Protein AF-A0A497K2R1-F1 (afdb_monomer_lite)

pLDDT: mean 85.42, std 16.09, range [27.64, 98.81]

Structure (mmCIF, N/CA/C/O backbone):
data_AF-A0A497K2R1-F1
#
_entry.id   AF-A0A497K2R1-F1
#
loop_
_atom_site.group_PDB
_atom_site.id
_atom_site.type_symbol
_atom_site.label_atom_id
_atom_site.label_alt_id
_atom_site.label_comp_id
_atom_site.label_asym_id
_atom_site.label_entity_id
_atom_site.label_seq_id
_atom_site.pdbx_PDB_ins_code
_atom_site.Cartn_x
_atom_site.Cartn_y
_atom_site.Cartn_z
_atom_site.occupancy
_atom_site.B_iso_or_equiv
_atom_site.auth_seq_id
_atom_site.auth_comp_id
_atom_site.auth_asym_id
_atom_site.auth_atom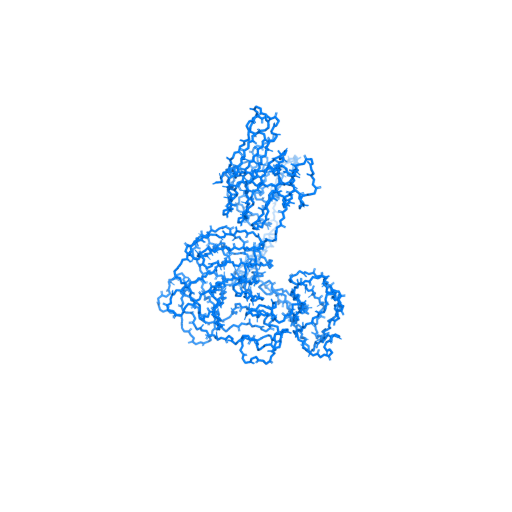_id
_atom_site.pdbx_PDB_model_num
ATOM 1 N N . MET A 1 1 ? -5.896 49.718 6.961 1.00 41.72 1 MET A N 1
ATOM 2 C CA . MET A 1 1 ? -5.343 48.789 5.955 1.00 41.72 1 MET A CA 1
ATOM 3 C C . MET A 1 1 ? -6.218 48.915 4.730 1.00 41.72 1 MET A C 1
ATOM 5 O O . MET A 1 1 ? -7.378 48.516 4.794 1.00 41.72 1 MET A O 1
ATOM 9 N N . ASP A 1 2 ? -5.712 49.559 3.685 1.00 45.91 2 ASP A N 1
ATOM 10 C CA . ASP A 1 2 ? -6.499 49.864 2.490 1.00 45.91 2 ASP A CA 1
ATOM 11 C C . ASP A 1 2 ? -6.909 48.574 1.772 1.00 45.91 2 ASP A C 1
ATOM 13 O O . ASP A 1 2 ? -6.107 47.656 1.581 1.00 45.91 2 ASP A O 1
ATOM 17 N N . LYS A 1 3 ? -8.198 48.461 1.436 1.00 55.41 3 LYS A N 1
ATOM 18 C CA . LYS A 1 3 ? -8.776 47.264 0.816 1.00 55.41 3 LYS A CA 1
ATOM 19 C C . LYS A 1 3 ? -8.419 47.244 -0.672 1.00 55.41 3 LYS A C 1
ATOM 21 O O . LYS A 1 3 ? -9.080 47.897 -1.472 1.00 55.41 3 LYS A O 1
ATOM 26 N N . GLY A 1 4 ? -7.401 46.475 -1.053 1.00 68.19 4 GLY A N 1
ATOM 27 C CA . GLY A 1 4 ? -7.082 46.237 -2.464 1.00 68.19 4 GLY A CA 1
ATOM 28 C C . GLY A 1 4 ? -8.241 45.552 -3.200 1.00 68.19 4 GLY A C 1
ATOM 29 O O . GLY A 1 4 ? -8.819 44.582 -2.701 1.00 68.19 4 GLY A O 1
ATOM 30 N N . LYS A 1 5 ? -8.583 46.029 -4.401 1.00 78.50 5 LYS A N 1
ATOM 31 C CA . LYS A 1 5 ? -9.636 45.443 -5.245 1.00 78.50 5 LYS A CA 1
ATOM 32 C C . LYS A 1 5 ? -9.047 44.321 -6.099 1.00 78.50 5 LYS A C 1
ATOM 34 O O . LYS A 1 5 ? -8.023 44.513 -6.753 1.00 78.50 5 LYS A O 1
ATOM 39 N N . ARG A 1 6 ? -9.682 43.143 -6.105 1.00 80.50 6 ARG A N 1
ATOM 40 C CA . ARG A 1 6 ? -9.265 42.022 -6.965 1.00 80.50 6 ARG A CA 1
ATOM 41 C C . ARG A 1 6 ? -9.674 42.298 -8.413 1.00 80.50 6 ARG A C 1
ATOM 43 O O . ARG A 1 6 ? -10.838 42.590 -8.674 1.00 80.50 6 ARG A O 1
ATOM 50 N N . VAL A 1 7 ? -8.728 42.177 -9.335 1.00 72.25 7 VAL A N 1
ATOM 51 C CA . VAL A 1 7 ? -8.915 42.389 -10.779 1.00 72.25 7 VAL A CA 1
ATOM 52 C C . VAL A 1 7 ? -8.252 41.258 -11.576 1.00 72.25 7 VAL A C 1
ATOM 54 O O . VAL A 1 7 ? -7.272 40.668 -11.116 1.00 72.25 7 VAL A O 1
ATOM 57 N N . GLY A 1 8 ? -8.819 40.923 -12.739 1.00 59.06 8 GLY A N 1
ATOM 58 C CA . GLY A 1 8 ? -8.247 39.973 -13.704 1.00 59.06 8 GLY A CA 1
ATOM 59 C C . GLY A 1 8 ? -7.405 40.672 -14.780 1.00 59.06 8 GLY A C 1
ATOM 60 O O . GLY A 1 8 ? -7.429 41.898 -14.877 1.00 59.06 8 GLY A O 1
ATOM 61 N N . GLY A 1 9 ? -6.671 39.897 -15.584 1.00 64.62 9 GLY A N 1
ATOM 62 C CA . GLY A 1 9 ? -5.859 40.399 -16.705 1.00 64.62 9 GLY A CA 1
ATOM 63 C C . GLY A 1 9 ? -4.403 40.736 -16.360 1.00 64.62 9 GLY A C 1
ATOM 64 O O . GLY A 1 9 ? -3.704 41.325 -17.180 1.00 64.62 9 GLY A O 1
ATOM 65 N N . TYR A 1 10 ? -3.926 40.359 -15.169 1.00 64.38 10 TYR A N 1
ATOM 66 C CA . TYR A 1 10 ? -2.536 40.555 -14.745 1.00 64.38 10 TYR A CA 1
ATOM 67 C C . TYR A 1 10 ? -1.845 39.206 -14.576 1.00 64.38 10 TYR A C 1
ATOM 69 O O . TYR A 1 10 ? -2.073 38.534 -13.576 1.00 64.38 10 TYR A O 1
ATOM 77 N N . ILE A 1 11 ? -0.978 38.823 -15.517 1.00 64.31 11 ILE A N 1
ATOM 78 C CA . ILE A 1 11 ? -0.202 37.579 -15.418 1.00 64.31 11 ILE A CA 1
ATOM 79 C C . ILE A 1 11 ? 0.963 37.784 -14.446 1.00 64.31 11 ILE A C 1
ATOM 81 O O . ILE A 1 11 ? 1.884 38.563 -14.696 1.00 64.31 11 ILE A O 1
ATOM 85 N N . CYS A 1 12 ? 0.927 37.073 -13.321 1.00 59.25 12 CYS A N 1
ATOM 86 C CA . CYS A 1 12 ? 2.010 37.061 -12.349 1.00 59.25 12 CYS A CA 1
ATOM 87 C C . CYS A 1 12 ? 3.229 36.310 -12.918 1.00 59.25 12 CYS A C 1
ATOM 89 O O . CYS A 1 12 ? 3.132 35.101 -13.142 1.00 59.25 12 CYS A O 1
ATOM 91 N N . PRO A 1 13 ? 4.401 36.956 -13.061 1.00 56.81 13 PRO A N 1
ATOM 92 C CA . PRO A 1 13 ? 5.572 36.338 -13.690 1.00 56.81 13 PRO A CA 1
ATOM 93 C C . PRO A 1 13 ? 6.187 35.206 -12.855 1.00 56.81 13 PRO A C 1
ATOM 95 O O . PRO A 1 13 ? 6.990 34.437 -13.364 1.00 56.81 13 PRO A O 1
ATOM 98 N N . TRP A 1 14 ? 5.812 35.085 -11.576 1.00 58.53 14 TRP A N 1
ATOM 99 C CA . TRP A 1 14 ? 6.336 34.046 -10.684 1.00 58.53 14 TRP A CA 1
ATOM 100 C C . TRP A 1 14 ? 5.437 32.820 -10.536 1.00 58.53 14 TRP A C 1
ATOM 102 O O . TRP A 1 14 ? 5.927 31.777 -10.125 1.00 58.53 14 TRP A O 1
ATOM 112 N N . CYS A 1 15 ? 4.126 32.935 -10.765 1.00 68.19 15 CYS A N 1
ATOM 113 C CA . CYS A 1 15 ? 3.201 31.815 -10.518 1.00 68.19 15 CYS A CA 1
ATOM 114 C C . CYS A 1 15 ? 2.078 31.674 -11.552 1.00 68.19 15 CYS A C 1
ATOM 116 O O . CYS A 1 15 ? 1.154 30.890 -11.336 1.00 68.19 15 CYS A O 1
ATOM 118 N N . GLY A 1 16 ? 2.106 32.473 -12.623 1.00 60.38 16 GLY A N 1
ATOM 119 C CA . GLY A 1 16 ? 1.150 32.412 -13.730 1.00 60.38 16 GLY A CA 1
ATOM 120 C C . GLY A 1 16 ? -0.279 32.853 -13.400 1.00 60.38 16 GLY A C 1
ATOM 121 O O . GLY A 1 16 ? -1.128 32.844 -14.278 1.00 60.38 16 GLY A O 1
ATOM 122 N N . SER A 1 17 ? -0.576 33.247 -12.155 1.00 67.62 17 SER A N 1
ATOM 123 C CA . SER A 1 17 ? -1.910 33.726 -11.762 1.00 67.62 17 SER A CA 1
ATOM 124 C C . SER A 1 17 ? -2.309 34.957 -12.571 1.00 67.62 17 SER A C 1
ATOM 126 O O . SER A 1 17 ? -1.563 35.930 -12.558 1.00 67.62 17 SER A O 1
ATOM 128 N N . GLU A 1 18 ? -3.501 34.946 -13.173 1.00 80.31 18 GLU A N 1
ATOM 129 C CA . GLU A 1 18 ? -4.073 36.079 -13.929 1.00 80.31 18 GLU A CA 1
ATOM 130 C C . GLU A 1 18 ? -4.772 37.130 -13.047 1.00 80.31 18 GLU A C 1
ATOM 132 O O . GLU A 1 18 ? -5.278 38.145 -13.536 1.00 80.31 18 GLU A O 1
ATOM 137 N N . TYR A 1 19 ? -4.825 36.879 -11.736 1.00 68.06 19 TYR A N 1
ATOM 138 C CA . TYR A 1 19 ? -5.510 37.725 -10.763 1.00 68.06 19 TYR A CA 1
ATOM 139 C C . TYR A 1 19 ? -4.533 38.451 -9.836 1.00 68.06 19 TYR A C 1
ATOM 141 O O . TYR A 1 19 ? -3.623 37.841 -9.257 1.00 68.06 19 TYR A O 1
ATOM 149 N N . ALA A 1 20 ? -4.794 39.739 -9.612 1.00 80.38 20 ALA A N 1
ATOM 150 C CA . ALA A 1 20 ? -4.043 40.595 -8.699 1.00 80.38 20 ALA A CA 1
ATOM 151 C C . ALA A 1 20 ? -4.970 41.457 -7.824 1.00 80.38 20 ALA A C 1
ATOM 153 O O . ALA A 1 20 ? -6.122 41.710 -8.177 1.00 80.38 20 ALA A O 1
ATOM 154 N N . TYR A 1 21 ? -4.461 41.906 -6.679 1.00 80.50 21 TYR A N 1
ATOM 155 C CA . TYR A 1 21 ? -5.040 42.977 -5.874 1.00 80.50 21 TYR A CA 1
ATOM 156 C C . TYR A 1 21 ? -4.373 44.293 -6.258 1.00 80.50 21 TYR A C 1
ATOM 158 O O . TYR A 1 21 ? -3.148 44.405 -6.172 1.00 80.50 21 TYR A O 1
ATOM 166 N N . VAL A 1 22 ? -5.179 45.268 -6.671 1.00 79.75 22 VAL A N 1
ATOM 167 C CA . VAL A 1 22 ? -4.729 46.630 -6.968 1.00 79.75 22 VAL A CA 1
ATOM 168 C C . VAL A 1 22 ? -5.179 47.546 -5.837 1.00 79.75 22 VAL A C 1
ATOM 170 O O . VAL A 1 22 ? -6.357 47.548 -5.468 1.00 79.75 22 VAL A O 1
ATOM 173 N N . PHE A 1 23 ? -4.234 48.292 -5.277 1.00 78.50 23 PHE A N 1
ATOM 174 C CA . PHE A 1 23 ? -4.453 49.247 -4.192 1.00 78.50 23 PHE A CA 1
ATOM 175 C C . PHE A 1 23 ? -4.508 50.676 -4.750 1.00 78.50 23 PHE A C 1
ATOM 177 O O . PHE A 1 23 ? -4.011 50.939 -5.846 1.00 78.50 23 PHE A O 1
ATOM 184 N N . GLU A 1 24 ? -5.147 51.598 -4.025 1.00 73.31 24 GLU A N 1
ATOM 185 C CA . GLU A 1 24 ? -5.395 52.973 -4.503 1.00 73.31 24 GLU A CA 1
ATOM 186 C C . GLU A 1 24 ? -4.110 53.765 -4.792 1.00 73.31 24 GLU A C 1
ATOM 188 O O . GLU A 1 24 ? -4.089 54.634 -5.660 1.00 73.31 24 GLU A O 1
ATOM 193 N N . ASP A 1 25 ? -3.015 53.418 -4.125 1.00 69.69 25 ASP A N 1
ATOM 194 C CA . ASP A 1 25 ? -1.680 53.988 -4.315 1.00 69.69 25 ASP A CA 1
ATOM 195 C C . ASP A 1 25 ? -0.891 53.349 -5.483 1.00 69.69 25 ASP A C 1
ATOM 197 O O . ASP A 1 25 ? 0.287 53.651 -5.701 1.00 69.69 25 ASP A O 1
ATOM 201 N N . GLY A 1 26 ? -1.546 52.491 -6.271 1.00 66.00 26 GLY A N 1
ATOM 202 C CA . GLY A 1 26 ? -1.002 51.885 -7.484 1.00 66.00 26 GLY A CA 1
ATOM 203 C C . GLY A 1 26 ? -0.177 50.620 -7.251 1.00 66.00 26 GLY A C 1
ATOM 204 O O . GLY A 1 26 ? 0.378 50.086 -8.217 1.00 66.00 26 GLY A O 1
ATOM 205 N N . HIS A 1 27 ? -0.104 50.111 -6.015 1.00 77.81 27 HIS A N 1
ATOM 206 C CA . HIS A 1 27 ? 0.508 48.809 -5.760 1.00 77.81 27 HIS A CA 1
ATOM 207 C C . HIS A 1 27 ? -0.312 47.691 -6.392 1.00 77.81 27 HIS A C 1
ATOM 209 O O . HIS A 1 27 ? -1.540 47.654 -6.290 1.00 77.81 27 HIS A O 1
ATOM 215 N N . ILE A 1 28 ? 0.389 46.739 -7.002 1.00 78.88 28 ILE A N 1
ATOM 216 C CA . ILE A 1 28 ? -0.216 45.540 -7.576 1.00 78.88 28 ILE A CA 1
ATOM 217 C C . ILE A 1 28 ? 0.430 44.328 -6.924 1.00 78.88 28 ILE A C 1
ATOM 219 O O . ILE A 1 28 ? 1.642 44.135 -7.025 1.00 78.88 28 ILE A O 1
ATOM 223 N N . ILE A 1 29 ? -0.377 43.499 -6.270 1.00 79.88 29 ILE A N 1
ATOM 224 C CA . ILE A 1 29 ? 0.075 42.293 -5.571 1.00 79.88 29 ILE A CA 1
ATOM 225 C C . ILE A 1 29 ? -0.626 41.078 -6.164 1.00 79.88 29 ILE A C 1
ATOM 227 O O . ILE A 1 29 ? -1.841 41.072 -6.334 1.00 79.88 29 ILE A O 1
ATOM 231 N N . CYS A 1 30 ? 0.124 40.018 -6.450 1.00 75.12 30 CYS A N 1
ATOM 232 C CA . CYS A 1 30 ? -0.448 38.770 -6.940 1.00 75.12 30 CYS A CA 1
ATOM 233 C C . CYS A 1 30 ? -1.462 38.195 -5.939 1.00 75.12 30 CYS A C 1
ATOM 235 O O . CYS A 1 30 ? -1.140 38.002 -4.764 1.00 75.12 30 CYS A O 1
ATOM 237 N N . ALA A 1 31 ? -2.660 37.832 -6.411 1.00 76.00 31 ALA A N 1
ATOM 238 C CA . ALA A 1 31 ? -3.701 37.289 -5.539 1.00 76.00 31 ALA A CA 1
ATOM 239 C C . ALA A 1 31 ? -3.349 35.900 -4.975 1.00 76.00 31 ALA A C 1
ATOM 241 O O . ALA A 1 31 ? -3.774 35.570 -3.871 1.00 76.00 31 ALA A O 1
ATOM 242 N N . ARG A 1 32 ? -2.536 35.123 -5.709 1.00 70.56 32 ARG A N 1
ATOM 243 C CA . ARG A 1 32 ? -2.072 33.782 -5.320 1.00 70.56 32 ARG A CA 1
ATOM 244 C C . ARG A 1 32 ? -0.840 33.805 -4.409 1.00 70.56 32 ARG A C 1
ATOM 246 O O . ARG A 1 32 ? -0.935 33.459 -3.242 1.00 70.56 32 ARG A O 1
ATOM 253 N N . CYS A 1 33 ? 0.317 34.234 -4.917 1.00 73.56 33 CYS A N 1
ATOM 254 C CA . CYS A 1 33 ? 1.585 34.136 -4.179 1.00 73.56 33 CYS A CA 1
ATOM 255 C C . CYS A 1 33 ? 1.934 35.359 -3.315 1.00 73.56 33 CYS A C 1
ATOM 257 O O . CYS A 1 33 ? 3.016 35.394 -2.738 1.00 73.56 33 CYS A O 1
ATOM 259 N N . ARG A 1 34 ? 1.066 36.382 -3.259 1.00 79.12 34 ARG A N 1
ATOM 260 C CA . ARG A 1 34 ? 1.239 37.621 -2.469 1.00 79.12 34 ARG A CA 1
ATOM 261 C C . ARG A 1 34 ? 2.510 38.434 -2.766 1.00 79.12 34 ARG A C 1
ATOM 263 O O . ARG A 1 34 ? 2.784 39.409 -2.073 1.00 79.12 34 ARG A O 1
ATOM 270 N N . LYS A 1 35 ? 3.254 38.097 -3.825 1.00 71.50 35 LYS A N 1
ATOM 271 C CA . LYS A 1 35 ? 4.401 38.882 -4.299 1.00 71.50 35 LYS A CA 1
ATOM 272 C C . LYS A 1 35 ? 3.938 40.164 -4.990 1.00 71.50 35 LYS A C 1
ATOM 274 O O . LYS A 1 35 ? 2.928 40.171 -5.700 1.00 71.50 35 LYS A O 1
ATOM 279 N N . VAL A 1 36 ? 4.697 41.239 -4.790 1.00 76.56 36 VAL A N 1
ATOM 280 C CA . VAL A 1 36 ? 4.472 42.534 -5.440 1.00 76.56 36 VAL A CA 1
ATOM 281 C C . VAL A 1 36 ? 4.807 42.404 -6.924 1.00 76.56 36 VAL A C 1
ATOM 283 O O . VAL A 1 36 ? 5.948 42.146 -7.288 1.00 76.56 36 VAL A O 1
ATOM 286 N N . ILE A 1 37 ? 3.802 42.584 -7.776 1.00 70.44 37 ILE A N 1
ATOM 287 C CA . ILE A 1 37 ? 3.951 42.653 -9.234 1.00 70.44 37 ILE A CA 1
ATOM 288 C C . ILE A 1 37 ? 4.474 44.040 -9.629 1.00 70.44 37 ILE A C 1
ATOM 290 O O . ILE A 1 37 ? 5.303 44.154 -10.528 1.00 70.44 37 ILE A O 1
ATOM 294 N N . ARG A 1 38 ? 4.026 45.099 -8.935 1.00 72.00 38 ARG A N 1
ATOM 295 C CA . ARG A 1 38 ? 4.485 46.480 -9.146 1.00 72.00 38 ARG A CA 1
ATOM 296 C C . ARG A 1 38 ? 4.392 47.303 -7.854 1.00 72.00 38 ARG A C 1
ATOM 298 O O . ARG A 1 38 ? 3.350 47.285 -7.203 1.00 72.00 38 ARG A O 1
ATOM 305 N N . GLY A 1 39 ? 5.482 47.989 -7.490 1.00 55.66 39 GLY A N 1
ATOM 306 C CA . GLY A 1 39 ? 5.571 48.892 -6.326 1.00 55.66 39 GLY A CA 1
ATOM 307 C C . GLY A 1 39 ? 5.118 50.335 -6.619 1.00 55.66 39 GLY A C 1
ATOM 308 O O . GLY A 1 39 ? 4.784 50.637 -7.770 1.00 55.66 39 GLY A O 1
ATOM 309 N N . PRO A 1 40 ? 5.125 51.237 -5.617 1.00 39.66 40 PRO A N 1
ATOM 310 C CA . PRO A 1 40 ? 4.554 52.573 -5.740 1.00 39.66 40 PRO A CA 1
ATOM 311 C C . PRO A 1 40 ? 5.426 53.467 -6.636 1.00 39.66 40 PRO A C 1
ATOM 313 O O . PRO A 1 40 ? 6.655 53.321 -6.648 1.00 39.66 40 PRO A O 1
ATOM 316 N N . PRO A 1 41 ? 4.844 54.436 -7.367 1.00 44.00 41 PRO A N 1
ATOM 317 C CA . PRO A 1 41 ? 5.627 55.418 -8.103 1.00 44.00 41 PRO A CA 1
ATOM 318 C C . PRO A 1 41 ? 6.404 56.304 -7.117 1.00 44.00 41 PRO A C 1
ATOM 320 O O . PRO A 1 41 ? 5.829 57.124 -6.402 1.00 44.00 41 PRO A O 1
ATOM 323 N N . GLY A 1 42 ? 7.728 56.155 -7.080 1.00 39.56 42 GLY A N 1
ATOM 324 C CA . GLY A 1 42 ? 8.609 57.025 -6.307 1.00 39.56 42 GLY A CA 1
ATOM 325 C C . GLY A 1 42 ? 8.504 58.484 -6.763 1.00 39.56 42 GLY A C 1
ATOM 326 O O . GLY A 1 42 ? 8.721 58.818 -7.929 1.00 39.56 42 GLY A O 1
ATOM 327 N N . VAL A 1 43 ? 8.187 59.364 -5.817 1.00 34.94 43 VAL A N 1
ATOM 328 C CA . VAL A 1 43 ? 8.123 60.817 -5.978 1.00 34.94 43 VAL A CA 1
ATOM 329 C C . VAL A 1 43 ? 9.509 61.380 -6.325 1.00 34.94 43 VAL A C 1
ATOM 331 O O . VAL A 1 43 ? 10.409 61.410 -5.492 1.00 34.94 43 VAL A O 1
ATOM 334 N N . ARG A 1 44 ? 9.658 61.950 -7.525 1.00 29.14 44 ARG A N 1
ATOM 335 C CA . ARG A 1 44 ? 10.568 63.082 -7.770 1.00 29.14 44 ARG A CA 1
ATOM 336 C C . ARG A 1 44 ? 9.756 64.243 -8.340 1.00 29.14 44 ARG A C 1
ATOM 338 O O . ARG A 1 44 ? 9.563 64.353 -9.547 1.00 29.14 44 ARG A O 1
ATOM 345 N N . LYS A 1 45 ? 9.298 65.144 -7.464 1.00 31.14 45 LYS A N 1
ATOM 346 C CA . LYS A 1 45 ? 8.927 66.509 -7.864 1.00 31.14 45 LYS A CA 1
ATOM 347 C C . LYS A 1 45 ? 10.212 67.247 -8.241 1.00 31.14 45 LYS A C 1
ATOM 349 O O . LYS A 1 45 ? 10.856 67.847 -7.389 1.00 31.14 45 LYS A O 1
ATOM 354 N N . VAL A 1 46 ? 10.586 67.210 -9.516 1.00 30.73 46 VAL A N 1
ATOM 355 C CA . VAL A 1 46 ? 11.495 68.213 -10.082 1.00 30.73 46 VAL A CA 1
ATOM 356 C C . VAL A 1 46 ? 10.618 69.362 -10.572 1.00 30.73 46 VAL A C 1
ATOM 358 O O . VAL A 1 46 ? 9.732 69.159 -11.404 1.00 30.73 46 VAL A O 1
ATOM 361 N N . LYS A 1 47 ? 10.816 70.563 -10.014 1.00 30.86 47 LYS A N 1
ATOM 362 C CA . LYS A 1 47 ? 10.211 71.804 -10.522 1.00 30.86 47 LYS A CA 1
ATOM 363 C C . LYS A 1 47 ? 10.521 71.913 -12.019 1.00 30.86 47 LYS A C 1
ATOM 365 O O . LYS A 1 47 ? 11.691 71.909 -12.387 1.00 30.86 47 LYS A O 1
ATOM 370 N N . ARG A 1 48 ? 9.494 72.014 -12.869 1.00 27.64 48 ARG A N 1
ATOM 371 C CA . ARG A 1 48 ? 9.664 72.338 -14.293 1.00 27.64 48 ARG A CA 1
ATOM 372 C C . ARG A 1 48 ? 10.173 73.782 -14.419 1.00 27.64 48 ARG A C 1
ATOM 374 O O . ARG A 1 48 ? 9.468 74.678 -13.956 1.00 27.64 48 ARG A O 1
ATOM 381 N N . PRO A 1 49 ? 11.319 74.045 -15.066 1.00 32.34 49 PRO A N 1
ATOM 382 C CA . PRO A 1 49 ? 11.512 75.291 -15.792 1.00 32.34 49 PRO A CA 1
ATOM 383 C C . PRO A 1 49 ? 10.712 75.221 -17.111 1.00 32.34 49 PRO A C 1
ATOM 385 O O . PRO A 1 49 ? 10.338 74.125 -17.547 1.00 32.34 49 PRO A O 1
ATOM 388 N N . PRO A 1 50 ? 10.410 76.357 -17.756 1.00 31.48 50 PRO A N 1
ATOM 389 C CA . PRO A 1 50 ? 9.652 76.369 -19.003 1.00 31.48 50 PRO A CA 1
ATOM 390 C C . PRO A 1 50 ? 10.397 75.601 -20.107 1.00 31.48 50 PRO A C 1
ATOM 392 O O . PRO A 1 50 ? 11.597 75.780 -20.306 1.00 31.48 50 PRO A O 1
ATOM 395 N N . ILE A 1 51 ? 9.681 74.732 -20.828 1.00 34.00 51 ILE A N 1
ATOM 396 C CA . ILE A 1 51 ? 10.220 73.991 -21.974 1.00 34.00 51 ILE A CA 1
ATOM 397 C C . ILE A 1 51 ? 10.267 74.940 -23.175 1.00 34.00 51 ILE A C 1
ATOM 399 O O . ILE A 1 51 ? 9.234 75.326 -23.718 1.00 34.00 51 ILE A O 1
ATOM 403 N N . HIS A 1 52 ? 11.474 75.275 -23.621 1.00 40.69 52 HIS A N 1
ATOM 404 C CA . HIS A 1 52 ? 11.735 75.537 -25.033 1.00 40.69 52 HIS A CA 1
ATOM 405 C C . HIS A 1 52 ? 12.089 74.206 -25.697 1.00 40.69 52 HIS A C 1
ATOM 407 O O . HIS A 1 52 ? 12.939 73.468 -25.202 1.00 40.69 52 HIS A O 1
ATOM 413 N N . ALA A 1 53 ? 11.403 73.877 -26.791 1.00 36.34 53 ALA A N 1
ATOM 414 C CA . ALA A 1 53 ? 11.653 72.661 -27.553 1.00 36.34 53 ALA A CA 1
ATOM 415 C C . ALA A 1 53 ? 13.072 72.701 -28.155 1.00 36.34 53 ALA A C 1
ATOM 417 O O . ALA A 1 53 ? 13.352 73.594 -28.962 1.00 36.34 53 ALA A O 1
ATOM 418 N N . PRO A 1 54 ? 13.976 71.760 -27.824 1.00 43.00 54 PRO A N 1
ATOM 419 C CA . PRO A 1 54 ? 15.228 71.644 -28.544 1.00 43.00 54 PRO A CA 1
ATOM 420 C C . PRO A 1 54 ? 14.970 70.947 -29.881 1.00 43.00 54 PRO A C 1
ATOM 422 O O . PRO A 1 54 ? 14.279 69.929 -29.958 1.00 43.00 54 PRO A O 1
ATOM 425 N N . LYS A 1 55 ? 15.562 71.483 -30.949 1.00 52.28 55 LYS A N 1
ATOM 426 C CA . LYS A 1 55 ? 15.649 70.805 -32.244 1.00 52.28 55 LYS A CA 1
ATOM 427 C C . LYS A 1 55 ? 16.488 69.536 -32.068 1.00 52.28 55 LYS A C 1
ATOM 429 O O . LYS A 1 55 ? 17.706 69.615 -31.939 1.00 52.28 55 LYS A O 1
ATOM 434 N N . VAL A 1 56 ? 15.840 68.373 -32.055 1.00 53.69 56 VAL A N 1
ATOM 435 C CA . VAL A 1 56 ? 16.523 67.074 -32.074 1.00 53.69 56 VAL A CA 1
ATOM 436 C C . VAL A 1 56 ? 17.230 66.927 -33.433 1.00 53.69 56 VAL A C 1
ATOM 438 O O . VAL A 1 56 ? 16.570 67.058 -34.468 1.00 53.69 56 VAL A O 1
ATOM 441 N N . PRO A 1 57 ? 18.555 66.693 -33.483 1.00 60.72 57 PRO A N 1
ATOM 442 C CA . PRO A 1 57 ? 19.273 66.540 -34.744 1.00 60.72 57 PRO A CA 1
ATOM 443 C C . PRO A 1 57 ? 18.765 65.307 -35.504 1.00 60.72 57 PRO A C 1
ATOM 445 O O . PRO A 1 57 ? 18.547 64.251 -34.912 1.00 60.72 57 PRO A O 1
ATOM 448 N N . LYS A 1 58 ? 18.606 65.422 -36.831 1.00 57.19 58 LYS A N 1
ATOM 449 C CA . LYS A 1 58 ? 18.094 64.351 -37.716 1.00 57.19 58 LYS A CA 1
ATOM 450 C C . LYS A 1 58 ? 18.806 62.997 -37.529 1.00 57.19 58 LYS A C 1
ATOM 452 O O . LYS A 1 58 ? 18.185 61.958 -37.721 1.00 57.19 58 LYS A O 1
ATOM 457 N N . ALA A 1 59 ? 20.068 63.001 -37.095 1.00 60.28 59 ALA A N 1
ATOM 458 C CA . ALA A 1 59 ? 20.834 61.793 -36.781 1.00 60.28 59 ALA A CA 1
ATOM 459 C C . ALA A 1 59 ? 20.239 60.966 -35.621 1.00 60.28 59 ALA A C 1
ATOM 461 O O . ALA A 1 59 ? 20.260 59.740 -35.674 1.00 60.28 59 ALA A O 1
ATOM 462 N N . ALA A 1 60 ? 19.648 61.609 -34.608 1.00 57.03 60 ALA A N 1
ATOM 463 C CA . ALA A 1 60 ? 19.002 60.912 -33.493 1.00 57.03 60 ALA A CA 1
ATOM 464 C C . ALA A 1 60 ? 17.666 60.269 -33.908 1.00 57.03 60 ALA A C 1
ATOM 466 O O . ALA A 1 60 ? 17.322 59.197 -33.416 1.00 57.03 60 ALA A O 1
ATOM 467 N N . TYR A 1 61 ? 16.952 60.875 -34.865 1.00 59.75 61 TYR A N 1
ATOM 468 C CA . TYR A 1 61 ? 15.767 60.269 -35.481 1.00 59.75 61 TYR A CA 1
ATOM 469 C C . TYR A 1 61 ? 16.126 59.034 -36.307 1.00 59.75 61 TYR A C 1
ATOM 471 O O . TYR A 1 61 ? 15.444 58.019 -36.203 1.00 59.75 61 TYR A O 1
ATOM 479 N N . LEU A 1 62 ? 17.216 59.092 -37.080 1.00 65.50 62 LEU A N 1
ATOM 480 C CA . LEU A 1 62 ? 17.690 57.937 -37.844 1.00 65.50 62 LEU A CA 1
ATOM 481 C C . LEU A 1 62 ? 18.127 56.789 -36.923 1.00 65.50 62 LEU A C 1
ATOM 483 O O . LEU A 1 62 ? 17.757 55.646 -37.163 1.00 65.50 62 LEU A O 1
ATOM 487 N N . ALA A 1 63 ? 18.856 57.088 -35.845 1.00 67.56 63 ALA A N 1
ATOM 488 C CA . ALA A 1 63 ? 19.287 56.080 -34.877 1.00 67.56 63 ALA A CA 1
ATOM 489 C C . ALA A 1 63 ? 18.098 55.412 -34.164 1.00 67.56 63 ALA A C 1
ATOM 491 O O . ALA A 1 63 ? 18.068 54.190 -34.032 1.00 67.56 63 ALA A O 1
ATOM 492 N N . ALA A 1 64 ? 17.090 56.193 -33.762 1.00 67.88 64 ALA A N 1
ATOM 493 C CA . ALA A 1 64 ? 15.870 55.661 -33.160 1.00 67.88 64 ALA A CA 1
ATOM 494 C C . ALA A 1 64 ? 15.056 54.814 -34.153 1.00 67.88 64 ALA A C 1
ATOM 496 O O . ALA A 1 64 ? 14.565 53.749 -33.785 1.00 67.88 64 ALA A O 1
ATOM 497 N N . LEU A 1 65 ? 14.957 55.240 -35.417 1.00 72.81 65 LEU A N 1
ATOM 498 C CA . LEU A 1 65 ? 14.260 54.488 -36.462 1.00 72.81 65 LEU A CA 1
ATOM 499 C C . LEU A 1 65 ? 14.971 53.161 -36.769 1.00 72.81 65 LEU A C 1
ATOM 501 O O . LEU A 1 65 ? 14.314 52.128 -36.848 1.00 72.81 65 LEU A O 1
ATOM 505 N N . CYS A 1 66 ? 16.304 53.159 -36.862 1.00 75.06 66 CYS A N 1
ATOM 506 C CA . CYS A 1 66 ? 17.091 51.936 -37.033 1.00 75.06 66 CYS A CA 1
ATOM 507 C C . CYS A 1 66 ? 16.934 50.978 -35.844 1.00 75.06 66 CYS A C 1
ATOM 509 O O . CYS A 1 66 ? 16.831 49.772 -36.051 1.00 75.06 66 CYS A O 1
ATOM 511 N N . LEU A 1 67 ? 16.871 51.498 -34.613 1.00 75.88 67 LEU A N 1
ATOM 512 C CA . LEU A 1 67 ? 16.655 50.682 -33.417 1.00 75.88 67 LEU A CA 1
ATOM 513 C C . LEU A 1 67 ? 15.256 50.052 -33.411 1.00 75.88 67 LEU A C 1
ATOM 515 O O . LEU A 1 67 ? 15.122 48.871 -33.108 1.00 75.88 67 LEU A O 1
ATOM 519 N N . ILE A 1 68 ? 14.227 50.822 -33.781 1.00 78.25 68 ILE A N 1
ATOM 520 C CA . ILE A 1 68 ? 12.849 50.330 -33.896 1.00 78.25 68 ILE A CA 1
ATOM 521 C C . ILE A 1 68 ? 12.768 49.250 -34.971 1.00 78.25 68 ILE A C 1
ATOM 523 O O . ILE A 1 68 ? 12.232 48.185 -34.687 1.00 78.25 68 ILE A O 1
ATOM 527 N N . ILE A 1 69 ? 13.353 49.484 -36.152 1.00 77.56 69 ILE A N 1
ATOM 528 C CA . ILE A 1 69 ? 13.386 48.501 -37.242 1.00 77.56 69 ILE A CA 1
ATOM 529 C C . ILE A 1 69 ? 14.103 47.227 -36.781 1.00 77.56 69 ILE A C 1
ATOM 531 O O . ILE A 1 69 ? 13.554 46.140 -36.940 1.00 77.56 69 ILE A O 1
ATOM 535 N N . ALA A 1 70 ? 15.270 47.340 -36.140 1.00 74.50 70 ALA A N 1
ATOM 536 C CA . ALA A 1 70 ? 16.014 46.193 -35.622 1.00 74.50 70 ALA A CA 1
ATOM 537 C C . ALA A 1 70 ? 15.224 45.402 -34.564 1.00 74.50 70 ALA A C 1
ATOM 539 O O . ALA A 1 70 ? 15.180 44.175 -34.625 1.00 74.50 70 ALA A O 1
ATOM 540 N N . LEU A 1 71 ? 14.547 46.088 -33.637 1.00 74.38 71 LEU A N 1
ATOM 541 C CA . LEU A 1 71 ? 13.681 45.466 -32.632 1.00 74.38 71 LEU A CA 1
ATOM 542 C C . LEU A 1 71 ? 12.466 44.784 -33.262 1.00 74.38 71 LEU A C 1
ATOM 544 O O . LEU A 1 71 ? 12.147 43.660 -32.886 1.00 74.38 71 LEU A O 1
ATOM 548 N N . SER A 1 72 ? 11.812 45.415 -34.240 1.00 71.81 72 SER A N 1
ATOM 549 C CA . SER A 1 72 ? 10.684 44.808 -34.952 1.00 71.81 72 SER A CA 1
ATOM 550 C C . SER A 1 72 ? 11.107 43.610 -35.801 1.00 71.81 72 SER A C 1
ATOM 552 O O . SER A 1 72 ? 10.390 42.616 -35.826 1.00 71.81 72 SER A O 1
ATOM 554 N N . SER A 1 73 ? 12.290 43.647 -36.419 1.00 74.56 73 SER A N 1
ATOM 555 C CA . SER A 1 73 ? 12.851 42.517 -37.167 1.00 74.56 73 SER A CA 1
ATOM 556 C C . SER A 1 73 ? 13.253 41.367 -36.244 1.00 74.56 73 SER A C 1
ATOM 558 O O . SER A 1 73 ? 13.024 40.210 -36.578 1.00 74.56 73 SER A O 1
ATOM 560 N N . PHE A 1 74 ? 13.800 41.664 -35.062 1.00 70.94 74 PHE A N 1
ATOM 561 C CA . PHE A 1 74 ? 14.134 40.656 -34.054 1.00 70.94 74 PHE A CA 1
ATOM 562 C C . PHE A 1 74 ? 12.879 40.027 -33.433 1.00 70.94 74 PHE A C 1
ATOM 564 O O . PHE A 1 74 ? 12.814 38.814 -33.258 1.00 70.94 74 PHE A O 1
ATOM 571 N N . LEU A 1 75 ? 11.846 40.830 -33.166 1.00 71.81 75 LEU A N 1
ATOM 572 C CA . LEU A 1 75 ? 10.544 40.338 -32.716 1.00 71.81 75 LEU A CA 1
ATOM 573 C C . LEU A 1 75 ? 9.852 39.504 -33.796 1.00 71.81 75 LEU A C 1
ATOM 575 O O . LEU A 1 75 ? 9.318 38.451 -33.470 1.00 71.81 75 LEU A O 1
ATOM 579 N N . ALA A 1 76 ? 9.905 39.917 -35.067 1.00 70.12 76 ALA A N 1
ATOM 580 C CA . ALA A 1 76 ? 9.397 39.131 -36.191 1.00 70.12 76 ALA A CA 1
ATOM 581 C C . ALA A 1 76 ? 10.174 37.816 -36.361 1.00 70.12 76 ALA A C 1
ATOM 583 O O . ALA A 1 76 ? 9.564 36.776 -36.580 1.00 70.12 76 ALA A O 1
ATOM 584 N N . TYR A 1 77 ? 11.498 37.832 -36.182 1.00 67.94 77 TYR A N 1
ATOM 585 C CA . TYR A 1 77 ? 12.329 36.628 -36.177 1.00 67.94 77 TYR A CA 1
ATOM 586 C C . TYR A 1 77 ? 11.934 35.672 -35.043 1.00 67.94 77 TYR A C 1
ATOM 588 O O . TYR A 1 77 ? 11.721 34.493 -35.297 1.00 67.94 77 TYR A O 1
ATOM 596 N N . LEU A 1 78 ? 11.738 36.173 -33.818 1.00 61.59 78 LEU A N 1
ATOM 597 C CA . LEU A 1 78 ? 11.227 35.378 -32.693 1.00 61.59 78 LEU A CA 1
ATOM 598 C C . LEU A 1 78 ? 9.792 34.873 -32.926 1.00 61.59 78 LEU A C 1
ATOM 600 O O . LEU A 1 78 ? 9.440 33.803 -32.438 1.00 61.59 78 LEU A O 1
ATOM 604 N N . PHE A 1 79 ? 8.971 35.611 -33.678 1.00 63.19 79 PHE A N 1
ATOM 605 C CA . PHE A 1 79 ? 7.609 35.205 -34.038 1.00 63.19 79 PHE A CA 1
ATOM 606 C C . PHE A 1 79 ? 7.588 34.095 -35.098 1.00 63.19 79 PHE A C 1
ATOM 608 O O . PHE A 1 79 ? 6.743 33.208 -35.037 1.00 63.19 79 PHE A O 1
ATOM 615 N N . ILE A 1 80 ? 8.511 34.144 -36.065 1.00 62.41 80 ILE A N 1
ATOM 616 C CA . ILE A 1 80 ? 8.615 33.174 -37.166 1.00 62.41 80 ILE A CA 1
ATOM 617 C C . ILE A 1 80 ? 9.382 31.917 -36.730 1.00 62.41 80 ILE A C 1
ATOM 619 O O . ILE A 1 80 ? 9.027 30.812 -37.133 1.00 62.41 80 ILE A O 1
ATOM 623 N N . HIS A 1 81 ? 10.426 32.069 -35.912 1.00 55.75 81 HIS A N 1
ATOM 624 C CA . HIS A 1 81 ? 11.367 30.995 -35.576 1.00 55.75 81 HIS A CA 1
ATOM 625 C C . HIS A 1 81 ? 11.311 30.536 -34.111 1.00 55.75 81 HIS A C 1
ATOM 627 O O . HIS A 1 81 ? 11.976 29.563 -33.759 1.00 55.75 81 HIS A O 1
ATOM 633 N N . GLY A 1 82 ? 10.515 31.191 -33.261 1.00 53.00 82 GLY A N 1
ATOM 634 C CA . GLY A 1 82 ? 10.513 30.950 -31.818 1.00 53.00 82 GLY A CA 1
ATOM 635 C C . GLY A 1 82 ? 11.782 31.476 -31.125 1.00 53.00 82 GLY A C 1
ATOM 636 O O . GLY A 1 82 ? 12.729 31.916 -31.783 1.00 53.00 82 GLY A O 1
ATOM 637 N N . PRO A 1 83 ? 11.833 31.472 -29.779 1.00 59.81 83 PRO A N 1
ATOM 638 C CA . PRO A 1 83 ? 13.071 31.742 -29.056 1.00 59.81 83 PRO A CA 1
ATOM 639 C C . PRO A 1 83 ? 14.135 30.710 -29.441 1.00 59.81 83 PRO A C 1
ATOM 641 O O . PRO A 1 83 ? 13.856 29.513 -29.471 1.00 59.81 83 PRO A O 1
ATOM 644 N N . PHE A 1 84 ? 15.359 31.177 -29.706 1.00 47.59 84 PHE A N 1
ATOM 645 C CA . PHE A 1 84 ? 16.525 30.318 -29.904 1.00 47.59 84 PHE A CA 1
ATOM 646 C C . PHE A 1 84 ? 16.693 29.446 -28.653 1.00 47.59 84 PHE A C 1
ATOM 648 O O . PHE A 1 84 ? 17.156 29.925 -27.618 1.00 47.59 84 PHE A O 1
ATOM 655 N N . LYS A 1 85 ? 16.259 28.183 -28.717 1.00 50.81 85 LYS A N 1
ATOM 656 C CA . LYS A 1 85 ? 16.583 27.200 -27.686 1.00 50.81 85 LYS A CA 1
ATOM 657 C C . LYS A 1 85 ? 18.057 26.844 -27.894 1.00 50.81 85 LYS A C 1
ATOM 659 O O . LYS A 1 85 ? 18.368 26.275 -28.943 1.00 50.81 85 LYS A O 1
ATOM 664 N N . PRO A 1 86 ? 18.973 27.177 -26.963 1.00 53.78 86 PRO A N 1
ATOM 665 C CA . PRO A 1 86 ? 20.288 26.552 -26.994 1.00 53.78 86 PRO A CA 1
ATOM 666 C C . PRO A 1 86 ? 20.096 25.026 -27.015 1.00 53.78 86 PRO A C 1
ATOM 668 O O . PRO A 1 86 ? 19.084 24.549 -26.485 1.00 53.78 86 PRO A O 1
ATOM 671 N N . PRO A 1 87 ? 21.003 24.263 -27.649 1.00 59.31 87 PRO A N 1
ATOM 672 C CA . PRO A 1 87 ? 20.921 22.809 -27.618 1.00 59.31 87 PRO A CA 1
ATOM 673 C C . PRO A 1 87 ? 20.790 22.369 -26.159 1.00 59.31 87 PRO A C 1
ATOM 675 O O . PRO A 1 87 ? 21.576 22.796 -25.310 1.00 59.31 87 PRO A O 1
ATOM 678 N N . GLU A 1 88 ? 19.738 21.602 -25.862 1.00 60.16 88 GLU A N 1
ATOM 679 C CA . GLU A 1 88 ? 19.543 21.053 -24.523 1.00 60.16 88 GLU A CA 1
ATOM 680 C C . GLU A 1 88 ? 20.810 20.260 -24.162 1.00 60.16 88 GLU A C 1
ATOM 682 O O . GLU A 1 88 ? 21.302 19.511 -25.015 1.00 60.16 88 GLU A O 1
ATOM 687 N N . PRO A 1 89 ? 21.390 20.464 -22.963 1.00 65.50 89 PRO A N 1
ATOM 688 C CA . PRO A 1 89 ? 22.595 19.751 -22.565 1.00 65.50 89 PRO A CA 1
ATOM 689 C C . PRO A 1 89 ? 22.369 18.246 -22.719 1.00 65.50 89 PRO A C 1
ATOM 691 O O . PRO A 1 89 ? 21.307 17.724 -22.369 1.00 65.50 89 PRO A O 1
ATOM 694 N N . GLU A 1 90 ? 23.353 17.567 -23.305 1.00 80.00 90 GLU A N 1
ATOM 695 C CA . GLU A 1 90 ? 23.254 16.147 -23.623 1.00 80.00 90 GLU A CA 1
ATOM 696 C C . GLU A 1 90 ? 22.995 15.340 -22.344 1.00 80.00 90 GLU A C 1
ATOM 698 O O . GLU A 1 90 ? 23.717 15.465 -21.356 1.00 80.00 90 GLU A O 1
ATOM 703 N N . ARG A 1 91 ? 21.936 14.521 -22.350 1.00 87.44 91 ARG A N 1
ATOM 704 C CA . ARG A 1 91 ? 21.632 13.624 -21.230 1.00 87.44 91 ARG A CA 1
ATOM 705 C C . ARG A 1 91 ? 22.624 12.469 -21.246 1.00 87.44 91 ARG A C 1
ATOM 707 O O . ARG A 1 91 ? 22.608 11.652 -22.167 1.00 87.44 91 ARG A O 1
ATOM 714 N N . VAL A 1 92 ? 23.430 12.366 -20.199 1.00 92.44 92 VAL A N 1
ATOM 715 C CA . VAL A 1 92 ? 24.369 11.265 -20.006 1.00 92.44 92 VAL A CA 1
ATOM 716 C C . VAL A 1 92 ? 23.632 10.141 -19.292 1.00 92.44 92 VAL A C 1
ATOM 718 O O . VAL A 1 92 ? 23.417 10.210 -18.088 1.00 92.44 92 VAL A O 1
ATOM 721 N N . ILE A 1 93 ? 23.210 9.117 -20.035 1.00 91.56 93 ILE A N 1
ATOM 722 C CA . ILE A 1 93 ? 22.526 7.946 -19.468 1.00 91.56 93 ILE A CA 1
ATOM 723 C C . ILE A 1 93 ? 23.586 6.984 -18.900 1.00 91.56 93 ILE A C 1
ATOM 725 O O . ILE A 1 93 ? 24.416 6.496 -19.678 1.00 91.56 93 ILE A O 1
ATOM 729 N N . PRO A 1 94 ? 23.591 6.714 -17.579 1.00 95.56 94 PRO A N 1
ATOM 730 C CA . PRO A 1 94 ? 24.486 5.732 -16.972 1.00 95.56 94 PRO A CA 1
ATOM 731 C C . PRO A 1 94 ? 24.173 4.310 -17.421 1.00 95.56 94 PRO A C 1
ATOM 733 O O . PRO A 1 94 ? 23.090 4.025 -17.930 1.00 95.56 94 PRO A O 1
ATOM 736 N N . ASN A 1 95 ? 25.114 3.401 -17.184 1.00 95.94 95 ASN A N 1
ATOM 737 C CA . ASN A 1 95 ? 24.931 1.981 -17.460 1.00 95.94 95 ASN 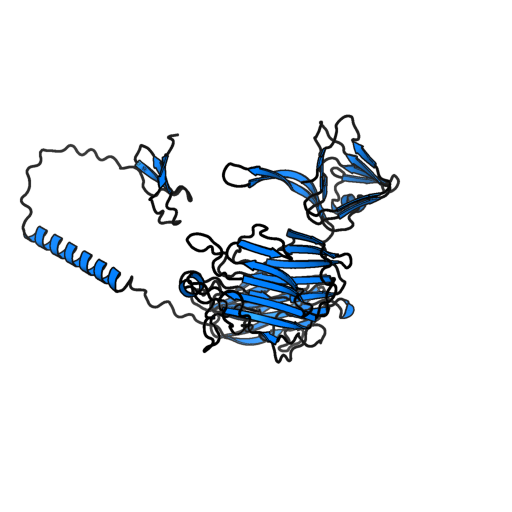A CA 1
ATOM 738 C C . ASN A 1 95 ? 25.447 1.141 -16.290 1.00 95.94 95 ASN A C 1
ATOM 740 O O . ASN A 1 95 ? 26.643 1.177 -16.008 1.00 95.94 95 ASN A O 1
ATOM 744 N N . ILE A 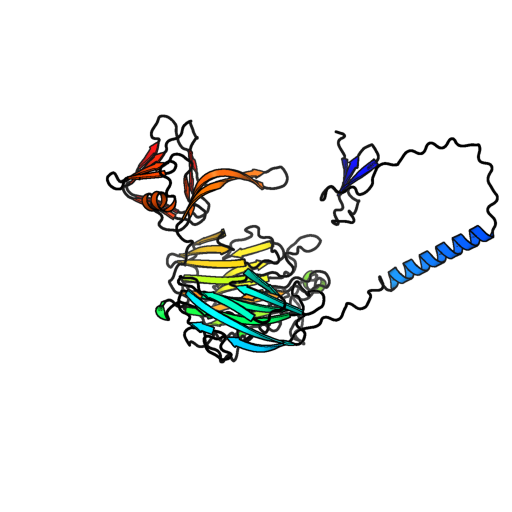1 96 ? 24.570 0.388 -15.621 1.00 96.31 96 ILE A N 1
ATOM 745 C CA . ILE A 1 96 ? 24.975 -0.591 -14.603 1.00 96.31 96 ILE A CA 1
ATOM 746 C C . ILE A 1 96 ? 25.405 -1.870 -15.327 1.00 96.31 96 ILE A C 1
ATOM 748 O O . ILE A 1 96 ? 24.596 -2.542 -15.959 1.00 96.31 96 ILE A O 1
ATOM 752 N N . ILE A 1 97 ? 26.694 -2.191 -15.240 1.00 96.31 97 ILE A N 1
ATOM 753 C CA . ILE A 1 97 ? 27.328 -3.314 -15.948 1.00 96.31 97 ILE A CA 1
ATOM 754 C C . ILE A 1 97 ? 27.364 -4.599 -15.121 1.00 96.31 97 ILE A C 1
ATOM 756 O O . ILE A 1 97 ? 27.390 -5.691 -15.683 1.00 96.31 97 ILE A O 1
ATOM 760 N N . SER A 1 98 ? 27.359 -4.486 -13.795 1.00 96.19 98 SER A N 1
ATOM 761 C CA . SER A 1 98 ? 27.257 -5.631 -12.893 1.00 96.19 98 SER A CA 1
ATOM 762 C C . SER A 1 98 ? 26.734 -5.201 -11.529 1.00 96.19 98 SER A C 1
ATOM 764 O O . SER A 1 98 ? 26.842 -4.036 -11.145 1.00 96.19 98 SER A O 1
ATOM 766 N N . TRP A 1 99 ? 26.213 -6.156 -10.773 1.00 96.75 99 TRP A N 1
ATOM 767 C CA . TRP A 1 99 ? 25.727 -5.966 -9.414 1.00 96.75 99 TRP A CA 1
ATOM 768 C C . TRP A 1 99 ? 26.011 -7.225 -8.596 1.00 96.75 99 TRP A C 1
ATOM 770 O O . TRP A 1 99 ? 26.154 -8.313 -9.154 1.00 96.75 99 TRP A O 1
ATOM 780 N N . SER A 1 100 ? 26.134 -7.070 -7.284 1.00 96.94 100 SER A N 1
ATOM 781 C CA . SER A 1 100 ? 26.399 -8.179 -6.371 1.00 96.94 100 SER A CA 1
ATOM 782 C C . SER A 1 100 ? 25.955 -7.852 -4.953 1.00 96.94 100 SER A C 1
ATOM 784 O O . SER A 1 100 ? 25.806 -6.683 -4.584 1.00 96.94 100 SER A O 1
ATOM 786 N N . ASN A 1 101 ? 25.839 -8.887 -4.128 1.00 97.06 101 ASN A N 1
ATOM 787 C CA . ASN A 1 101 ? 25.676 -8.758 -2.686 1.00 97.06 101 ASN A CA 1
ATOM 788 C C . ASN A 1 101 ? 26.589 -9.758 -1.948 1.00 97.06 101 ASN A C 1
ATOM 790 O O . ASN A 1 101 ? 26.995 -10.771 -2.515 1.00 97.06 101 ASN A O 1
ATOM 794 N N . ASN A 1 102 ? 26.920 -9.490 -0.685 1.00 96.12 102 ASN A N 1
ATOM 795 C CA . ASN A 1 102 ? 27.791 -10.372 0.111 1.00 96.12 102 ASN A CA 1
ATOM 796 C C . ASN A 1 102 ? 27.078 -11.602 0.720 1.00 96.12 102 ASN A C 1
ATOM 798 O O . ASN A 1 102 ? 27.742 -12.452 1.316 1.00 96.12 102 ASN A O 1
ATOM 802 N N . LYS A 1 103 ? 25.745 -11.689 0.616 1.00 95.56 103 LYS A N 1
ATOM 803 C CA . LYS A 1 103 ? 24.939 -12.790 1.160 1.00 95.56 103 LYS A CA 1
ATOM 804 C C . LYS A 1 103 ? 24.983 -14.011 0.246 1.00 95.56 103 LYS A C 1
ATOM 806 O O . LYS A 1 103 ? 25.338 -15.094 0.703 1.00 95.56 103 LYS A O 1
ATOM 811 N N . THR A 1 104 ? 24.642 -13.835 -1.025 1.00 91.88 104 THR A N 1
ATOM 812 C CA . THR A 1 104 ? 24.679 -14.897 -2.041 1.00 91.88 104 THR A CA 1
ATOM 813 C C . THR A 1 104 ? 26.046 -14.976 -2.722 1.00 91.88 104 THR A C 1
ATOM 815 O O . THR A 1 104 ? 26.465 -16.050 -3.138 1.00 91.88 104 THR A O 1
ATOM 818 N N . ASN A 1 105 ? 26.809 -13.872 -2.722 1.00 89.94 105 ASN A N 1
ATOM 819 C CA . ASN A 1 105 ? 28.097 -13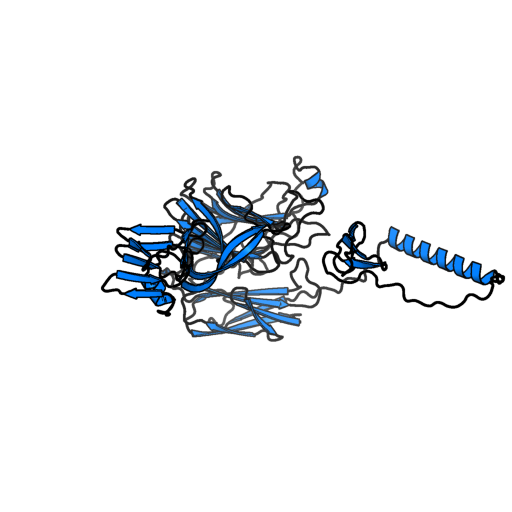.737 -3.417 1.00 89.94 105 ASN A CA 1
ATOM 820 C C . ASN A 1 105 ? 27.997 -13.960 -4.937 1.00 89.94 105 ASN A C 1
ATOM 822 O O . ASN A 1 105 ? 28.961 -14.379 -5.579 1.00 89.94 105 ASN A O 1
ATOM 826 N N . ASP A 1 106 ? 26.842 -13.635 -5.511 1.00 87.25 106 ASP A N 1
ATOM 827 C CA . ASP A 1 106 ? 26.546 -13.701 -6.940 1.00 87.25 106 ASP A CA 1
ATOM 828 C C . ASP A 1 106 ? 25.663 -12.507 -7.372 1.00 87.25 106 ASP A C 1
ATOM 830 O O . ASP A 1 106 ? 25.596 -11.479 -6.687 1.00 87.25 106 ASP A O 1
ATOM 834 N N . ALA A 1 107 ? 25.040 -12.623 -8.549 1.00 90.94 107 ALA A N 1
ATOM 835 C CA . ALA A 1 107 ? 24.160 -11.615 -9.134 1.00 90.94 107 ALA A CA 1
ATOM 836 C C . ALA A 1 107 ? 22.679 -11.799 -8.745 1.00 90.94 107 ALA A C 1
ATOM 838 O O . ALA A 1 107 ? 21.822 -11.139 -9.341 1.00 90.94 107 ALA A O 1
ATOM 839 N N . ASP A 1 108 ? 22.366 -12.660 -7.772 1.00 91.56 108 ASP A N 1
ATOM 840 C CA . ASP A 1 108 ? 20.994 -12.883 -7.328 1.00 91.56 108 ASP A CA 1
ATOM 841 C C . ASP A 1 108 ? 20.398 -11.595 -6.760 1.00 91.56 108 ASP A C 1
ATOM 843 O O . ASP A 1 108 ? 21.003 -10.856 -5.968 1.00 91.56 108 ASP A O 1
ATOM 847 N N . ARG A 1 109 ? 19.171 -11.325 -7.199 1.00 95.25 109 ARG A N 1
ATOM 848 C CA . ARG A 1 109 ? 18.405 -10.135 -6.827 1.00 95.25 109 ARG A CA 1
ATOM 849 C C . ARG A 1 109 ? 17.421 -10.412 -5.705 1.00 95.25 109 ARG A C 1
ATOM 851 O O . ARG A 1 109 ? 17.062 -9.500 -4.971 1.00 95.25 109 ARG A O 1
ATOM 858 N N . MET A 1 110 ? 17.003 -11.663 -5.552 1.00 97.69 110 MET A N 1
ATOM 859 C CA . MET A 1 110 ? 15.951 -12.049 -4.624 1.00 97.69 110 MET A CA 1
ATOM 860 C C . MET A 1 110 ? 16.383 -13.225 -3.764 1.00 97.69 110 MET A C 1
ATOM 862 O O . MET A 1 110 ? 16.722 -14.279 -4.290 1.00 97.69 110 MET A O 1
ATOM 866 N N . PHE A 1 111 ? 16.386 -13.049 -2.443 1.00 97.75 111 PHE A N 1
ATOM 867 C CA . PHE A 1 111 ? 16.864 -14.083 -1.523 1.00 97.75 111 PHE A CA 1
ATOM 868 C C . PHE A 1 111 ? 16.364 -13.891 -0.086 1.00 97.75 111 PHE A C 1
ATOM 870 O O . PHE A 1 111 ? 15.907 -12.817 0.316 1.00 97.75 111 PHE A O 1
ATOM 877 N N . LEU A 1 112 ? 16.462 -14.960 0.706 1.00 97.94 112 LEU A N 1
ATOM 878 C CA . LEU A 1 112 ? 16.138 -14.941 2.130 1.00 97.94 112 LEU A CA 1
ATOM 879 C C . LEU A 1 112 ? 17.295 -14.403 2.978 1.00 97.94 112 LEU A C 1
ATOM 881 O O . LEU A 1 112 ? 18.473 -14.650 2.708 1.00 97.94 112 LEU A O 1
ATOM 885 N N . VAL A 1 113 ? 16.932 -13.707 4.048 1.00 98.06 113 VAL A N 1
ATOM 886 C CA . VAL A 1 113 ? 17.838 -13.152 5.060 1.00 98.06 113 VAL A CA 1
ATOM 887 C C . VAL A 1 113 ? 17.296 -13.424 6.459 1.00 98.06 113 VAL A C 1
ATOM 889 O O . VAL A 1 113 ? 16.097 -13.644 6.641 1.00 98.06 113 VAL A O 1
ATOM 892 N N . GLU A 1 114 ? 18.168 -13.358 7.460 1.00 97.31 114 GLU A N 1
ATOM 893 C CA . GLU A 1 114 ? 17.773 -13.474 8.863 1.00 97.31 114 GLU A CA 1
ATOM 894 C C . GLU A 1 114 ? 17.509 -12.100 9.507 1.00 97.31 114 GLU A C 1
ATOM 896 O O . GLU A 1 114 ? 18.162 -11.104 9.169 1.00 97.31 114 GLU A O 1
ATOM 901 N N . PRO A 1 115 ? 16.580 -12.001 10.477 1.00 97.56 115 PRO A N 1
ATOM 902 C CA . PRO A 1 115 ? 16.393 -10.775 11.245 1.00 97.56 115 PRO A CA 1
ATOM 903 C C . PRO A 1 115 ? 17.699 -10.327 11.925 1.00 97.56 115 PRO A C 1
ATOM 905 O O . PRO A 1 115 ? 18.353 -11.103 12.621 1.00 97.56 115 PRO A O 1
ATOM 908 N N . GLY A 1 116 ? 18.073 -9.058 11.744 1.00 97.50 116 GLY A N 1
ATOM 909 C CA . GLY A 1 116 ? 19.299 -8.486 12.308 1.00 97.50 116 GLY A CA 1
ATOM 910 C C . GLY A 1 116 ? 20.570 -8.722 11.487 1.00 97.50 116 GLY A C 1
ATOM 911 O O . GLY A 1 116 ? 21.611 -8.170 11.858 1.00 97.50 116 GLY A O 1
ATOM 912 N N . GLU A 1 117 ? 20.493 -9.492 10.396 1.00 97.75 117 GLU A N 1
ATOM 913 C CA . GLU A 1 117 ? 21.587 -9.709 9.446 1.00 97.75 117 GLU A CA 1
ATOM 914 C C . GLU A 1 117 ? 22.006 -8.401 8.754 1.00 97.75 117 GLU A C 1
ATOM 916 O O . GLU A 1 117 ? 21.208 -7.474 8.595 1.00 97.75 117 GLU A O 1
ATOM 921 N N . THR A 1 118 ? 23.270 -8.317 8.338 1.00 98.12 118 THR A N 1
ATOM 922 C CA . THR A 1 118 ? 23.806 -7.178 7.586 1.00 98.12 118 THR A CA 1
ATOM 923 C C . THR A 1 118 ? 24.201 -7.631 6.189 1.00 98.12 118 THR A C 1
ATOM 925 O O . THR A 1 118 ? 25.041 -8.519 6.049 1.00 98.12 118 THR A O 1
ATOM 928 N N . VAL A 1 119 ? 23.645 -6.981 5.169 1.00 98.38 119 VAL A N 1
ATOM 929 C CA . VAL A 1 119 ? 23.930 -7.264 3.758 1.00 98.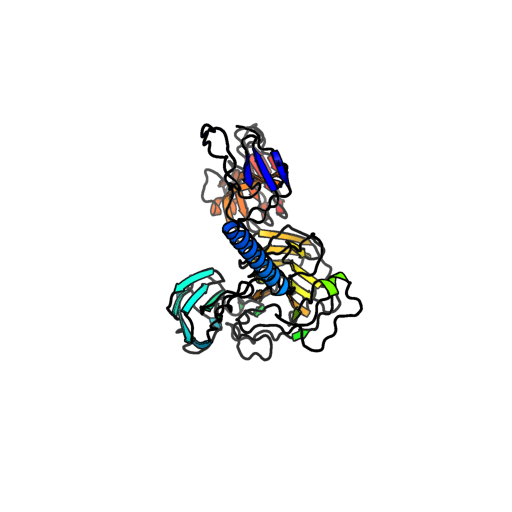38 119 VAL A CA 1
ATOM 930 C C . VAL A 1 119 ? 24.540 -6.024 3.105 1.00 98.38 119 VAL A C 1
ATOM 932 O O . VAL A 1 119 ? 24.016 -4.920 3.249 1.00 98.38 119 VAL A O 1
ATOM 935 N N . GLU A 1 120 ? 25.661 -6.195 2.405 1.00 98.19 120 GLU A N 1
ATOM 936 C CA . GLU A 1 120 ? 26.267 -5.169 1.548 1.00 98.19 120 GLU A CA 1
ATOM 937 C C . GLU A 1 120 ? 25.829 -5.405 0.102 1.00 98.19 120 GLU A C 1
ATOM 939 O O . GLU A 1 120 ? 26.067 -6.477 -0.455 1.00 98.19 120 GLU A O 1
ATOM 944 N N . PHE A 1 121 ? 25.240 -4.380 -0.506 1.00 98.38 121 PHE A N 1
ATOM 945 C CA . PHE A 1 121 ? 24.866 -4.321 -1.914 1.00 98.38 121 PHE A CA 1
ATOM 946 C C . PHE A 1 121 ? 25.867 -3.452 -2.663 1.00 98.38 121 PHE A C 1
ATOM 948 O O . PHE A 1 121 ? 26.257 -2.384 -2.184 1.00 98.38 121 PHE A O 1
ATOM 955 N N . THR A 1 122 ? 26.295 -3.904 -3.838 1.00 97.75 122 THR A N 1
ATOM 956 C CA . THR A 1 122 ? 27.263 -3.194 -4.678 1.00 97.75 122 THR A CA 1
ATOM 957 C C . THR A 1 122 ? 26.811 -3.215 -6.131 1.00 97.75 122 THR A C 1
ATOM 959 O O . THR A 1 122 ? 26.391 -4.252 -6.641 1.00 97.75 122 THR A O 1
ATOM 962 N N . VAL A 1 123 ? 26.952 -2.083 -6.818 1.00 97.81 123 VAL A N 1
ATOM 963 C CA . VAL A 1 123 ? 26.843 -1.995 -8.280 1.00 97.81 123 VAL A CA 1
ATOM 964 C C . VAL A 1 123 ? 28.170 -1.575 -8.898 1.00 97.81 123 VAL A C 1
ATOM 966 O O . VAL A 1 123 ? 29.013 -0.959 -8.256 1.00 97.81 123 VAL A O 1
ATOM 969 N N . ASN A 1 124 ? 28.360 -1.888 -10.170 1.00 97.19 124 ASN A N 1
ATOM 970 C CA . ASN A 1 124 ? 29.385 -1.285 -11.005 1.00 97.19 124 ASN A CA 1
ATOM 971 C C . ASN A 1 124 ? 28.672 -0.551 -12.137 1.00 97.19 124 ASN A C 1
ATOM 973 O O . ASN A 1 124 ? 27.890 -1.164 -12.865 1.00 97.19 124 ASN A O 1
ATOM 977 N N . ALA A 1 125 ? 28.903 0.754 -12.254 1.00 97.31 125 ALA A N 1
ATOM 978 C CA . ALA A 1 125 ? 28.196 1.596 -13.205 1.00 97.31 125 ALA A CA 1
ATOM 979 C C . ALA A 1 125 ? 29.146 2.542 -13.933 1.00 97.31 125 ALA A C 1
ATOM 981 O O . ALA A 1 125 ? 30.001 3.186 -13.326 1.00 97.31 125 ALA A O 1
ATOM 982 N N . GLU A 1 126 ? 28.943 2.671 -15.237 1.00 96.94 126 GLU A N 1
ATOM 983 C CA . GLU A 1 126 ? 29.621 3.655 -16.066 1.00 96.94 126 GLU A CA 1
ATOM 984 C C . GLU A 1 126 ? 28.806 4.945 -16.138 1.00 96.94 126 GLU A C 1
ATOM 986 O O . GLU A 1 126 ? 27.574 4.915 -16.180 1.00 96.94 126 GLU A O 1
ATOM 991 N N . LYS A 1 127 ? 29.505 6.085 -16.215 1.00 95.31 127 LYS A N 1
ATOM 992 C CA . LYS A 1 127 ? 28.915 7.422 -16.425 1.00 95.31 127 LYS A CA 1
ATOM 993 C C . LYS A 1 127 ? 27.908 7.859 -15.346 1.00 95.31 127 LYS A C 1
ATOM 995 O O . LYS A 1 127 ? 27.140 8.793 -15.566 1.00 95.31 127 LYS A O 1
ATOM 1000 N N . ALA A 1 128 ? 27.922 7.210 -14.184 1.00 96.62 128 ALA A N 1
ATOM 1001 C CA . ALA A 1 128 ? 27.162 7.635 -13.018 1.00 96.62 128 ALA A CA 1
ATOM 1002 C C . ALA A 1 128 ? 27.889 8.791 -12.316 1.00 96.62 128 ALA A C 1
ATOM 1004 O O . ALA A 1 128 ? 29.064 8.676 -11.970 1.00 96.62 128 ALA A O 1
ATOM 1005 N N . ALA A 1 129 ? 27.185 9.896 -12.090 1.00 95.31 129 ALA A N 1
ATOM 1006 C CA . ALA A 1 129 ? 27.668 11.013 -11.284 1.00 95.31 129 ALA A CA 1
ATOM 1007 C C . ALA A 1 129 ? 27.421 10.776 -9.783 1.00 95.31 129 ALA A C 1
ATOM 1009 O O . ALA A 1 129 ? 28.187 11.241 -8.940 1.00 95.31 129 ALA A O 1
ATOM 1010 N N . ARG A 1 130 ? 26.346 10.054 -9.442 1.00 97.06 130 ARG A N 1
ATOM 1011 C CA . ARG A 1 130 ? 25.987 9.669 -8.070 1.00 97.06 130 ARG A CA 1
ATOM 1012 C C . ARG A 1 130 ? 25.107 8.419 -8.049 1.00 97.06 130 ARG A C 1
ATOM 1014 O O . ARG A 1 130 ? 24.586 8.006 -9.083 1.00 97.06 130 ARG A O 1
ATOM 1021 N N . PHE A 1 131 ? 24.901 7.880 -6.854 1.00 98.38 131 PHE A N 1
ATOM 1022 C CA . PHE A 1 131 ? 24.024 6.754 -6.562 1.00 98.38 131 PHE A CA 1
ATOM 1023 C C . PHE A 1 131 ? 22.995 7.162 -5.511 1.00 98.38 131 PHE A C 1
ATOM 1025 O O . PHE A 1 131 ? 23.349 7.678 -4.446 1.00 98.38 131 PHE A O 1
ATOM 1032 N N . GLU A 1 132 ? 21.725 6.923 -5.815 1.00 97.75 132 GLU A N 1
ATOM 1033 C CA . GLU A 1 132 ? 20.601 7.138 -4.907 1.00 97.75 132 GLU A CA 1
ATOM 1034 C C . GLU A 1 132 ? 20.039 5.780 -4.497 1.00 97.75 132 GLU A C 1
ATOM 1036 O O . GLU A 1 132 ? 19.476 5.057 -5.316 1.00 97.75 132 GLU A O 1
ATOM 1041 N N . TRP A 1 133 ? 20.235 5.429 -3.229 1.00 98.50 133 TRP A N 1
ATOM 1042 C CA . TRP A 1 133 ? 19.789 4.178 -2.634 1.00 98.50 133 TRP A CA 1
ATOM 1043 C C . TRP A 1 133 ? 18.501 4.393 -1.862 1.00 98.50 133 TRP A C 1
ATOM 1045 O O . TRP A 1 133 ? 18.415 5.274 -0.995 1.00 98.50 133 TRP A O 1
ATOM 1055 N N . THR A 1 134 ? 17.525 3.541 -2.135 1.00 97.88 134 THR A N 1
ATOM 1056 C CA . THR A 1 134 ? 16.229 3.540 -1.472 1.00 97.88 134 THR A CA 1
ATOM 1057 C C . THR A 1 134 ? 15.948 2.191 -0.829 1.00 97.88 134 THR A C 1
ATOM 1059 O O . THR A 1 134 ? 16.247 1.151 -1.410 1.00 97.88 134 THR A O 1
ATOM 1062 N N . VAL A 1 135 ? 15.329 2.216 0.352 1.00 98.31 135 VAL A N 1
ATOM 1063 C CA . VAL A 1 135 ? 14.746 1.030 0.990 1.00 98.31 135 VAL A CA 1
ATOM 1064 C C . VAL A 1 135 ? 13.240 1.216 1.045 1.00 98.31 135 VAL A C 1
ATOM 1066 O O . VAL A 1 135 ? 12.776 2.205 1.613 1.00 98.31 135 VAL A O 1
ATOM 1069 N N . ASN A 1 136 ? 12.475 0.293 0.460 1.00 96.56 136 ASN A N 1
ATOM 1070 C CA . ASN A 1 136 ? 11.015 0.398 0.334 1.00 96.56 136 ASN A CA 1
ATOM 1071 C C . ASN A 1 136 ? 10.589 1.780 -0.195 1.00 96.56 136 ASN A C 1
ATOM 1073 O O . ASN A 1 136 ? 9.791 2.486 0.429 1.00 96.56 136 ASN A O 1
ATOM 1077 N N . LYS A 1 137 ? 11.193 2.188 -1.320 1.00 94.88 137 LYS A N 1
ATOM 1078 C CA . LYS A 1 137 ? 10.986 3.487 -1.984 1.00 94.88 137 LYS A CA 1
ATOM 1079 C C . LYS A 1 137 ? 11.371 4.742 -1.172 1.00 94.88 137 LYS A C 1
ATOM 1081 O O . LYS A 1 137 ? 11.179 5.853 -1.661 1.00 94.88 137 LYS A O 1
ATOM 1086 N N . GLN A 1 138 ? 11.937 4.606 0.031 1.00 95.69 138 GLN A N 1
ATOM 1087 C CA . GLN A 1 138 ? 12.422 5.727 0.849 1.00 95.69 138 GLN A CA 1
ATOM 1088 C C . GLN A 1 138 ? 13.920 5.945 0.635 1.00 95.69 138 GLN A C 1
ATOM 1090 O O . GLN A 1 138 ? 14.697 5.006 0.792 1.00 95.69 138 GLN A O 1
ATOM 1095 N N . LEU A 1 139 ? 14.339 7.171 0.307 1.00 96.62 139 LEU A N 1
ATOM 1096 C CA . LEU A 1 139 ? 15.755 7.516 0.134 1.00 96.62 139 LEU A CA 1
ATOM 1097 C C . LEU A 1 139 ? 16.510 7.366 1.461 1.00 96.62 139 LEU A C 1
ATOM 1099 O O . LEU A 1 139 ? 16.201 8.047 2.437 1.00 96.62 139 LEU A O 1
ATOM 1103 N N . VAL A 1 140 ? 17.524 6.501 1.480 1.00 97.81 140 VAL A N 1
ATOM 1104 C CA . VAL A 1 140 ? 18.348 6.228 2.672 1.00 97.81 140 VAL A CA 1
ATOM 1105 C C . VAL A 1 140 ? 19.802 6.657 2.503 1.00 97.81 140 VAL A C 1
ATOM 1107 O O . VAL A 1 140 ? 20.478 6.928 3.493 1.00 97.81 140 VAL A O 1
ATOM 1110 N N . GLN A 1 141 ? 20.295 6.744 1.266 1.00 97.69 141 GLN A N 1
ATOM 1111 C CA . GLN A 1 141 ? 21.648 7.206 0.973 1.00 97.69 141 GLN A CA 1
ATOM 1112 C C . GLN A 1 141 ? 21.693 7.858 -0.411 1.00 97.69 141 GLN A C 1
ATOM 1114 O O . GLN A 1 141 ? 21.270 7.267 -1.397 1.00 97.69 141 GLN A O 1
ATOM 1119 N N . SER A 1 142 ? 22.267 9.056 -0.496 1.00 97.31 142 SER A N 1
ATOM 1120 C CA . SER A 1 142 ? 22.645 9.699 -1.758 1.00 97.31 142 SER A CA 1
ATOM 1121 C C . SER A 1 142 ? 24.126 10.047 -1.679 1.00 97.31 142 SER A C 1
ATOM 1123 O O . SER A 1 142 ? 24.539 10.805 -0.800 1.00 97.31 142 SER A O 1
ATOM 1125 N N . SER A 1 143 ? 24.952 9.417 -2.512 1.00 96.56 143 SER A N 1
ATOM 1126 C CA . SER A 1 143 ? 26.409 9.576 -2.447 1.00 96.56 143 SER A CA 1
ATOM 1127 C C . SER A 1 143 ? 27.083 9.211 -3.771 1.00 96.56 143 SER A C 1
ATOM 1129 O O . SER A 1 143 ? 26.442 8.759 -4.712 1.00 96.56 143 SER A O 1
ATOM 1131 N N . THR A 1 144 ? 28.400 9.390 -3.859 1.00 96.19 144 THR A N 1
ATOM 1132 C CA . THR A 1 144 ? 29.211 8.868 -4.972 1.00 96.19 144 THR A CA 1
ATOM 1133 C C . THR A 1 144 ? 29.600 7.398 -4.781 1.00 96.19 144 THR A C 1
ATOM 1135 O O . THR A 1 144 ? 30.252 6.821 -5.648 1.00 96.19 144 THR A O 1
ATOM 1138 N N . SER A 1 145 ? 29.221 6.781 -3.655 1.00 96.69 145 SER A N 1
ATOM 1139 C CA . SER A 1 145 ? 29.543 5.388 -3.360 1.00 96.69 145 SER A CA 1
ATOM 1140 C C . SER A 1 145 ? 28.593 4.444 -4.103 1.00 96.69 145 SER A C 1
ATOM 1142 O O . SER A 1 145 ? 27.378 4.529 -3.903 1.00 96.69 145 SER A O 1
ATOM 1144 N N . PRO A 1 146 ? 29.118 3.472 -4.867 1.00 97.56 146 PRO A N 1
ATOM 1145 C CA . PRO A 1 146 ? 28.313 2.441 -5.511 1.00 97.56 146 PRO A CA 1
ATOM 1146 C C . PRO A 1 146 ? 27.948 1.293 -4.551 1.00 97.56 146 PRO A C 1
ATOM 1148 O O . PRO A 1 146 ? 27.585 0.205 -4.996 1.00 97.56 146 PRO A O 1
ATOM 1151 N N . LYS A 1 147 ? 28.085 1.513 -3.236 1.00 98.12 147 LYS A N 1
ATOM 1152 C CA . LYS A 1 147 ? 27.836 0.530 -2.180 1.00 98.12 147 LYS A CA 1
ATOM 1153 C C . LYS A 1 147 ? 26.827 1.032 -1.161 1.00 98.12 147 LYS A C 1
ATOM 1155 O O . LYS A 1 147 ? 26.866 2.209 -0.786 1.00 98.12 147 LYS A O 1
ATOM 1160 N N . PHE A 1 148 ? 26.024 0.114 -0.640 1.00 98.38 148 PHE A N 1
ATOM 1161 C CA . PHE A 1 148 ? 25.097 0.357 0.457 1.00 98.38 148 PHE A CA 1
ATOM 1162 C C . PHE A 1 148 ? 25.036 -0.846 1.395 1.00 98.38 148 PHE A C 1
ATOM 1164 O O . PHE A 1 148 ? 24.971 -1.990 0.953 1.00 98.38 148 PHE A O 1
ATOM 1171 N N . VAL A 1 149 ? 25.056 -0.581 2.701 1.00 98.38 149 VAL A N 1
ATOM 1172 C CA . VAL A 1 149 ? 24.982 -1.612 3.738 1.00 98.38 149 VAL A CA 1
ATOM 1173 C C . VAL A 1 149 ? 23.641 -1.499 4.443 1.00 98.38 149 VAL A C 1
ATOM 1175 O O . VAL A 1 149 ? 23.341 -0.478 5.062 1.00 98.38 149 VAL A O 1
ATOM 1178 N N . PHE A 1 150 ? 22.851 -2.565 4.378 1.00 98.38 150 PHE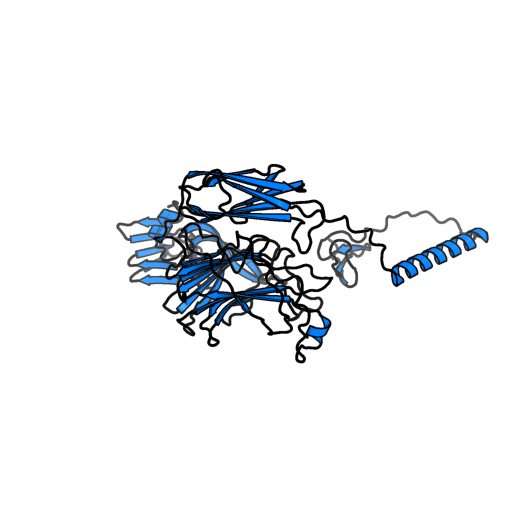 A N 1
ATOM 1179 C CA . PHE A 1 150 ? 21.551 -2.647 5.024 1.00 98.38 150 PHE A CA 1
ATOM 1180 C C . PHE A 1 150 ? 21.601 -3.597 6.215 1.00 98.38 150 PHE A C 1
ATOM 1182 O O . PHE A 1 150 ? 22.031 -4.743 6.087 1.00 98.38 150 PHE A O 1
ATOM 1189 N N . ARG A 1 151 ? 21.113 -3.135 7.370 1.00 98.12 151 ARG A N 1
ATOM 1190 C CA . ARG A 1 151 ? 20.862 -3.993 8.529 1.00 98.12 151 ARG A CA 1
ATOM 1191 C C . ARG A 1 151 ? 19.388 -4.373 8.556 1.00 98.12 151 ARG A C 1
ATOM 1193 O O . ARG A 1 151 ? 18.538 -3.521 8.819 1.00 98.12 151 ARG A O 1
ATOM 1200 N N . VAL A 1 152 ? 19.105 -5.647 8.317 1.00 98.00 152 VAL A N 1
ATOM 1201 C CA . VAL A 1 152 ? 17.751 -6.201 8.279 1.00 98.00 152 VAL A CA 1
ATOM 1202 C C . VAL A 1 152 ? 17.070 -5.964 9.632 1.00 98.00 152 VAL A C 1
ATOM 1204 O O . VAL A 1 152 ? 17.633 -6.320 10.673 1.00 98.00 152 VAL A O 1
ATOM 1207 N N . PRO A 1 153 ? 15.873 -5.350 9.673 1.00 97.56 153 PRO A N 1
ATOM 1208 C CA . PRO A 1 153 ? 15.140 -5.165 10.918 1.00 97.56 153 PRO A CA 1
ATOM 1209 C C . PRO A 1 153 ? 14.872 -6.491 11.640 1.00 97.56 153 PRO A C 1
ATOM 1211 O O . PRO A 1 153 ? 14.667 -7.528 11.013 1.00 97.56 153 PRO A O 1
ATOM 1214 N N . ASN A 1 154 ? 14.794 -6.445 12.973 1.00 97.00 154 ASN A N 1
ATOM 1215 C CA . ASN A 1 154 ? 14.426 -7.595 13.809 1.00 97.00 154 ASN A CA 1
ATOM 1216 C C . ASN A 1 154 ? 12.913 -7.888 13.723 1.00 97.00 154 ASN A C 1
ATOM 1218 O O . ASN A 1 154 ? 12.201 -7.838 14.725 1.00 97.00 154 ASN A O 1
ATOM 1222 N N . ALA A 1 155 ? 12.401 -8.109 12.515 1.00 95.31 155 ALA A N 1
ATOM 1223 C CA . ALA A 1 155 ? 10.987 -8.303 12.234 1.00 95.31 155 ALA A CA 1
ATOM 1224 C C . ALA A 1 155 ? 10.782 -9.223 11.024 1.00 95.31 155 ALA A C 1
ATOM 1226 O O . ALA A 1 155 ? 11.682 -9.436 10.211 1.00 95.31 155 ALA A O 1
ATOM 1227 N N . LYS A 1 156 ? 9.562 -9.747 10.898 1.00 95.56 156 LYS A N 1
ATOM 1228 C CA . LYS A 1 156 ? 9.084 -10.394 9.675 1.00 95.56 156 LYS A CA 1
ATOM 1229 C C . LYS A 1 156 ? 8.755 -9.332 8.628 1.00 95.56 156 LYS A C 1
ATOM 1231 O O . LYS A 1 156 ? 8.066 -8.362 8.951 1.00 95.56 156 LYS A O 1
ATOM 1236 N N . GLY A 1 157 ? 9.245 -9.504 7.404 1.00 96.56 157 GLY A N 1
ATOM 1237 C CA . GLY A 1 157 ? 9.011 -8.535 6.342 1.00 96.56 157 GLY A CA 1
ATOM 1238 C C . GLY A 1 157 ? 9.640 -8.882 4.999 1.00 96.56 157 GLY A C 1
ATOM 1239 O O . GLY A 1 157 ? 10.317 -9.899 4.827 1.00 96.56 157 GLY A O 1
ATOM 1240 N N . ILE A 1 158 ? 9.367 -7.995 4.051 1.00 98.19 158 ILE A N 1
ATOM 1241 C CA . ILE A 1 158 ? 9.949 -7.936 2.715 1.00 98.19 158 ILE A CA 1
ATOM 1242 C C . ILE A 1 158 ? 10.539 -6.531 2.586 1.00 98.19 158 ILE A C 1
ATOM 1244 O O . ILE A 1 158 ? 9.898 -5.553 2.988 1.00 98.19 158 ILE A O 1
ATOM 1248 N N . TRP A 1 159 ? 11.762 -6.440 2.076 1.00 98.38 159 TRP A N 1
ATOM 1249 C CA . TRP A 1 159 ? 12.436 -5.173 1.833 1.00 98.38 159 TRP A CA 1
ATOM 1250 C C . TRP A 1 159 ? 12.963 -5.129 0.420 1.00 98.38 159 TRP A C 1
ATOM 1252 O O . TRP A 1 159 ? 13.731 -5.991 0.003 1.00 98.38 159 TRP A O 1
ATOM 1262 N N . GLU A 1 160 ? 12.576 -4.081 -0.274 1.00 98.12 160 GLU A N 1
ATOM 1263 C CA . GLU A 1 160 ? 13.132 -3.709 -1.554 1.00 98.12 160 GLU A CA 1
ATOM 1264 C C . GLU A 1 160 ? 14.318 -2.775 -1.331 1.00 98.12 160 GLU A C 1
ATOM 1266 O O . GLU A 1 160 ? 14.200 -1.767 -0.627 1.00 98.12 160 GLU A O 1
ATOM 1271 N N . ILE A 1 161 ? 15.455 -3.121 -1.923 1.00 98.38 161 ILE A N 1
ATOM 1272 C CA . ILE A 1 161 ? 16.681 -2.335 -1.926 1.00 98.38 161 ILE A CA 1
ATOM 1273 C C . ILE A 1 161 ? 16.938 -1.931 -3.370 1.00 98.38 161 ILE A C 1
ATOM 1275 O O . ILE A 1 161 ? 17.327 -2.752 -4.195 1.00 98.38 161 ILE A O 1
ATOM 1279 N N . HIS A 1 162 ? 16.727 -0.661 -3.674 1.00 98.00 162 HIS A N 1
ATOM 1280 C CA . HIS A 1 162 ? 16.847 -0.138 -5.026 1.00 98.00 162 HIS A CA 1
ATOM 1281 C C . HIS A 1 162 ? 17.977 0.891 -5.100 1.00 98.00 162 HIS A C 1
ATOM 1283 O O . HIS A 1 162 ? 18.171 1.681 -4.173 1.00 98.00 162 HIS A O 1
ATOM 1289 N N . VAL A 1 163 ? 18.719 0.891 -6.207 1.00 98.00 163 VAL A N 1
ATOM 1290 C CA . VAL A 1 163 ? 19.706 1.920 -6.532 1.00 98.00 163 VAL A CA 1
ATOM 1291 C C . VAL A 1 163 ? 19.460 2.492 -7.917 1.00 98.00 163 VAL A C 1
ATOM 1293 O O . VAL A 1 163 ? 19.469 1.770 -8.912 1.00 98.00 163 VAL A O 1
ATOM 1296 N N . ALA A 1 164 ? 19.343 3.816 -7.973 1.00 97.06 164 ALA A N 1
ATOM 1297 C CA . ALA A 1 164 ? 19.477 4.575 -9.205 1.00 97.06 164 ALA A CA 1
ATOM 1298 C C . ALA A 1 164 ? 20.925 5.064 -9.337 1.00 97.06 164 ALA A C 1
ATOM 1300 O O . ALA A 1 164 ? 21.396 5.888 -8.547 1.00 97.06 164 ALA A O 1
ATOM 1301 N N . ALA A 1 165 ? 21.640 4.576 -10.350 1.00 97.88 165 ALA A N 1
ATOM 1302 C CA . ALA A 1 165 ? 22.866 5.205 -10.823 1.00 97.88 165 ALA A CA 1
ATOM 1303 C C . ALA A 1 165 ? 22.464 6.404 -11.690 1.00 97.88 165 ALA A C 1
ATOM 1305 O O . ALA A 1 165 ? 21.910 6.214 -12.771 1.00 97.88 165 ALA A O 1
ATOM 1306 N N . VAL A 1 166 ? 22.711 7.628 -11.217 1.00 96.88 166 VAL A N 1
ATOM 1307 C CA . VAL A 1 166 ? 22.210 8.864 -11.839 1.00 96.88 166 VAL A CA 1
ATOM 1308 C C . VAL A 1 166 ? 23.328 9.593 -12.576 1.00 96.88 166 VAL A C 1
ATOM 1310 O O . VAL A 1 166 ? 24.393 9.847 -12.011 1.00 96.88 166 VAL A O 1
ATOM 1313 N N . GLY A 1 167 ? 23.082 9.936 -13.839 1.00 95.25 167 GLY A N 1
ATOM 1314 C CA . GLY A 1 167 ? 24.000 10.663 -14.711 1.00 95.25 167 GLY A CA 1
ATOM 1315 C C . GLY A 1 167 ? 23.711 12.161 -14.762 1.00 95.25 167 GLY A C 1
ATOM 1316 O O . GLY A 1 167 ? 22.872 12.684 -14.025 1.00 95.25 167 GLY A O 1
ATOM 1317 N N . GLU A 1 168 ? 24.420 12.863 -15.641 1.00 92.25 168 GLU A N 1
ATOM 1318 C CA . GLU A 1 168 ? 24.227 14.298 -15.868 1.00 92.25 168 GLU A CA 1
ATOM 1319 C C . GLU A 1 168 ? 23.080 14.579 -16.852 1.00 92.25 168 GLU A C 1
ATOM 1321 O O . GLU A 1 168 ? 22.850 13.835 -17.809 1.00 92.25 168 GLU A O 1
ATOM 1326 N N . GLY A 1 169 ? 22.377 15.693 -16.636 1.00 86.69 169 GLY A N 1
ATOM 1327 C CA . GLY A 1 169 ? 21.307 16.183 -17.506 1.00 86.69 169 GLY A CA 1
ATOM 1328 C C . GLY A 1 169 ? 19.934 16.229 -16.835 1.00 86.69 169 GLY A C 1
ATOM 1329 O O . GLY A 1 169 ? 19.700 15.637 -15.781 1.00 86.69 169 GLY A O 1
ATOM 1330 N N . GLU A 1 170 ? 19.011 16.953 -17.466 1.00 82.62 170 GLU A N 1
ATOM 1331 C CA . GLU A 1 170 ? 17.675 17.188 -16.915 1.00 82.62 170 GLU A CA 1
ATOM 1332 C C . GLU A 1 170 ? 16.801 15.916 -16.923 1.00 82.62 170 GLU A C 1
ATOM 1334 O O . GLU A 1 170 ? 16.888 15.085 -17.849 1.00 82.62 170 GLU A O 1
ATOM 1339 N N . PRO A 1 171 ? 15.916 15.750 -15.921 1.00 82.50 171 PRO A N 1
ATOM 1340 C CA . PRO A 1 171 ? 14.911 14.702 -15.927 1.00 82.50 171 PRO A CA 1
ATOM 1341 C C . PRO A 1 171 ? 13.974 14.801 -17.125 1.00 82.50 171 PRO A C 1
ATOM 1343 O O . PRO A 1 171 ? 13.485 15.869 -17.491 1.00 82.50 171 PRO A O 1
ATOM 1346 N N . LYS A 1 172 ? 13.646 13.646 -17.699 1.00 78.56 172 LYS A N 1
ATOM 1347 C CA . LYS A 1 172 ? 12.570 13.528 -18.676 1.00 78.56 172 LYS A CA 1
ATOM 1348 C C . LYS A 1 172 ? 11.386 12.889 -17.978 1.00 78.56 172 LYS A C 1
ATOM 1350 O O . LYS A 1 172 ? 11.502 11.779 -17.472 1.00 78.56 172 LYS A O 1
ATOM 1355 N N . CYS A 1 173 ? 10.245 13.573 -17.971 1.00 75.56 173 CYS A N 1
ATOM 1356 C CA . CYS A 1 173 ? 9.033 13.051 -17.335 1.00 75.56 173 CYS A CA 1
ATOM 1357 C C . CYS A 1 173 ? 9.168 12.819 -15.826 1.00 75.56 173 CYS A C 1
ATOM 1359 O O . CYS A 1 173 ? 8.561 11.894 -15.301 1.00 75.56 173 CYS A O 1
ATOM 1361 N N . GLY A 1 174 ? 9.981 13.638 -15.151 1.00 80.12 174 GLY A N 1
ATOM 1362 C CA . GLY A 1 174 ? 10.294 13.475 -13.729 1.00 80.12 174 GLY A CA 1
ATOM 1363 C C . GLY A 1 174 ? 11.300 12.360 -13.427 1.00 80.12 174 GLY A C 1
ATOM 1364 O O . GLY A 1 174 ? 11.647 12.167 -12.271 1.00 80.12 174 GLY A O 1
ATOM 1365 N N . ILE A 1 175 ? 11.799 11.648 -14.446 1.00 84.69 175 ILE A N 1
ATOM 1366 C CA . ILE A 1 175 ? 12.796 10.583 -14.289 1.00 84.69 175 ILE A CA 1
ATOM 1367 C C . ILE A 1 175 ? 14.162 11.111 -14.761 1.00 84.69 175 ILE A C 1
ATOM 1369 O O . ILE A 1 175 ? 14.299 11.481 -15.940 1.00 84.69 175 ILE A O 1
ATOM 1373 N N . PRO A 1 176 ? 15.177 11.202 -13.881 1.00 89.31 176 PRO A N 1
ATOM 1374 C CA . PRO A 1 176 ? 16.515 11.635 -14.270 1.00 89.31 176 PRO A CA 1
ATOM 1375 C C . PRO A 1 176 ? 17.148 10.621 -15.240 1.00 89.31 176 PRO A C 1
ATOM 1377 O O . PRO A 1 176 ? 16.645 9.509 -15.406 1.00 89.31 176 PRO A O 1
ATOM 1380 N N . PRO A 1 177 ? 18.204 10.993 -15.984 1.00 91.31 177 PRO A N 1
ATOM 1381 C CA . PRO A 1 177 ? 18.951 10.018 -16.771 1.00 91.31 177 PRO A CA 1
ATOM 1382 C C . PRO A 1 177 ? 19.628 9.030 -15.813 1.00 91.31 177 PRO A C 1
ATOM 1384 O O . PRO A 1 177 ? 20.643 9.349 -15.200 1.00 91.31 177 PRO A O 1
ATOM 1387 N N . GLN A 1 178 ? 19.031 7.853 -15.650 1.00 94.25 178 GLN A N 1
ATOM 1388 C CA . GLN A 1 178 ? 19.482 6.858 -14.685 1.00 94.25 178 GLN A CA 1
ATOM 1389 C C . GLN A 1 178 ? 19.433 5.440 -15.257 1.00 94.25 178 GLN A C 1
ATOM 1391 O O . GLN A 1 178 ? 18.702 5.173 -16.216 1.00 94.25 178 GLN A O 1
ATOM 1396 N N . ALA A 1 179 ? 20.231 4.565 -14.654 1.00 95.50 179 ALA A N 1
ATOM 1397 C CA . ALA A 1 179 ? 20.110 3.118 -14.759 1.00 95.50 179 ALA A CA 1
ATOM 1398 C C . ALA A 1 179 ? 19.791 2.564 -13.368 1.00 95.50 179 ALA A C 1
ATOM 1400 O O . ALA A 1 179 ? 20.334 3.043 -12.370 1.00 95.50 179 ALA A O 1
ATOM 1401 N N . ASP A 1 180 ? 18.929 1.558 -13.327 1.00 95.62 180 ASP A N 1
ATOM 1402 C CA . ASP A 1 180 ? 18.309 1.078 -12.099 1.00 95.62 180 ASP A CA 1
ATOM 1403 C C . ASP A 1 180 ? 18.713 -0.368 -11.824 1.00 95.62 180 ASP A C 1
ATOM 1405 O O . ASP A 1 180 ? 18.916 -1.174 -12.737 1.00 95.62 180 ASP A O 1
ATOM 1409 N N . CYS A 1 181 ? 18.864 -0.691 -10.548 1.00 96.62 181 CYS A N 1
ATOM 1410 C CA . CYS A 1 181 ? 19.129 -2.039 -10.082 1.00 96.62 181 CYS A CA 1
ATOM 1411 C C . CYS A 1 181 ? 18.391 -2.246 -8.767 1.00 96.62 181 CYS A C 1
ATOM 1413 O O . CYS A 1 181 ? 18.513 -1.438 -7.849 1.00 96.62 181 CYS A O 1
ATOM 1415 N N . GLU A 1 182 ? 17.660 -3.349 -8.674 1.00 97.31 182 GLU A N 1
ATOM 1416 C CA . GLU A 1 182 ? 16.866 -3.667 -7.499 1.00 97.31 182 GLU A CA 1
ATOM 1417 C C . GLU A 1 182 ? 17.172 -5.064 -6.964 1.00 97.31 182 GLU A C 1
ATOM 1419 O O . GLU A 1 182 ? 17.425 -6.005 -7.727 1.00 97.31 182 GLU A O 1
ATOM 1424 N N . TRP A 1 183 ? 17.140 -5.170 -5.640 1.00 98.31 183 TRP A N 1
ATOM 1425 C CA . TRP A 1 183 ? 17.088 -6.412 -4.892 1.00 98.31 183 TRP A CA 1
ATOM 1426 C C . TRP A 1 183 ? 15.827 -6.447 -4.041 1.00 98.31 183 TRP A C 1
ATOM 1428 O O . TRP A 1 183 ? 15.399 -5.415 -3.523 1.00 98.31 183 TRP A O 1
ATOM 1438 N N . VAL A 1 184 ? 15.296 -7.642 -3.795 1.00 98.38 184 VAL A N 1
ATOM 1439 C CA . VAL A 1 184 ? 14.251 -7.846 -2.793 1.00 98.38 184 VAL A CA 1
ATOM 1440 C C . VAL A 1 184 ? 14.632 -8.971 -1.850 1.00 98.38 184 VAL A C 1
ATOM 1442 O O . VAL A 1 184 ? 14.843 -10.111 -2.250 1.00 98.38 184 VAL A O 1
ATOM 1445 N N . ILE A 1 185 ? 14.695 -8.650 -0.565 1.00 98.44 185 ILE A N 1
ATOM 1446 C CA . ILE A 1 185 ? 15.062 -9.594 0.487 1.00 98.44 185 ILE A CA 1
ATOM 1447 C C . ILE A 1 185 ? 13.879 -9.848 1.412 1.00 98.44 185 ILE A C 1
ATOM 1449 O O . ILE A 1 185 ? 13.047 -8.966 1.640 1.00 98.44 185 ILE A O 1
ATOM 1453 N N . SER A 1 186 ? 13.799 -11.048 1.984 1.00 98.50 186 SER A N 1
ATOM 1454 C CA . SER A 1 186 ? 12.727 -11.384 2.923 1.00 98.50 186 SER A CA 1
ATOM 1455 C C . SER A 1 186 ? 13.202 -12.217 4.106 1.00 98.50 186 SER A C 1
ATOM 1457 O O . SER A 1 186 ? 14.077 -13.066 3.976 1.00 98.50 186 SER A O 1
ATOM 1459 N N . THR A 1 187 ? 12.577 -11.988 5.262 1.00 98.56 187 THR A N 1
ATOM 1460 C CA . THR A 1 187 ? 12.698 -12.835 6.464 1.00 98.56 187 THR A CA 1
ATOM 1461 C C . THR A 1 187 ? 11.509 -13.792 6.627 1.00 98.56 187 THR A C 1
ATOM 1463 O O . THR A 1 187 ? 11.384 -14.473 7.653 1.00 98.56 187 THR A O 1
ATOM 1466 N N . LEU A 1 188 ? 10.578 -13.810 5.666 1.00 98.31 188 LEU A N 1
ATOM 1467 C CA . LEU A 1 188 ? 9.411 -14.687 5.689 1.00 98.31 188 LEU A CA 1
ATOM 1468 C C . LEU A 1 188 ? 9.809 -16.100 5.272 1.00 98.31 188 LEU A C 1
ATOM 1470 O O . LEU A 1 188 ? 10.508 -16.294 4.281 1.00 98.31 188 LEU A O 1
ATOM 1474 N N . SER A 1 189 ? 9.306 -17.091 5.998 1.00 96.75 189 SER A N 1
ATOM 1475 C CA . SER A 1 189 ? 9.352 -18.483 5.551 1.00 96.75 189 SER A CA 1
ATOM 1476 C C . SER A 1 189 ? 8.465 -18.705 4.319 1.00 96.75 189 SER A C 1
ATOM 1478 O O . SER A 1 189 ? 7.626 -17.869 3.980 1.00 96.75 189 SER A O 1
ATOM 1480 N N . VAL A 1 190 ? 8.618 -19.861 3.670 1.00 95.50 190 VAL A N 1
ATOM 1481 C CA . VAL A 1 190 ? 7.800 -20.257 2.510 1.00 95.50 190 VAL A CA 1
ATOM 1482 C C . VAL A 1 190 ? 6.298 -20.252 2.838 1.00 95.50 190 VAL A C 1
ATOM 1484 O O . VAL A 1 190 ? 5.504 -19.783 2.031 1.00 95.50 190 VAL A O 1
ATOM 1487 N N . ASP A 1 191 ? 5.902 -20.692 4.036 1.00 95.12 191 ASP A N 1
ATOM 1488 C CA . ASP A 1 191 ? 4.491 -20.712 4.464 1.00 95.12 191 ASP A CA 1
ATOM 1489 C C . ASP A 1 191 ? 3.944 -19.304 4.765 1.00 95.12 191 ASP A C 1
ATOM 1491 O O . ASP A 1 191 ? 2.746 -19.005 4.646 1.00 95.12 191 ASP A O 1
ATOM 1495 N N . GLU A 1 192 ? 4.836 -18.400 5.163 1.00 96.62 192 GLU A N 1
ATOM 1496 C CA . GLU A 1 192 ? 4.500 -17.006 5.411 1.00 96.62 192 GLU A CA 1
ATOM 1497 C C . GLU A 1 192 ? 4.407 -16.206 4.112 1.00 96.62 192 GLU A C 1
ATOM 1499 O O . GLU A 1 192 ? 3.673 -15.221 4.117 1.00 96.62 192 GLU A O 1
ATOM 1504 N N . ALA A 1 193 ? 5.058 -16.646 3.028 1.00 97.69 193 ALA A N 1
ATOM 1505 C CA . ALA A 1 193 ? 5.166 -15.953 1.747 1.00 97.69 193 ALA A CA 1
ATOM 1506 C C . ALA A 1 193 ? 3.805 -15.537 1.135 1.00 97.69 193 ALA A C 1
ATOM 1508 O O . ALA A 1 193 ? 2.766 -16.164 1.395 1.00 97.69 193 ALA A O 1
ATOM 1509 N N . PRO A 1 194 ? 3.789 -14.474 0.310 1.00 98.19 194 PRO A N 1
ATOM 1510 C CA . PRO A 1 194 ? 2.641 -14.118 -0.517 1.00 98.19 194 PRO A CA 1
ATOM 1511 C C . PRO A 1 194 ? 2.427 -15.138 -1.641 1.00 98.19 194 PRO A C 1
ATOM 1513 O O . PRO A 1 194 ? 3.371 -15.766 -2.115 1.00 98.19 194 PRO A O 1
ATOM 1516 N N . ASP A 1 195 ? 1.189 -15.292 -2.101 1.00 97.88 195 ASP A N 1
ATOM 1517 C CA . ASP A 1 195 ? 0.787 -16.226 -3.162 1.00 97.88 195 ASP A CA 1
ATOM 1518 C C . ASP A 1 195 ? 1.118 -15.715 -4.571 1.00 97.88 195 ASP A C 1
ATOM 1520 O O . ASP A 1 195 ? 1.284 -16.506 -5.496 1.00 97.88 195 ASP A O 1
ATOM 1524 N N . PHE A 1 196 ? 1.202 -14.394 -4.732 1.00 98.38 196 PHE A N 1
ATOM 1525 C CA . PHE A 1 196 ? 1.688 -13.723 -5.936 1.00 98.38 196 PHE A CA 1
ATOM 1526 C C . PHE A 1 196 ? 2.705 -12.669 -5.520 1.00 98.38 196 PHE A C 1
ATOM 1528 O O . PHE A 1 196 ? 2.471 -11.945 -4.549 1.00 98.38 196 PHE A O 1
ATOM 1535 N N . PHE A 1 197 ? 3.808 -12.572 -6.252 1.00 98.19 197 PHE A N 1
ATOM 1536 C CA . PHE A 1 197 ? 4.911 -11.695 -5.902 1.00 98.19 197 PHE A CA 1
ATOM 1537 C C . PHE A 1 197 ? 5.660 -11.248 -7.150 1.00 98.19 197 PHE A C 1
ATOM 1539 O O . PHE A 1 197 ? 6.175 -12.090 -7.885 1.00 98.19 197 PHE A O 1
ATOM 1546 N N . ASP A 1 198 ? 5.722 -9.939 -7.383 1.00 97.75 198 ASP A N 1
ATOM 1547 C CA . ASP A 1 198 ? 6.527 -9.386 -8.463 1.00 97.75 198 ASP A CA 1
ATOM 1548 C C . ASP A 1 198 ? 6.955 -7.941 -8.210 1.00 97.75 198 ASP A C 1
ATOM 1550 O O . ASP A 1 198 ? 6.122 -7.062 -7.995 1.00 97.75 198 ASP A O 1
ATOM 1554 N N . TYR A 1 199 ? 8.258 -7.716 -8.291 1.00 97.06 199 TYR A N 1
ATOM 1555 C CA . TYR A 1 199 ? 8.914 -6.412 -8.189 1.00 97.06 199 TYR A CA 1
ATOM 1556 C C . TYR A 1 199 ? 9.646 -6.049 -9.493 1.00 97.06 199 TYR A C 1
ATOM 1558 O O . TYR A 1 199 ? 10.413 -5.104 -9.557 1.00 97.06 199 TYR A O 1
ATOM 1566 N N . PHE A 1 200 ? 9.470 -6.841 -10.560 1.00 96.81 200 PHE A N 1
ATOM 1567 C CA . PHE A 1 200 ? 10.129 -6.619 -11.852 1.00 96.81 200 PHE A CA 1
ATOM 1568 C C . PHE A 1 200 ? 11.662 -6.476 -11.762 1.00 96.81 200 PHE A C 1
ATOM 1570 O O . PHE A 1 200 ? 12.268 -5.901 -12.663 1.00 96.81 200 PHE A O 1
ATOM 1577 N N . THR A 1 201 ? 12.302 -7.014 -10.715 1.00 95.69 201 THR A N 1
ATOM 1578 C CA . THR A 1 201 ? 13.735 -6.827 -10.404 1.00 95.69 201 THR A CA 1
ATOM 1579 C C . THR A 1 201 ? 14.666 -7.291 -11.521 1.00 95.69 201 THR A C 1
ATOM 1581 O O . THR A 1 201 ? 15.772 -6.778 -11.671 1.00 95.69 201 THR A O 1
ATOM 1584 N N . ASP A 1 202 ? 14.215 -8.253 -12.325 1.00 94.50 202 ASP A N 1
ATOM 1585 C CA . ASP A 1 202 ? 14.916 -8.791 -13.494 1.00 94.50 202 ASP A CA 1
ATOM 1586 C C . ASP A 1 202 ? 14.773 -7.908 -14.749 1.00 94.50 202 ASP A C 1
ATOM 1588 O O . ASP A 1 202 ? 15.280 -8.234 -15.827 1.00 94.50 202 ASP A O 1
ATOM 1592 N N . GLY A 1 203 ? 14.047 -6.795 -14.631 1.00 94.38 203 GLY A N 1
ATOM 1593 C CA . GLY A 1 203 ? 13.759 -5.853 -15.698 1.00 94.38 203 GLY A CA 1
ATOM 1594 C C . GLY A 1 203 ? 12.790 -6.386 -16.756 1.00 94.38 203 GLY A C 1
ATOM 1595 O O . GLY A 1 203 ? 12.633 -5.762 -17.814 1.00 94.38 203 GLY A O 1
ATOM 1596 N N . LYS A 1 204 ? 12.148 -7.539 -16.527 1.00 95.31 204 LYS A N 1
ATOM 1597 C CA . LYS A 1 204 ? 11.336 -8.260 -17.517 1.00 95.31 204 LYS A CA 1
ATOM 1598 C C . LYS A 1 204 ? 9.915 -8.490 -17.013 1.00 95.31 204 LYS A C 1
ATOM 1600 O O . LYS A 1 204 ? 9.638 -8.519 -15.824 1.00 95.31 204 LYS A O 1
ATOM 1605 N N . TRP A 1 205 ? 9.008 -8.703 -17.960 1.00 95.19 205 TRP A N 1
ATOM 1606 C CA . TRP A 1 205 ? 7.626 -9.114 -17.695 1.00 95.19 205 TRP A CA 1
ATOM 1607 C C . TRP A 1 205 ? 7.292 -10.490 -18.290 1.00 95.19 205 TRP A C 1
ATOM 1609 O O . TRP A 1 205 ? 6.281 -11.073 -17.918 1.00 95.19 205 TRP A O 1
ATOM 1619 N N . ALA A 1 206 ? 8.126 -11.022 -19.189 1.00 94.94 206 ALA A N 1
ATOM 1620 C CA . ALA A 1 206 ? 7.958 -12.339 -19.803 1.00 94.94 206 ALA A CA 1
ATOM 1621 C C . ALA A 1 206 ? 9.309 -12.997 -20.121 1.00 94.94 206 ALA A C 1
ATOM 1623 O O . ALA A 1 206 ? 10.325 -12.304 -20.246 1.00 94.94 206 ALA A O 1
ATOM 1624 N N . ASN A 1 207 ? 9.294 -14.317 -20.324 1.00 95.25 207 ASN A N 1
ATOM 1625 C CA . ASN A 1 207 ? 10.469 -15.164 -20.559 1.00 95.25 207 ASN A CA 1
ATOM 1626 C C . ASN A 1 207 ? 11.511 -15.009 -19.443 1.00 95.25 207 ASN A C 1
ATOM 1628 O O . ASN A 1 207 ? 12.694 -14.732 -19.689 1.00 95.25 207 ASN A O 1
ATOM 1632 N N . ARG A 1 208 ? 11.039 -15.116 -18.204 1.00 94.81 208 ARG A N 1
ATOM 1633 C CA . ARG A 1 208 ? 11.811 -14.860 -16.995 1.00 94.81 208 ARG A CA 1
ATOM 1634 C C . ARG A 1 208 ? 12.463 -16.150 -16.524 1.00 94.81 208 ARG A C 1
ATOM 1636 O O . ARG A 1 208 ? 11.933 -17.246 -16.685 1.00 94.81 208 ARG A O 1
ATOM 1643 N N . THR A 1 209 ? 13.660 -16.007 -15.974 1.00 94.62 209 THR A N 1
ATOM 1644 C CA . THR A 1 209 ? 14.460 -17.129 -15.461 1.00 94.62 209 THR A CA 1
ATOM 1645 C C . THR A 1 209 ? 14.828 -16.955 -13.996 1.00 94.62 209 THR A C 1
ATOM 1647 O O . THR A 1 209 ? 15.290 -17.909 -13.381 1.00 94.62 209 THR A O 1
ATOM 1650 N N . GLU A 1 210 ? 14.657 -15.748 -13.452 1.00 94.19 210 GLU A N 1
ATOM 1651 C CA . GLU A 1 210 ? 14.842 -15.486 -12.029 1.00 94.19 210 GLU A CA 1
ATOM 1652 C C . GLU A 1 210 ? 13.687 -16.085 -11.218 1.00 94.19 210 GLU A C 1
ATOM 1654 O O . GLU A 1 210 ? 12.577 -16.304 -11.719 1.00 94.19 210 GLU A O 1
ATOM 1659 N N . THR A 1 211 ? 13.967 -16.349 -9.948 1.00 96.25 211 THR A N 1
ATOM 1660 C CA . THR A 1 211 ? 12.994 -16.832 -8.971 1.00 96.25 211 THR A CA 1
ATOM 1661 C C . THR A 1 211 ? 12.797 -15.803 -7.875 1.00 96.25 211 THR A C 1
ATOM 1663 O O . THR A 1 211 ? 13.711 -15.042 -7.566 1.00 96.25 211 THR A O 1
ATOM 1666 N N . ASP A 1 212 ? 11.625 -15.812 -7.252 1.00 97.38 212 ASP A N 1
ATOM 1667 C CA . ASP A 1 212 ? 11.378 -15.019 -6.052 1.00 97.38 212 ASP A CA 1
ATOM 1668 C C . ASP A 1 212 ? 12.240 -15.492 -4.856 1.00 97.38 212 ASP A C 1
ATOM 1670 O O . ASP A 1 212 ? 12.904 -16.533 -4.949 1.00 97.38 212 ASP A O 1
ATOM 1674 N N . PRO A 1 213 ? 12.239 -14.779 -3.707 1.00 97.75 213 PRO A N 1
ATOM 1675 C CA . PRO A 1 213 ? 13.074 -15.145 -2.559 1.00 97.75 213 PRO A CA 1
ATOM 1676 C C . PRO A 1 213 ? 12.863 -16.575 -2.041 1.00 97.75 213 PRO A C 1
ATOM 1678 O O . PRO A 1 213 ? 13.736 -17.119 -1.371 1.00 97.75 213 PRO A O 1
ATOM 1681 N N . TRP A 1 214 ? 11.716 -17.189 -2.337 1.00 98.06 214 TRP A N 1
ATOM 1682 C CA . TRP A 1 214 ? 11.342 -18.530 -1.888 1.00 98.06 214 TRP A CA 1
ATOM 1683 C C . TRP A 1 214 ? 11.601 -19.606 -2.954 1.00 98.06 214 TRP A C 1
ATOM 1685 O O . TRP A 1 214 ? 11.165 -20.746 -2.792 1.00 98.06 214 TRP A O 1
ATOM 1695 N N . GLY A 1 215 ? 12.309 -19.263 -4.036 1.00 96.06 215 GLY A N 1
ATOM 1696 C CA . GLY A 1 215 ? 12.697 -20.185 -5.103 1.00 96.06 215 GLY A CA 1
ATOM 1697 C C . GLY A 1 215 ? 11.569 -20.530 -6.077 1.00 96.06 215 GLY A C 1
ATOM 1698 O O . GLY A 1 215 ? 11.664 -21.528 -6.795 1.00 96.06 215 GLY A O 1
ATOM 1699 N N . ARG A 1 216 ? 10.483 -19.747 -6.112 1.00 97.00 216 ARG A N 1
ATOM 1700 C CA . ARG A 1 216 ? 9.372 -19.960 -7.052 1.00 97.00 216 ARG A CA 1
ATOM 1701 C C . ARG A 1 216 ? 9.618 -19.176 -8.343 1.00 97.00 216 ARG A C 1
ATOM 1703 O O . ARG A 1 216 ? 10.187 -18.086 -8.282 1.00 97.00 216 ARG A O 1
ATOM 1710 N N . PRO A 1 217 ? 9.169 -19.672 -9.509 1.00 96.69 217 PRO A N 1
ATOM 1711 C CA . PRO A 1 217 ? 9.212 -18.889 -10.739 1.00 96.69 217 PRO A CA 1
ATOM 1712 C C . PRO A 1 217 ? 8.445 -17.575 -10.579 1.00 96.69 217 PRO A C 1
ATOM 1714 O O . PRO A 1 217 ? 7.347 -17.563 -10.014 1.00 96.69 217 PRO A O 1
ATOM 1717 N N . LEU A 1 218 ? 9.005 -16.489 -11.106 1.00 97.19 218 LEU A N 1
ATOM 1718 C CA . LEU A 1 218 ? 8.299 -15.214 -11.153 1.00 97.19 218 LEU A CA 1
ATOM 1719 C C . LEU A 1 218 ? 7.072 -15.292 -12.079 1.00 97.19 218 LEU A C 1
ATOM 1721 O O . LEU A 1 218 ? 7.060 -16.085 -13.026 1.00 97.19 218 LEU A O 1
ATOM 1725 N N . PRO A 1 219 ? 6.036 -14.466 -11.848 1.00 96.25 219 PRO A N 1
ATOM 1726 C CA . PRO A 1 219 ? 4.880 -14.417 -12.729 1.00 96.25 219 PRO A CA 1
ATOM 1727 C C . PRO A 1 219 ? 5.267 -14.086 -14.176 1.00 96.25 219 PRO A C 1
ATOM 1729 O O . PRO A 1 219 ? 5.974 -13.111 -14.450 1.00 96.25 219 PRO A O 1
ATOM 1732 N N . GLU A 1 220 ? 4.750 -14.890 -15.105 1.00 96.00 220 GLU A N 1
ATOM 1733 C CA . GLU A 1 220 ? 4.809 -14.634 -16.543 1.00 96.00 220 GLU A CA 1
ATOM 1734 C C . GLU A 1 220 ? 3.614 -13.769 -16.943 1.00 96.00 220 GLU A C 1
ATOM 1736 O O . GLU A 1 220 ? 2.464 -14.228 -16.972 1.00 96.00 220 GLU A O 1
ATOM 1741 N N . TRP A 1 221 ? 3.882 -12.502 -17.245 1.00 96.94 221 TRP A N 1
ATOM 1742 C CA . TRP A 1 221 ? 2.863 -11.596 -17.740 1.00 96.94 221 TRP A CA 1
ATOM 1743 C C . TRP A 1 221 ? 2.687 -11.780 -19.242 1.00 96.94 221 TRP A C 1
ATOM 1745 O O . TRP A 1 221 ? 3.633 -11.985 -20.000 1.00 96.94 221 TRP A O 1
ATOM 1755 N N . ARG A 1 222 ? 1.452 -11.629 -19.704 1.00 94.25 222 ARG A N 1
ATOM 1756 C CA . ARG A 1 222 ? 1.122 -11.476 -21.119 1.00 94.25 222 ARG A CA 1
ATOM 1757 C C . ARG A 1 222 ? 0.725 -10.037 -21.403 1.00 94.25 222 ARG A C 1
ATOM 1759 O O . ARG A 1 222 ? 0.089 -9.378 -20.581 1.00 94.25 222 ARG A O 1
ATOM 1766 N N . PHE A 1 223 ? 1.057 -9.580 -22.600 1.00 89.12 223 PHE A N 1
ATOM 1767 C CA . PHE A 1 223 ? 0.623 -8.290 -23.116 1.00 89.12 223 PHE A CA 1
ATOM 1768 C C . PHE A 1 223 ? -0.692 -8.444 -23.890 1.00 89.12 223 PHE A C 1
ATOM 1770 O O . PHE A 1 223 ? -0.825 -9.344 -24.722 1.00 89.12 223 PHE A O 1
ATOM 1777 N N . GLU A 1 224 ? -1.660 -7.568 -23.628 1.00 84.69 224 GLU A N 1
ATOM 1778 C CA . GLU A 1 224 ? -2.917 -7.490 -24.379 1.00 84.69 224 GLU A CA 1
ATOM 1779 C C . GLU A 1 224 ? -3.100 -6.089 -24.973 1.00 84.69 224 GLU A C 1
ATOM 1781 O O . GLU A 1 224 ? -2.807 -5.077 -24.338 1.00 84.69 224 GLU A O 1
ATOM 1786 N N . ASN A 1 225 ? -3.602 -6.017 -26.206 1.00 73.00 225 ASN A N 1
ATOM 1787 C CA . ASN A 1 225 ? -3.922 -4.739 -26.833 1.00 73.00 225 ASN A CA 1
ATOM 1788 C C . ASN A 1 225 ? -5.232 -4.193 -26.240 1.00 73.00 225 ASN A C 1
ATOM 1790 O O . ASN A 1 225 ? -6.302 -4.738 -26.508 1.00 73.00 225 ASN A O 1
ATOM 1794 N N . ASP A 1 226 ? -5.164 -3.106 -25.467 1.00 69.12 226 ASP A N 1
ATOM 1795 C CA . ASP A 1 226 ? -6.352 -2.391 -24.982 1.00 69.12 226 ASP A CA 1
ATOM 1796 C C . ASP A 1 226 ? -6.715 -1.255 -25.951 1.00 69.12 226 ASP A C 1
ATOM 1798 O O . ASP A 1 226 ? -5.983 -0.274 -26.074 1.00 69.12 226 ASP A O 1
ATOM 1802 N N . PHE A 1 227 ? -7.849 -1.393 -26.641 1.00 59.59 227 PHE A N 1
ATOM 1803 C CA . PHE A 1 227 ? -8.362 -0.408 -27.603 1.00 59.59 227 PHE A CA 1
ATOM 1804 C C . PHE A 1 227 ? -9.468 0.489 -27.031 1.00 59.59 227 PHE A C 1
ATOM 1806 O O . PHE A 1 227 ? -10.200 1.114 -27.794 1.00 59.59 227 PHE A O 1
ATOM 1813 N N . ARG A 1 228 ? -9.672 0.547 -25.713 1.00 58.16 228 ARG A N 1
ATOM 1814 C CA . ARG A 1 228 ? -10.749 1.368 -25.130 1.00 58.16 228 ARG A CA 1
ATOM 1815 C C . ARG A 1 228 ? -10.350 2.863 -25.111 1.00 58.16 228 ARG A C 1
ATOM 1817 O O . ARG A 1 228 ? -9.200 3.156 -24.834 1.00 58.16 228 ARG A O 1
ATOM 1824 N N . TRP A 1 229 ? -11.269 3.807 -25.364 1.00 54.03 229 TRP A N 1
ATOM 1825 C CA . TRP A 1 229 ? -11.126 5.278 -25.137 1.00 54.03 229 TRP A CA 1
ATOM 1826 C C . TRP A 1 229 ? -9.911 6.001 -25.768 1.00 54.03 229 TRP A C 1
ATOM 1828 O O . TRP A 1 229 ? -9.081 6.542 -25.042 1.00 54.03 229 TRP A O 1
ATOM 1838 N N . ALA A 1 230 ? -9.765 5.990 -27.100 1.00 55.19 230 ALA A N 1
ATOM 1839 C CA . ALA A 1 230 ? -8.639 6.598 -27.845 1.00 55.19 230 ALA A CA 1
ATOM 1840 C C . ALA A 1 230 ? -7.217 6.216 -27.401 1.00 55.19 230 ALA A C 1
ATOM 1842 O O . ALA A 1 230 ? -6.229 6.768 -27.893 1.00 55.19 230 ALA A O 1
ATOM 1843 N N . ASN A 1 231 ? -7.108 5.225 -26.523 1.00 69.56 231 ASN A N 1
ATOM 1844 C CA . ASN A 1 231 ? -5.847 4.634 -26.155 1.00 69.56 231 ASN A CA 1
ATOM 1845 C C . ASN A 1 231 ? -5.323 3.810 -27.325 1.00 69.56 231 ASN A C 1
ATOM 1847 O O . ASN A 1 231 ? -6.077 3.169 -28.066 1.00 69.56 231 ASN A O 1
ATOM 1851 N N . VAL A 1 232 ? -4.010 3.852 -27.488 1.00 74.06 232 VAL A N 1
ATOM 1852 C CA . VAL A 1 232 ? -3.300 3.107 -28.518 1.00 74.06 232 VAL A CA 1
ATOM 1853 C C . VAL A 1 232 ? -2.331 2.150 -27.833 1.00 74.06 232 VAL A C 1
ATOM 1855 O O . VAL A 1 232 ? -1.620 2.563 -26.916 1.00 74.06 232 VAL A O 1
ATOM 1858 N N . PRO A 1 233 ? -2.267 0.873 -28.244 1.00 82.69 233 PRO A N 1
ATOM 1859 C CA . PRO A 1 233 ? -1.340 -0.070 -27.639 1.00 82.69 233 PRO A CA 1
ATOM 1860 C C . PRO A 1 233 ? 0.106 0.426 -27.731 1.00 82.69 233 PRO A C 1
ATOM 1862 O O . PRO A 1 233 ? 0.560 0.858 -28.793 1.00 82.69 233 PRO A O 1
ATOM 1865 N N . GLY A 1 234 ? 0.826 0.356 -26.617 1.00 83.69 234 GLY A N 1
ATOM 1866 C CA . GLY A 1 234 ? 2.253 0.628 -26.494 1.00 83.69 234 GLY A CA 1
ATOM 1867 C C . GLY A 1 234 ? 2.928 -0.500 -25.715 1.00 83.69 234 GLY A C 1
ATOM 1868 O O . GLY A 1 234 ? 2.315 -1.105 -24.836 1.00 83.69 234 GLY A O 1
ATOM 1869 N N . TRP A 1 235 ? 4.184 -0.804 -26.045 1.00 85.38 235 TRP A N 1
ATOM 1870 C CA . TRP A 1 235 ? 4.905 -1.890 -25.379 1.00 85.38 235 TRP A CA 1
ATOM 1871 C C . TRP A 1 235 ? 5.172 -1.556 -23.901 1.00 85.38 235 TRP A C 1
ATOM 1873 O O . TRP A 1 235 ? 5.694 -0.473 -23.629 1.00 85.38 235 TRP A O 1
ATOM 1883 N N . PRO A 1 236 ? 4.861 -2.460 -22.953 1.00 86.38 236 PRO A N 1
ATOM 1884 C CA . PRO A 1 236 ? 5.211 -2.275 -21.549 1.00 86.38 236 PRO A CA 1
ATOM 1885 C C . PRO A 1 236 ? 6.724 -2.104 -21.393 1.00 86.38 236 PRO A C 1
ATOM 1887 O O . PRO A 1 236 ? 7.510 -2.759 -22.082 1.00 86.38 236 PRO A O 1
ATOM 1890 N N . ILE A 1 237 ? 7.125 -1.230 -20.473 1.00 91.69 237 ILE A N 1
ATOM 1891 C CA . ILE A 1 237 ? 8.529 -0.966 -20.154 1.00 91.69 237 ILE A CA 1
ATOM 1892 C C . ILE A 1 237 ? 8.778 -1.461 -18.733 1.00 91.69 237 ILE A C 1
ATOM 1894 O O . ILE A 1 237 ? 8.143 -0.959 -17.811 1.00 91.69 237 ILE A O 1
ATOM 1898 N N . THR A 1 238 ? 9.688 -2.423 -18.571 1.00 93.88 238 THR A N 1
ATOM 1899 C CA . THR A 1 238 ? 10.088 -2.963 -17.257 1.00 93.88 238 THR A CA 1
ATOM 1900 C C . THR A 1 238 ? 11.578 -2.857 -16.963 1.00 93.88 238 THR A C 1
ATOM 1902 O O . THR A 1 238 ? 12.004 -3.194 -15.869 1.00 93.88 238 THR A O 1
ATOM 1905 N N . SER A 1 239 ? 12.385 -2.352 -17.903 1.00 88.25 239 SER A N 1
ATOM 1906 C CA . SER A 1 239 ? 13.858 -2.338 -17.829 1.00 88.25 239 SER A CA 1
ATOM 1907 C C . SER A 1 239 ? 14.451 -1.536 -16.668 1.00 88.25 239 SER A C 1
ATOM 1909 O O . SER A 1 239 ? 15.664 -1.513 -16.507 1.00 88.25 239 SER A O 1
ATOM 1911 N N . HIS A 1 240 ? 13.609 -0.846 -15.908 1.00 87.50 240 HIS A N 1
ATOM 1912 C CA . HIS A 1 240 ? 13.993 -0.016 -14.780 1.00 87.50 240 HIS A CA 1
ATOM 1913 C C . HIS A 1 240 ? 13.725 -0.678 -13.420 1.00 87.50 240 HIS A C 1
ATOM 1915 O O . HIS A 1 240 ? 13.847 -0.016 -12.407 1.00 87.50 240 HIS A O 1
ATOM 1921 N N . CYS A 1 241 ? 13.381 -1.968 -13.376 1.00 93.56 241 CYS A N 1
ATOM 1922 C CA . CYS A 1 241 ? 12.920 -2.637 -12.150 1.00 93.56 241 CYS A CA 1
ATOM 1923 C C . CYS A 1 241 ? 11.572 -2.101 -11.634 1.00 93.56 241 CYS A C 1
ATOM 1925 O O . CYS A 1 241 ? 11.347 -2.006 -10.444 1.00 93.56 241 CYS A O 1
ATOM 1927 N N . TRP A 1 242 ? 10.684 -1.709 -12.549 1.00 95.69 242 TRP A N 1
ATOM 1928 C CA . TRP A 1 242 ? 9.267 -1.426 -12.297 1.00 95.69 242 TRP A CA 1
ATOM 1929 C C . TRP A 1 242 ? 8.521 -1.450 -13.627 1.00 95.69 242 TRP A C 1
ATOM 1931 O O . TRP A 1 242 ? 9.114 -1.206 -14.680 1.00 95.69 242 TRP A O 1
ATOM 1941 N N . ALA A 1 243 ? 7.207 -1.650 -13.611 1.00 95.81 243 ALA A N 1
ATOM 1942 C CA . ALA A 1 243 ? 6.380 -1.485 -14.799 1.00 95.81 243 ALA A CA 1
ATOM 1943 C C . ALA A 1 243 ? 6.077 -0.002 -15.060 1.00 95.81 243 ALA A C 1
ATOM 1945 O O . ALA A 1 243 ? 5.680 0.745 -14.170 1.00 95.81 243 ALA A O 1
ATOM 1946 N N . GLN A 1 244 ? 6.224 0.439 -16.306 1.00 92.62 244 GLN A N 1
ATOM 1947 C CA . GLN A 1 244 ? 6.014 1.826 -16.708 1.00 92.62 244 GLN A CA 1
ATOM 1948 C C . GLN A 1 244 ? 5.116 1.937 -17.942 1.00 92.62 244 GLN A C 1
ATOM 1950 O O . GLN A 1 244 ? 5.182 1.123 -18.868 1.00 92.62 244 GLN A O 1
ATOM 1955 N N . ALA A 1 245 ? 4.310 3.002 -17.974 1.00 89.31 245 ALA A N 1
ATOM 1956 C CA . ALA A 1 245 ? 3.533 3.362 -19.151 1.00 89.31 245 ALA A CA 1
ATOM 1957 C C . ALA A 1 245 ? 4.433 3.600 -20.390 1.00 89.31 245 ALA A C 1
ATOM 1959 O O . ALA A 1 245 ? 5.473 4.264 -20.295 1.00 89.31 245 ALA A O 1
ATOM 1960 N N . PRO A 1 246 ? 4.036 3.108 -21.575 1.00 86.62 246 PRO A N 1
ATOM 1961 C CA . PRO A 1 246 ? 4.819 3.264 -22.793 1.00 86.62 246 PRO A CA 1
ATOM 1962 C C . PRO A 1 246 ? 5.014 4.736 -23.161 1.00 86.62 246 PRO A C 1
ATOM 1964 O O . PRO A 1 246 ? 4.100 5.550 -23.073 1.00 86.62 246 PRO A O 1
ATOM 1967 N N . PHE A 1 247 ? 6.204 5.077 -23.657 1.00 80.19 247 PHE A N 1
ATOM 1968 C CA . PHE A 1 247 ? 6.471 6.418 -24.191 1.00 80.19 247 PHE A CA 1
ATOM 1969 C C . PHE A 1 247 ? 5.846 6.657 -25.566 1.00 80.19 247 PHE A C 1
ATOM 1971 O O . PHE A 1 247 ? 5.647 7.802 -25.952 1.00 80.19 247 PHE A O 1
ATOM 1978 N N . LYS A 1 248 ? 5.638 5.590 -26.340 1.00 78.19 248 LYS A N 1
ATOM 1979 C CA . LYS A 1 248 ? 5.165 5.640 -27.724 1.00 78.19 248 LYS A CA 1
ATOM 1980 C C . LYS A 1 248 ? 4.239 4.464 -27.986 1.00 78.19 248 LYS A C 1
ATOM 1982 O O . LYS A 1 248 ? 4.420 3.390 -27.409 1.00 78.19 248 LYS A O 1
ATOM 1987 N N . LYS A 1 249 ? 3.296 4.652 -28.904 1.00 78.94 249 LYS A N 1
ATOM 1988 C CA . LYS A 1 249 ? 2.489 3.552 -29.427 1.00 78.94 249 LYS A CA 1
ATOM 1989 C C . LYS A 1 249 ? 3.324 2.563 -30.237 1.00 78.94 249 LYS A C 1
ATOM 1991 O O . LYS A 1 249 ? 4.403 2.892 -30.740 1.00 78.94 249 LYS A O 1
ATOM 1996 N N . ILE A 1 250 ? 2.770 1.376 -30.434 1.00 78.69 250 ILE A N 1
ATOM 1997 C CA . ILE A 1 250 ? 3.276 0.394 -31.386 1.00 78.69 250 ILE A CA 1
ATOM 1998 C C . ILE A 1 250 ? 3.107 0.959 -32.813 1.00 78.69 250 ILE A C 1
ATOM 2000 O O . ILE A 1 250 ? 2.004 1.382 -33.183 1.00 78.69 250 ILE A O 1
ATOM 2004 N N . PRO A 1 251 ? 4.178 0.995 -33.630 1.00 76.56 251 PRO A N 1
ATOM 2005 C CA . PRO A 1 251 ? 4.101 1.474 -35.007 1.00 76.56 251 PRO A CA 1
ATOM 2006 C C . PRO A 1 251 ? 3.070 0.704 -35.844 1.00 76.56 251 PRO A C 1
ATOM 2008 O O . PRO A 1 251 ? 2.934 -0.508 -35.715 1.00 76.56 251 PRO A O 1
ATOM 2011 N N . GLY A 1 252 ? 2.368 1.406 -36.737 1.00 71.25 252 GLY A N 1
ATOM 2012 C CA . GLY A 1 252 ? 1.436 0.790 -37.691 1.00 71.25 252 GLY A CA 1
ATOM 2013 C C . GLY A 1 252 ? 0.022 0.521 -37.165 1.00 71.25 252 GLY A C 1
ATOM 2014 O O . GLY A 1 252 ? -0.835 0.139 -37.956 1.00 71.25 252 GLY A O 1
ATOM 2015 N N . ILE A 1 253 ? -0.263 0.769 -35.882 1.00 70.50 253 ILE A N 1
ATOM 2016 C CA . ILE A 1 253 ? -1.632 0.690 -35.355 1.00 70.50 253 ILE A CA 1
ATOM 2017 C C . ILE A 1 253 ? -2.379 2.007 -35.659 1.00 70.50 253 ILE A C 1
ATOM 2019 O O . ILE A 1 253 ? -1.945 3.074 -35.195 1.00 70.50 253 ILE A O 1
ATOM 2023 N N . PRO A 1 254 ? -3.473 1.975 -36.452 1.00 66.75 254 PRO A N 1
ATOM 2024 C CA . PRO A 1 254 ? -4.255 3.168 -36.759 1.00 66.75 254 PRO A CA 1
ATOM 2025 C C . PRO A 1 254 ? -5.084 3.607 -35.548 1.00 66.75 254 PRO A C 1
ATOM 2027 O O . PRO A 1 254 ? -5.548 2.779 -34.764 1.00 66.75 254 PRO A O 1
ATOM 2030 N N . ILE A 1 255 ? -5.311 4.917 -35.421 1.00 65.94 255 ILE A N 1
ATOM 2031 C CA . ILE A 1 255 ? -6.262 5.449 -34.439 1.00 65.94 255 ILE A CA 1
ATOM 2032 C C . ILE A 1 255 ? -7.661 4.945 -34.827 1.00 65.94 255 ILE A C 1
ATOM 2034 O O . ILE A 1 255 ? -8.043 5.092 -35.996 1.00 65.94 255 ILE A O 1
ATOM 2038 N N . PRO A 1 256 ? -8.436 4.362 -33.894 1.00 66.44 256 PRO A N 1
ATOM 2039 C CA . PRO A 1 256 ? -9.771 3.876 -34.201 1.00 66.44 256 PRO A CA 1
ATOM 2040 C C . PRO A 1 256 ? -10.657 4.966 -34.815 1.00 66.44 256 PRO A C 1
ATOM 2042 O O . PRO A 1 256 ? -10.668 6.117 -34.375 1.00 66.44 256 PRO A O 1
ATOM 2045 N N . SER A 1 257 ? -11.441 4.605 -35.833 1.00 64.44 257 SER A N 1
ATOM 2046 C CA . SER A 1 257 ? -12.280 5.554 -36.580 1.00 64.44 257 SER A CA 1
ATOM 2047 C C . SER A 1 257 ? -13.378 6.207 -35.736 1.00 64.44 257 SER A C 1
ATOM 2049 O O . SER A 1 257 ? -13.881 7.257 -36.129 1.00 64.44 257 SER A O 1
ATOM 2051 N N . TRP A 1 258 ? -13.719 5.623 -34.586 1.00 62.09 258 TRP A N 1
ATOM 2052 C CA . TRP A 1 258 ? -14.699 6.122 -33.621 1.00 62.09 258 TRP A CA 1
ATOM 2053 C C . TRP A 1 258 ? -14.108 7.053 -32.550 1.00 62.09 258 TRP A C 1
ATOM 2055 O O . TRP A 1 258 ? -14.870 7.576 -31.743 1.00 62.09 258 TRP A O 1
ATOM 2065 N N . ALA A 1 259 ? -12.791 7.304 -32.543 1.00 61.78 259 ALA A N 1
ATOM 2066 C CA . ALA A 1 259 ? -12.191 8.280 -31.632 1.00 61.78 259 ALA A CA 1
ATOM 2067 C C . ALA A 1 259 ? -12.827 9.671 -31.837 1.00 61.78 259 ALA A C 1
ATOM 2069 O O . ALA A 1 259 ? -13.001 10.144 -32.964 1.00 61.78 259 ALA A O 1
ATOM 2070 N N . THR A 1 260 ? -13.201 10.347 -30.763 1.00 57.59 260 THR A N 1
ATOM 2071 C CA . THR A 1 260 ? -13.770 11.697 -30.779 1.00 57.59 260 THR A CA 1
ATOM 2072 C C . THR A 1 260 ? -12.821 12.706 -31.438 1.00 57.59 260 THR A C 1
ATOM 2074 O O . THR A 1 260 ? -11.611 12.491 -31.551 1.00 57.59 260 THR A O 1
ATOM 2077 N N . ALA A 1 261 ? -13.361 13.837 -31.902 1.00 56.41 261 ALA A N 1
ATOM 2078 C CA . ALA A 1 261 ? -12.547 14.914 -32.468 1.00 56.41 261 ALA A CA 1
ATOM 2079 C C . ALA A 1 261 ? -11.525 15.442 -31.447 1.00 56.41 261 ALA A C 1
ATOM 2081 O O . ALA A 1 261 ? -10.380 15.670 -31.816 1.00 56.41 261 ALA A O 1
ATOM 2082 N N . SER A 1 262 ? -11.907 15.526 -30.167 1.00 52.78 262 SER A N 1
ATOM 2083 C CA . SER A 1 262 ? -11.016 15.828 -29.043 1.00 52.78 262 SER A CA 1
ATOM 2084 C C . SER A 1 262 ? -9.896 14.799 -28.896 1.00 52.78 262 SER A C 1
ATOM 2086 O O . SER A 1 262 ? -8.739 15.169 -28.782 1.00 52.78 262 SER A O 1
ATOM 2088 N N . GLU A 1 263 ? -10.193 13.505 -28.964 1.00 56.09 263 GLU A N 1
ATOM 2089 C CA . GLU A 1 263 ? -9.176 12.450 -28.858 1.00 56.09 263 GLU A CA 1
ATOM 2090 C C . GLU A 1 263 ? -8.185 12.458 -30.033 1.00 56.09 263 GLU A C 1
ATOM 2092 O O . GLU A 1 263 ? -6.999 12.206 -29.853 1.00 56.09 263 GLU A O 1
ATOM 2097 N N . ARG A 1 264 ? -8.638 12.827 -31.237 1.00 59.34 264 ARG A N 1
ATOM 2098 C CA . ARG A 1 264 ? -7.745 13.049 -32.389 1.00 59.34 264 ARG A CA 1
ATOM 2099 C C . ARG A 1 264 ? -6.982 14.374 -32.312 1.00 59.34 264 ARG A C 1
ATOM 2101 O O . ARG A 1 264 ? -5.917 14.490 -32.909 1.00 59.34 264 ARG A O 1
ATOM 2108 N N . GLN A 1 265 ? -7.532 15.366 -31.612 1.00 51.91 265 GLN A N 1
ATOM 2109 C CA . GLN A 1 265 ? -6.976 16.712 -31.455 1.00 51.91 265 GLN A CA 1
ATOM 2110 C C . GLN A 1 265 ? -5.953 16.804 -30.313 1.00 51.91 265 GLN A C 1
ATOM 2112 O O . GLN A 1 265 ? -5.010 17.585 -30.417 1.00 51.91 265 GLN A O 1
ATOM 2117 N N . TYR A 1 266 ? -6.136 16.041 -29.231 1.00 51.50 266 TYR A N 1
ATOM 2118 C CA . TYR A 1 266 ? -5.348 16.158 -28.001 1.00 51.50 266 TYR A CA 1
ATOM 2119 C C . TYR A 1 266 ? -4.171 15.181 -27.909 1.00 51.50 266 TYR A C 1
ATOM 2121 O O . TYR A 1 266 ? -3.316 15.381 -27.058 1.00 51.50 266 TYR A O 1
ATOM 2129 N N . GLY A 1 267 ? -4.050 14.210 -28.815 1.00 57.38 267 GLY A N 1
ATOM 2130 C CA . GLY A 1 267 ? -2.885 13.328 -28.895 1.00 57.38 267 GLY A CA 1
ATOM 2131 C C . GLY A 1 267 ? -3.175 11.899 -28.450 1.00 57.38 267 GLY A C 1
ATOM 2132 O O . GLY A 1 267 ? -4.192 11.599 -27.829 1.00 57.38 267 GLY A O 1
ATOM 2133 N N . GLU A 1 268 ? -2.279 11.003 -28.844 1.00 67.12 268 GLU A N 1
ATOM 2134 C CA . GLU A 1 268 ? -2.366 9.577 -28.559 1.00 67.12 268 GLU A CA 1
ATOM 2135 C C . GLU A 1 268 ? -2.102 9.301 -27.073 1.00 67.12 268 GLU A C 1
ATOM 2137 O O . GLU A 1 268 ? -1.243 9.931 -26.454 1.00 67.12 268 GLU A O 1
ATOM 2142 N N . THR A 1 269 ? -2.788 8.303 -26.515 1.00 75.31 269 THR A N 1
ATOM 2143 C CA . THR A 1 269 ? -2.492 7.790 -25.172 1.00 75.31 269 THR A CA 1
ATOM 2144 C C . THR A 1 269 ? -1.896 6.389 -25.302 1.00 75.31 269 THR A C 1
ATOM 2146 O O . THR A 1 269 ? -2.652 5.414 -25.378 1.00 75.31 269 THR A O 1
ATOM 2149 N N . PRO A 1 270 ? -0.560 6.243 -25.411 1.00 80.69 270 PRO A N 1
ATOM 2150 C CA . PRO A 1 270 ? 0.076 4.941 -25.329 1.00 80.69 270 PRO A CA 1
ATOM 2151 C C . PRO A 1 270 ? -0.307 4.218 -24.033 1.00 80.69 270 PRO A C 1
ATOM 2153 O O . PRO A 1 270 ? -0.090 4.723 -22.928 1.00 80.69 270 PRO A O 1
ATOM 2156 N N . THR A 1 271 ? -0.826 3.003 -24.178 1.00 86.31 271 THR A N 1
ATOM 2157 C CA . THR A 1 271 ? -1.260 2.161 -23.062 1.00 86.31 271 THR A CA 1
ATOM 2158 C C . THR A 1 271 ? -0.620 0.788 -23.142 1.00 86.31 271 THR A C 1
ATOM 2160 O O . THR A 1 271 ? -0.641 0.144 -24.191 1.00 86.31 271 THR A O 1
ATOM 2163 N N . ALA A 1 272 ? -0.111 0.317 -22.008 1.00 89.44 272 ALA A N 1
ATOM 2164 C CA . ALA A 1 272 ? 0.251 -1.076 -21.810 1.00 89.44 272 ALA A CA 1
ATOM 2165 C C . ALA A 1 272 ? -0.764 -1.757 -20.886 1.00 89.44 272 ALA A C 1
ATOM 2167 O O . ALA A 1 272 ? -1.125 -1.208 -19.845 1.00 89.44 272 ALA A O 1
ATOM 2168 N N . MET A 1 273 ? -1.203 -2.959 -21.265 1.00 91.50 273 MET A N 1
ATOM 2169 C CA . MET A 1 273 ? -2.007 -3.849 -20.429 1.00 91.50 273 MET A CA 1
ATOM 2170 C C . MET A 1 273 ? -1.221 -5.141 -20.208 1.00 91.50 273 MET A C 1
ATOM 2172 O O . MET A 1 273 ? -1.074 -5.953 -21.124 1.00 91.50 273 MET A O 1
ATOM 2176 N N . LEU A 1 274 ? -0.709 -5.309 -18.993 1.00 94.69 274 LEU A N 1
ATOM 2177 C CA . LEU A 1 274 ? -0.052 -6.523 -18.524 1.00 94.69 274 LEU A CA 1
ATOM 2178 C C . LEU A 1 274 ? -1.067 -7.392 -17.791 1.00 94.69 274 LEU A C 1
ATOM 2180 O O . LEU A 1 274 ? -1.858 -6.890 -16.995 1.00 94.69 274 LEU A O 1
ATOM 2184 N N . ILE A 1 275 ? -1.054 -8.696 -18.049 1.00 95.31 275 ILE A N 1
ATOM 2185 C CA . ILE A 1 275 ? -1.995 -9.642 -17.449 1.00 95.31 275 ILE A CA 1
ATOM 2186 C C . ILE A 1 275 ? -1.235 -10.853 -16.929 1.00 95.31 275 ILE A C 1
ATOM 2188 O O . ILE A 1 275 ? -0.442 -11.426 -17.666 1.00 95.31 275 ILE A O 1
ATOM 2192 N N . ALA A 1 276 ? -1.493 -11.264 -15.693 1.00 96.12 276 ALA A N 1
ATOM 2193 C CA . ALA A 1 276 ? -0.868 -12.441 -15.096 1.00 96.12 276 ALA A CA 1
ATOM 2194 C C . ALA A 1 276 ? -1.921 -13.356 -14.456 1.00 96.12 276 ALA A C 1
ATOM 2196 O O . ALA A 1 276 ? -2.934 -12.863 -13.944 1.00 96.12 276 ALA A O 1
ATOM 2197 N N . PRO A 1 277 ? -1.720 -14.685 -14.480 1.00 95.75 277 PRO A N 1
ATOM 2198 C CA . PRO A 1 277 ? -2.642 -15.619 -13.850 1.00 95.75 277 PRO A CA 1
ATOM 2199 C C . PRO A 1 277 ? -2.674 -15.412 -12.332 1.00 95.75 277 PRO A C 1
ATOM 2201 O O . PRO A 1 277 ? -1.643 -15.291 -11.676 1.00 95.75 277 PRO A O 1
ATOM 2204 N N . SER A 1 278 ? -3.878 -15.398 -11.764 1.00 95.81 278 SER A N 1
ATOM 2205 C CA . SER A 1 278 ? -4.093 -15.332 -10.319 1.00 95.81 278 SER A CA 1
ATOM 2206 C C . SER A 1 278 ? -5.486 -15.845 -9.986 1.00 95.81 278 SER A C 1
ATOM 2208 O O . SER A 1 278 ? -6.483 -15.377 -10.529 1.00 95.81 278 SER A O 1
ATOM 2210 N N . THR A 1 279 ? -5.566 -16.810 -9.070 1.00 95.88 279 THR A N 1
ATOM 2211 C CA . THR A 1 279 ? -6.847 -17.388 -8.622 1.00 95.88 279 THR A CA 1
ATOM 2212 C C . THR A 1 279 ? -7.394 -16.722 -7.361 1.00 95.88 279 THR A C 1
ATOM 2214 O O . THR A 1 279 ? -8.377 -17.183 -6.776 1.00 95.88 279 THR A O 1
ATOM 2217 N N . THR A 1 280 ? -6.746 -15.655 -6.895 1.00 96.25 280 THR A N 1
ATOM 2218 C CA . THR A 1 280 ? -7.090 -15.013 -5.630 1.00 96.25 280 THR A CA 1
ATOM 2219 C C . THR A 1 280 ? -8.296 -14.101 -5.805 1.00 96.25 280 THR A C 1
ATOM 2221 O O . THR A 1 280 ? -8.211 -13.058 -6.443 1.00 96.25 280 THR A O 1
ATOM 2224 N N . ALA A 1 281 ? -9.425 -14.487 -5.210 1.00 94.56 281 ALA A N 1
ATOM 2225 C CA . ALA A 1 281 ? -10.623 -13.649 -5.125 1.00 94.56 281 ALA A CA 1
ATOM 2226 C C . ALA A 1 281 ? -10.780 -12.963 -3.757 1.00 94.56 281 ALA A C 1
ATOM 2228 O O . ALA A 1 281 ? -11.520 -11.985 -3.648 1.00 94.56 281 ALA A O 1
ATOM 2229 N N . TYR A 1 282 ? -10.106 -13.467 -2.721 1.00 96.62 282 TYR A N 1
ATOM 2230 C CA . TYR A 1 282 ? -10.188 -12.979 -1.344 1.00 96.62 282 TYR A CA 1
ATOM 2231 C C . TYR A 1 282 ? -8.803 -12.954 -0.715 1.00 96.62 282 TYR A C 1
ATOM 2233 O O . TYR A 1 282 ? -8.001 -13.866 -0.933 1.00 96.62 282 TYR A O 1
ATOM 2241 N N . GLY A 1 283 ? -8.538 -11.929 0.084 1.00 97.62 283 GLY A N 1
ATOM 2242 C CA . GLY A 1 283 ? -7.232 -11.697 0.678 1.00 97.62 283 GLY A CA 1
ATOM 2243 C C . GLY A 1 283 ? -6.818 -10.235 0.605 1.00 97.62 283 GLY A C 1
ATOM 2244 O O . GLY A 1 283 ? -7.670 -9.343 0.556 1.00 97.62 283 GLY A O 1
ATOM 2245 N N . THR A 1 284 ? -5.508 -10.013 0.598 1.00 98.56 284 THR A N 1
ATOM 2246 C CA . THR A 1 284 ? -4.895 -8.686 0.505 1.00 98.56 284 THR A CA 1
ATOM 2247 C C . THR A 1 284 ? -4.121 -8.563 -0.797 1.00 98.56 284 THR A C 1
ATOM 2249 O O . THR A 1 284 ? -3.393 -9.479 -1.162 1.00 98.56 284 THR A O 1
ATOM 2252 N N . PHE A 1 285 ? -4.268 -7.435 -1.478 1.00 98.50 285 PHE A N 1
ATOM 2253 C CA . PHE A 1 285 ? -3.550 -7.091 -2.696 1.00 98.50 285 PHE A CA 1
ATOM 2254 C C . PHE A 1 285 ? -2.821 -5.776 -2.449 1.00 98.50 285 PHE A C 1
ATOM 2256 O O . PHE A 1 285 ? -3.450 -4.793 -2.057 1.00 98.50 285 PHE A O 1
ATOM 2263 N N . GLU A 1 286 ? -1.518 -5.760 -2.667 1.00 98.31 286 GLU A N 1
ATOM 2264 C CA . GLU A 1 286 ? -0.656 -4.600 -2.480 1.00 98.31 286 GLU A CA 1
ATOM 2265 C C . GLU A 1 286 ? 0.057 -4.267 -3.791 1.00 98.31 286 GLU A C 1
ATOM 2267 O O . GLU A 1 286 ? 0.332 -5.150 -4.605 1.00 98.31 286 GLU A O 1
ATOM 2272 N N . MET A 1 287 ? 0.288 -2.977 -4.016 1.00 97.94 287 MET A N 1
ATOM 2273 C CA . MET A 1 287 ? 1.051 -2.454 -5.148 1.00 97.94 287 MET A CA 1
ATOM 2274 C C . MET A 1 287 ? 1.572 -1.063 -4.798 1.00 97.94 287 MET A C 1
ATOM 2276 O O . MET A 1 287 ? 0.883 -0.280 -4.142 1.00 97.94 287 MET A O 1
ATOM 2280 N N . TRP A 1 288 ? 2.745 -0.712 -5.302 1.00 97.56 288 TRP A N 1
ATOM 2281 C CA . TRP A 1 288 ? 3.259 0.648 -5.279 1.00 97.56 288 TRP A CA 1
ATOM 2282 C C . TRP A 1 288 ? 3.051 1.307 -6.633 1.00 97.56 288 TRP A C 1
ATOM 2284 O O . TRP A 1 288 ? 3.191 0.676 -7.675 1.00 97.56 288 TRP A O 1
ATOM 2294 N N . PHE A 1 289 ? 2.712 2.589 -6.643 1.00 96.06 289 PHE A N 1
ATOM 2295 C CA . PHE A 1 289 ? 2.627 3.365 -7.876 1.00 96.06 289 PHE A CA 1
ATOM 2296 C C . PHE A 1 289 ? 3.095 4.796 -7.658 1.00 96.06 289 PHE A C 1
ATOM 2298 O O . PHE A 1 289 ? 3.073 5.310 -6.543 1.00 96.06 289 PHE A O 1
ATOM 2305 N N . ARG A 1 290 ? 3.519 5.456 -8.733 1.00 93.19 290 ARG A N 1
ATOM 2306 C CA . ARG A 1 290 ? 4.020 6.832 -8.693 1.00 93.19 290 ARG A CA 1
ATOM 2307 C C . ARG A 1 290 ? 3.711 7.545 -9.999 1.00 93.19 290 ARG A C 1
ATOM 2309 O O . ARG A 1 290 ? 3.727 6.935 -11.067 1.00 93.19 290 ARG A O 1
ATOM 2316 N N . PHE A 1 291 ? 3.479 8.851 -9.907 1.00 90.75 291 PHE A N 1
ATOM 2317 C CA . PHE A 1 291 ? 3.348 9.754 -11.049 1.00 90.75 291 PHE A CA 1
ATOM 2318 C C . PHE A 1 291 ? 4.553 10.701 -11.059 1.00 90.75 291 PHE A C 1
ATOM 2320 O O . PHE A 1 291 ? 4.441 11.799 -10.530 1.00 90.75 291 PHE A O 1
ATOM 2327 N N . PRO A 1 292 ? 5.721 10.335 -11.625 1.00 87.25 292 PRO A N 1
ATOM 2328 C CA . PRO A 1 292 ? 6.945 11.128 -11.458 1.00 87.25 292 PRO A CA 1
ATOM 2329 C C . PRO A 1 292 ? 6.850 12.581 -11.952 1.00 87.25 292 PRO A C 1
ATOM 2331 O O . PRO A 1 292 ? 7.595 13.436 -11.495 1.00 87.25 292 PRO A O 1
ATOM 2334 N N . GLY A 1 293 ? 5.930 12.889 -12.871 1.00 80.12 293 GLY A N 1
ATOM 2335 C CA . GLY A 1 293 ? 5.663 14.270 -13.297 1.00 80.12 293 GLY A CA 1
ATOM 2336 C C . GLY A 1 293 ? 4.629 15.024 -12.445 1.00 80.12 293 GLY A C 1
ATOM 2337 O O . GLY A 1 293 ? 4.295 16.154 -12.791 1.00 80.12 293 GLY A O 1
ATOM 2338 N N . GLY A 1 294 ? 4.080 14.398 -11.401 1.00 83.06 294 GLY A N 1
ATOM 2339 C CA . GLY A 1 294 ? 2.957 14.886 -10.603 1.00 83.06 294 GLY A CA 1
ATOM 2340 C C . GLY A 1 294 ? 1.598 14.803 -11.305 1.00 83.06 294 GLY A C 1
ATOM 2341 O O . GLY A 1 294 ? 1.417 14.127 -12.322 1.00 83.06 294 GLY A O 1
ATOM 2342 N N . GLY A 1 295 ? 0.613 15.487 -10.728 1.00 79.62 295 GLY A N 1
ATOM 2343 C CA . GLY A 1 295 ? -0.715 15.651 -11.300 1.00 79.62 295 GLY A CA 1
ATOM 2344 C C . GLY A 1 295 ? -0.773 16.726 -12.377 1.00 79.62 295 GLY A C 1
ATOM 2345 O O . GLY A 1 295 ? -0.023 17.701 -12.376 1.00 79.62 295 GLY A O 1
ATOM 2346 N N . TRP A 1 296 ? -1.704 16.550 -13.306 1.00 76.56 296 TRP A N 1
ATOM 2347 C CA . TRP A 1 296 ? -1.936 17.472 -14.404 1.00 76.56 296 TRP A CA 1
ATOM 2348 C C . TRP A 1 296 ? -3.414 17.516 -14.758 1.00 76.56 296 TRP A C 1
ATOM 2350 O O . TRP A 1 296 ? -4.042 16.476 -14.946 1.00 76.56 296 TRP A O 1
ATOM 2360 N N . VAL A 1 297 ? -3.941 18.732 -14.896 1.00 71.81 297 VAL A N 1
ATOM 2361 C CA . VAL A 1 297 ? -5.321 18.990 -15.310 1.00 71.81 297 VAL A CA 1
ATOM 2362 C C . VAL A 1 297 ? -5.291 19.714 -16.657 1.00 71.81 297 VAL A C 1
ATOM 2364 O O . VAL A 1 297 ? -4.579 20.718 -16.779 1.00 71.81 297 VAL A O 1
ATOM 2367 N N . PRO A 1 298 ? -6.052 19.251 -17.664 1.00 65.25 298 PRO A N 1
ATOM 2368 C CA . PRO A 1 298 ? -6.088 19.896 -18.968 1.00 65.25 298 PRO A CA 1
ATOM 2369 C C . PRO A 1 298 ? -6.584 21.351 -18.888 1.00 65.25 298 PRO A C 1
ATOM 2371 O O . PRO A 1 298 ? -7.538 21.642 -18.154 1.00 65.25 298 PRO A O 1
ATOM 2374 N N . PRO A 1 299 ? -5.989 22.280 -19.667 1.00 59.78 299 PRO A N 1
ATOM 2375 C CA . PRO A 1 299 ? -6.503 23.639 -19.803 1.00 59.78 299 PRO A CA 1
ATOM 2376 C C . PRO A 1 299 ? -7.963 23.624 -20.281 1.00 59.78 299 PRO A C 1
ATOM 2378 O O . PRO A 1 299 ? -8.261 23.069 -21.334 1.00 59.78 299 PRO A O 1
ATOM 2381 N N . GLY A 1 300 ? -8.867 24.233 -19.508 1.00 56.12 300 GLY A N 1
ATOM 2382 C CA . GLY A 1 300 ? -10.311 24.265 -19.793 1.00 56.12 300 GLY A CA 1
ATOM 2383 C C . GLY A 1 300 ? -11.163 23.292 -18.967 1.00 56.12 300 GLY A C 1
ATOM 2384 O O . GLY A 1 300 ? -12.381 23.447 -18.949 1.00 56.12 300 GLY A O 1
ATOM 2385 N N . GLY A 1 301 ? -10.544 22.364 -18.226 1.00 55.12 301 GLY A N 1
ATOM 2386 C CA . GLY A 1 301 ? -11.251 21.344 -17.442 1.00 55.12 301 GLY A CA 1
ATOM 2387 C C . GLY A 1 301 ? -11.939 20.276 -18.310 1.00 55.12 301 GLY A C 1
ATOM 2388 O O . GLY A 1 301 ? -12.166 20.474 -19.500 1.00 55.12 301 GLY A O 1
ATOM 2389 N N . GLY A 1 302 ? -12.263 19.120 -17.721 1.00 54.28 302 GLY A N 1
ATOM 2390 C CA . GLY A 1 302 ? -13.045 18.058 -18.374 1.00 54.28 302 GLY A CA 1
ATOM 2391 C C . GLY A 1 302 ? -12.372 16.681 -18.434 1.00 54.28 302 GLY A C 1
ATOM 2392 O O . GLY A 1 302 ? -11.228 16.503 -18.022 1.00 54.28 302 GLY A O 1
ATOM 2393 N N . SER A 1 303 ? -13.111 15.699 -18.966 1.00 56.56 303 SER A N 1
ATOM 2394 C CA . SER A 1 303 ? -12.754 14.270 -19.042 1.00 56.56 303 SER A CA 1
ATOM 2395 C C . SER A 1 303 ? -11.786 13.892 -20.167 1.00 56.56 303 SER A C 1
ATOM 2397 O O . SER A 1 303 ? -11.924 12.831 -20.771 1.00 56.56 303 SER A O 1
ATOM 2399 N N . GLY A 1 304 ? -10.830 14.772 -20.481 1.00 56.91 304 GLY A N 1
ATOM 2400 C CA . GLY A 1 304 ? -9.824 14.516 -21.515 1.00 56.91 304 GLY A CA 1
ATOM 2401 C C . GLY A 1 304 ? -8.933 13.310 -21.184 1.00 56.91 304 GLY A C 1
ATOM 2402 O O . GLY A 1 304 ? -8.930 12.874 -20.035 1.00 56.91 304 GLY A O 1
ATOM 2403 N N . PRO A 1 305 ? -8.183 12.772 -22.163 1.00 62.09 305 PRO A N 1
ATOM 2404 C CA . PRO A 1 305 ? -7.241 11.666 -21.965 1.00 62.09 305 PRO A CA 1
ATOM 2405 C C . PRO A 1 305 ? -6.211 11.956 -20.859 1.00 62.09 305 PRO A C 1
ATOM 2407 O O . PRO A 1 305 ? -5.810 13.102 -20.642 1.00 62.09 305 PRO A O 1
ATOM 2410 N N . ARG A 1 306 ? -5.819 10.909 -20.120 1.00 75.81 306 ARG A N 1
ATOM 2411 C CA . ARG A 1 306 ? -5.124 11.029 -18.826 1.00 75.81 306 ARG A CA 1
ATOM 2412 C C . ARG A 1 306 ? -4.018 10.004 -18.706 1.00 75.81 306 ARG A C 1
ATOM 2414 O O . ARG A 1 306 ? -4.146 8.878 -19.183 1.00 75.81 306 ARG A O 1
ATOM 2421 N N . THR A 1 307 ? -2.967 10.381 -17.993 1.00 83.25 307 THR A N 1
ATOM 2422 C CA . THR A 1 307 ? -2.028 9.399 -17.462 1.00 83.25 307 THR A CA 1
ATOM 2423 C C . THR A 1 307 ? -2.738 8.642 -16.338 1.00 83.25 307 THR A C 1
ATOM 2425 O O . THR A 1 307 ? -3.364 9.258 -15.475 1.00 83.25 307 THR A O 1
ATOM 2428 N N . GLU A 1 308 ? -2.696 7.314 -16.369 1.00 87.12 308 GLU A N 1
ATOM 2429 C CA . GLU A 1 308 ? -3.536 6.461 -15.524 1.00 87.12 308 GLU A CA 1
ATOM 2430 C C . GLU A 1 308 ? -2.810 5.178 -15.131 1.00 87.12 308 GLU A C 1
ATOM 2432 O O . GLU A 1 308 ? -2.253 4.488 -15.988 1.00 87.12 308 GLU A O 1
ATOM 2437 N N . VAL A 1 309 ? -2.904 4.824 -13.849 1.00 92.69 309 VAL A N 1
ATOM 2438 C CA . VAL A 1 309 ? -2.684 3.456 -13.373 1.00 92.69 309 VAL A CA 1
ATOM 2439 C C . VAL A 1 309 ? -4.024 2.836 -13.024 1.00 92.69 309 VAL A C 1
ATOM 2441 O O . VAL A 1 309 ? -4.829 3.419 -12.294 1.00 92.69 309 VAL A O 1
ATOM 2444 N N . GLN A 1 310 ? -4.257 1.635 -13.535 1.00 92.88 310 GLN A N 1
ATOM 2445 C CA . GLN A 1 310 ? -5.434 0.859 -13.204 1.00 92.88 310 GLN A CA 1
ATOM 2446 C C . GLN A 1 310 ? -5.054 -0.588 -12.918 1.00 92.88 310 GLN A C 1
ATOM 2448 O O . GLN A 1 310 ? -4.484 -1.286 -13.754 1.00 92.88 310 GLN A O 1
ATOM 2453 N N . PHE A 1 311 ? -5.397 -1.029 -11.714 1.00 95.56 311 PHE A N 1
ATOM 2454 C CA . PHE A 1 311 ? -5.124 -2.364 -11.217 1.00 95.56 311 PHE A CA 1
ATOM 2455 C C . PHE A 1 311 ? -6.423 -3.154 -11.107 1.00 95.56 311 PHE A C 1
ATOM 2457 O O . PHE A 1 311 ? -7.283 -2.870 -10.272 1.00 95.56 311 PHE A O 1
ATOM 2464 N N . TYR A 1 312 ? -6.565 -4.146 -11.977 1.00 94.25 312 TYR A N 1
ATOM 2465 C CA . TYR A 1 312 ? -7.627 -5.138 -11.952 1.00 94.25 312 TYR A CA 1
ATOM 2466 C C . TYR A 1 312 ? -7.179 -6.283 -11.049 1.00 94.25 312 TYR A C 1
ATOM 2468 O O . TYR A 1 312 ? -6.516 -7.216 -11.499 1.00 94.25 312 TYR A O 1
ATOM 2476 N N . TYR A 1 313 ? -7.501 -6.183 -9.765 1.00 94.25 313 TYR A N 1
ATOM 2477 C CA . TYR A 1 313 ? -7.070 -7.150 -8.755 1.00 94.25 313 TYR A CA 1
ATOM 2478 C C . TYR A 1 313 ? -7.948 -8.408 -8.726 1.00 94.25 313 TYR A C 1
ATOM 2480 O O . TYR A 1 313 ? -7.552 -9.423 -8.158 1.00 94.25 313 TYR A O 1
ATOM 2488 N N . ILE A 1 314 ? -9.122 -8.367 -9.366 1.00 93.44 314 ILE A N 1
ATOM 2489 C CA . ILE A 1 314 ? -9.924 -9.551 -9.683 1.00 93.44 314 ILE A CA 1
ATOM 2490 C C . ILE A 1 314 ? -10.436 -9.422 -11.107 1.00 93.44 314 ILE A C 1
ATOM 2492 O O . ILE A 1 314 ? -11.030 -8.405 -11.473 1.00 93.44 314 ILE A O 1
ATOM 2496 N N . ASP A 1 315 ? -10.260 -10.485 -11.876 1.00 92.00 315 ASP A N 1
ATOM 2497 C CA . ASP A 1 315 ? -10.870 -10.632 -13.184 1.00 92.00 315 ASP A CA 1
ATOM 2498 C C . ASP A 1 315 ? -11.211 -12.099 -13.443 1.00 92.00 315 ASP A C 1
ATOM 2500 O O . ASP A 1 315 ? -10.346 -12.982 -13.430 1.00 92.00 315 ASP A O 1
ATOM 2504 N N . ASP A 1 316 ? -12.496 -12.357 -13.673 1.00 88.19 316 ASP A N 1
ATOM 2505 C CA . ASP A 1 316 ? -13.007 -13.695 -13.941 1.00 88.19 316 ASP A CA 1
ATOM 2506 C C . ASP A 1 316 ? -12.848 -14.130 -15.407 1.00 88.19 316 ASP A C 1
ATOM 2508 O O . ASP A 1 316 ? -13.091 -15.299 -15.708 1.00 88.19 316 ASP A O 1
ATOM 2512 N N . GLY A 1 317 ? -12.428 -13.232 -16.305 1.00 81.19 317 GLY A N 1
ATOM 2513 C CA . GLY A 1 317 ? -12.285 -13.477 -17.742 1.00 81.19 317 GLY A CA 1
ATOM 2514 C C . GLY A 1 317 ? -13.590 -13.396 -18.546 1.00 81.19 317 GLY A C 1
ATOM 2515 O O . GLY A 1 317 ? -13.548 -13.531 -19.766 1.00 81.19 317 GLY A O 1
ATOM 2516 N N . PHE A 1 318 ? -14.731 -13.147 -17.898 1.00 77.56 318 PHE A N 1
ATOM 2517 C CA . PHE A 1 318 ? -16.069 -13.076 -18.503 1.00 77.56 318 PHE A CA 1
ATOM 2518 C C . PHE A 1 318 ? -16.729 -11.698 -18.345 1.00 77.56 318 PHE A C 1
ATOM 2520 O O . PHE A 1 318 ? -17.918 -11.540 -18.616 1.00 77.56 318 PHE A O 1
ATOM 2527 N N . GLY A 1 319 ? -15.951 -10.687 -17.948 1.00 72.38 319 GLY A N 1
ATOM 2528 C CA . GLY A 1 319 ? -16.393 -9.297 -17.847 1.00 72.38 319 GLY A CA 1
ATOM 2529 C C . GLY A 1 319 ? -16.711 -8.834 -16.425 1.00 72.38 319 GLY A C 1
ATOM 2530 O O . GLY A 1 319 ? -16.978 -7.646 -16.245 1.00 72.38 319 GLY A O 1
ATOM 2531 N N . HIS A 1 320 ? -16.625 -9.706 -15.412 1.00 76.94 320 HIS A N 1
ATOM 2532 C CA . HIS A 1 320 ? -16.697 -9.274 -14.017 1.00 76.94 320 HIS A CA 1
ATOM 2533 C C . HIS A 1 320 ? -15.301 -8.931 -13.519 1.00 76.94 320 HIS A C 1
ATOM 2535 O O . HIS A 1 320 ? -14.453 -9.799 -13.299 1.00 76.94 320 HIS A O 1
ATOM 2541 N N . VAL A 1 321 ? -15.083 -7.637 -13.317 1.00 84.12 321 VAL A N 1
ATOM 2542 C CA . VAL A 1 321 ? -13.788 -7.102 -12.922 1.00 84.12 321 VAL A CA 1
ATOM 2543 C C . VAL A 1 321 ? -13.909 -6.224 -11.693 1.00 84.12 321 VAL A C 1
ATOM 2545 O O . VAL A 1 321 ? -14.843 -5.433 -11.562 1.00 84.12 321 VAL A O 1
ATOM 2548 N N . TYR A 1 322 ? -12.949 -6.363 -10.785 1.00 91.25 322 TYR A N 1
ATOM 2549 C CA . TYR A 1 322 ? -12.769 -5.433 -9.684 1.00 91.25 322 TYR A CA 1
ATOM 2550 C C . TYR A 1 322 ? -11.488 -4.673 -9.967 1.00 91.25 322 TYR A C 1
ATOM 2552 O O . TYR A 1 322 ? -10.410 -5.259 -10.077 1.00 91.25 322 TYR A O 1
ATOM 2560 N N . SER A 1 323 ? -11.631 -3.364 -10.125 1.00 91.50 323 SER A N 1
ATOM 2561 C CA . SER A 1 323 ? -10.539 -2.487 -10.509 1.00 91.50 323 SER A CA 1
ATOM 2562 C C . SER A 1 323 ? -10.413 -1.326 -9.549 1.00 91.50 323 SER A C 1
ATOM 2564 O O . SER A 1 323 ? -11.418 -0.762 -9.112 1.00 91.50 323 SER A O 1
ATOM 2566 N N . TYR A 1 324 ? -9.174 -0.927 -9.322 1.00 93.44 324 TYR A N 1
ATOM 2567 C CA . TYR A 1 324 ? -8.806 0.340 -8.724 1.00 93.44 324 TYR A CA 1
ATOM 2568 C C . TYR A 1 324 ? -8.104 1.199 -9.772 1.00 93.44 324 TYR A C 1
ATOM 2570 O O . TYR A 1 324 ? -7.244 0.699 -10.490 1.00 93.44 324 TYR A O 1
ATOM 2578 N N . THR A 1 325 ? -8.486 2.467 -9.894 1.00 90.69 325 THR A N 1
ATOM 2579 C CA . THR A 1 325 ? -7.972 3.382 -10.920 1.00 90.69 325 THR A CA 1
ATOM 2580 C C . THR A 1 325 ? -7.566 4.707 -10.300 1.00 90.69 325 THR A C 1
ATOM 2582 O O . THR A 1 325 ? -8.339 5.296 -9.541 1.00 90.69 325 THR A O 1
ATOM 2585 N N . LYS A 1 326 ? -6.391 5.203 -10.687 1.00 89.69 326 LYS A N 1
ATOM 2586 C CA . LYS A 1 326 ? -5.904 6.549 -10.382 1.00 89.69 326 LYS A CA 1
ATOM 2587 C C . LYS A 1 326 ? -5.483 7.246 -11.660 1.00 89.69 326 LYS A C 1
ATOM 2589 O O . LYS A 1 326 ? -4.763 6.674 -12.474 1.00 89.69 326 LYS A O 1
ATOM 2594 N N . THR A 1 327 ? -5.907 8.495 -11.805 1.00 85.25 327 THR A N 1
ATOM 2595 C CA . THR A 1 327 ? -5.605 9.325 -12.975 1.00 85.25 327 THR A CA 1
ATOM 2596 C C . THR A 1 327 ? -4.876 10.604 -12.575 1.00 85.25 327 THR A C 1
ATOM 2598 O O . THR A 1 327 ? -5.032 11.108 -11.462 1.00 85.25 327 THR A O 1
ATOM 2601 N N . SER A 1 328 ? -4.079 11.146 -13.496 1.00 82.62 328 SER A N 1
ATOM 2602 C CA . SER A 1 328 ? -3.250 12.328 -13.251 1.00 82.62 328 SER A CA 1
ATOM 2603 C C . SER A 1 328 ? -4.041 13.608 -12.980 1.00 82.62 328 SER A C 1
ATOM 2605 O O . SER A 1 328 ? -3.489 14.543 -12.412 1.00 82.62 328 SER A O 1
ATOM 2607 N N . ASP A 1 329 ? -5.307 13.676 -13.389 1.00 78.12 329 ASP A N 1
ATOM 2608 C CA . ASP A 1 329 ? -6.152 14.866 -13.241 1.00 78.12 329 ASP A CA 1
ATOM 2609 C C . ASP A 1 329 ? -7.073 14.810 -12.014 1.00 78.12 329 ASP A C 1
ATOM 2611 O O . ASP A 1 329 ? -7.974 15.632 -11.866 1.00 78.12 329 ASP A O 1
ATOM 2615 N N . SER A 1 330 ? -6.777 13.887 -11.101 1.00 78.44 330 SER A N 1
ATOM 2616 C CA . SER A 1 330 ? -7.398 13.689 -9.790 1.00 78.44 330 SER A CA 1
ATOM 2617 C C . SER A 1 330 ? -8.601 12.771 -9.699 1.00 78.44 330 SER A C 1
ATOM 2619 O O . SER A 1 330 ? -9.108 12.558 -8.596 1.00 78.44 330 SER A O 1
ATOM 2621 N N . HIS A 1 331 ? -9.044 12.189 -10.811 1.00 80.00 331 HIS A N 1
ATOM 2622 C CA . HIS A 1 331 ? -10.129 11.221 -10.732 1.00 80.00 331 HIS A CA 1
ATOM 2623 C C . HIS A 1 331 ? -9.617 9.877 -10.253 1.00 80.00 331 HIS A C 1
ATOM 2625 O O . HIS A 1 331 ? -8.501 9.436 -10.578 1.00 80.00 331 HIS A O 1
ATOM 2631 N N . ASN A 1 332 ? -10.474 9.204 -9.504 1.00 85.69 332 ASN A N 1
ATOM 2632 C CA . ASN A 1 332 ? -10.160 7.915 -8.941 1.00 85.69 332 ASN A CA 1
ATOM 2633 C C . ASN A 1 332 ? -11.409 7.055 -8.814 1.00 85.69 332 ASN A C 1
ATOM 2635 O O . ASN A 1 332 ? -12.470 7.517 -8.405 1.00 85.69 332 ASN A O 1
ATOM 2639 N N . TYR A 1 333 ? -11.263 5.787 -9.180 1.00 85.69 333 TYR A N 1
ATOM 2640 C CA . TYR A 1 333 ? -12.388 4.875 -9.329 1.00 85.69 333 TYR A CA 1
ATOM 2641 C C . TYR A 1 333 ? -12.098 3.553 -8.642 1.00 85.69 333 TYR A C 1
ATOM 2643 O O . TYR A 1 333 ? -11.006 2.998 -8.781 1.00 85.69 333 TYR A O 1
ATOM 2651 N N . ALA A 1 334 ? -13.100 3.020 -7.953 1.00 87.00 334 ALA A N 1
ATOM 2652 C CA . ALA A 1 334 ? -13.046 1.688 -7.375 1.00 87.00 334 ALA A CA 1
ATOM 2653 C C . ALA A 1 334 ? -14.432 1.050 -7.399 1.00 87.00 334 ALA A C 1
ATOM 2655 O O . ALA A 1 334 ? -15.342 1.572 -6.773 1.00 87.00 334 ALA A O 1
ATOM 2656 N N . ILE A 1 335 ? -14.599 -0.074 -8.103 1.00 78.50 335 ILE A N 1
ATOM 2657 C CA . ILE A 1 335 ? -15.834 -0.891 -8.097 1.00 78.50 335 ILE A CA 1
ATOM 2658 C C . ILE A 1 335 ? -17.128 -0.038 -8.145 1.00 78.50 335 ILE A C 1
ATOM 2660 O O . ILE A 1 335 ? -17.959 -0.087 -7.242 1.00 78.50 335 ILE A O 1
ATOM 2664 N N . GLY A 1 336 ? -17.289 0.804 -9.170 1.00 64.69 336 GLY A N 1
ATOM 2665 C CA . GLY A 1 336 ? -18.485 1.652 -9.326 1.00 64.69 336 GLY A CA 1
ATOM 2666 C C . GLY A 1 336 ? -18.597 2.848 -8.363 1.00 64.69 336 GLY A C 1
ATOM 2667 O O . GLY A 1 336 ? -19.566 3.595 -8.452 1.00 64.69 336 GLY A O 1
ATOM 2668 N N . HIS A 1 337 ? -17.623 3.061 -7.474 1.00 63.78 337 HIS A N 1
ATOM 2669 C CA . HIS A 1 337 ? -17.457 4.300 -6.714 1.00 63.78 337 HIS A CA 1
ATOM 2670 C C . HIS A 1 337 ? -16.571 5.288 -7.475 1.00 63.78 337 HIS A C 1
ATOM 2672 O O . HIS A 1 337 ? -15.603 4.895 -8.139 1.00 63.78 337 HIS A O 1
ATOM 2678 N N . HIS A 1 338 ? -16.897 6.574 -7.339 1.00 71.25 338 HIS A N 1
ATOM 2679 C CA . HIS A 1 338 ? -16.258 7.669 -8.060 1.00 71.25 338 HIS A CA 1
ATOM 2680 C C . HIS A 1 338 ? -15.731 8.741 -7.101 1.00 71.25 338 HIS A C 1
ATOM 2682 O O . HIS A 1 338 ? -16.429 9.131 -6.168 1.00 71.25 338 HIS A O 1
ATOM 2688 N N . ASP A 1 339 ? -14.516 9.206 -7.390 1.00 73.25 339 ASP A N 1
ATOM 2689 C CA . ASP A 1 339 ? -13.916 10.477 -6.984 1.00 73.25 339 ASP A CA 1
ATOM 2690 C C . ASP A 1 339 ? -13.823 10.727 -5.466 1.00 73.25 339 ASP A C 1
ATOM 2692 O O . ASP A 1 339 ? -14.583 11.495 -4.884 1.00 73.25 339 ASP A O 1
ATOM 2696 N N . SER A 1 340 ? -12.806 10.133 -4.826 1.00 65.94 340 SER A N 1
ATOM 2697 C CA . SER A 1 340 ? -12.442 10.391 -3.418 1.00 65.94 340 SER A CA 1
ATOM 2698 C C . SER A 1 340 ? -11.446 11.551 -3.228 1.00 65.94 340 SER A C 1
ATOM 2700 O O . SER A 1 340 ? -10.874 11.684 -2.150 1.00 65.94 340 SER A O 1
ATOM 2702 N N . GLY A 1 341 ? -11.219 12.378 -4.257 1.00 67.00 341 GLY A N 1
ATOM 2703 C CA . GLY A 1 341 ? -10.385 13.584 -4.182 1.00 67.00 341 GLY A CA 1
ATOM 2704 C C . GLY A 1 341 ? -8.902 13.290 -3.934 1.00 67.00 341 GLY A C 1
ATOM 2705 O O . GLY A 1 341 ? -8.415 13.391 -2.814 1.00 67.00 341 GLY A O 1
ATOM 2706 N N . PHE A 1 342 ? -8.157 12.966 -4.990 1.00 77.19 342 PHE A N 1
ATOM 2707 C CA . PHE A 1 342 ? -6.721 12.682 -4.914 1.00 77.19 342 PHE A CA 1
ATOM 2708 C C . PHE A 1 342 ? -5.973 13.500 -5.951 1.00 77.19 342 PHE A C 1
ATOM 2710 O O . PHE A 1 342 ? -6.222 13.298 -7.122 1.00 77.19 342 PHE A O 1
ATOM 2717 N N . PHE A 1 343 ? -5.027 14.355 -5.571 1.00 82.25 343 PHE A N 1
ATOM 2718 C CA . PHE A 1 343 ? -4.153 15.006 -6.550 1.00 82.25 343 PHE A CA 1
ATOM 2719 C C . PHE A 1 343 ? -2.776 14.327 -6.527 1.00 82.25 343 PHE A C 1
ATOM 2721 O O . PHE A 1 343 ? -2.126 14.373 -5.479 1.00 82.25 343 PHE A O 1
ATOM 2728 N N . PRO A 1 344 ? -2.315 13.699 -7.626 1.00 83.12 344 PRO A N 1
ATOM 2729 C CA . PRO A 1 344 ? -1.031 13.017 -7.614 1.00 83.12 344 PRO A CA 1
ATOM 2730 C C . PRO A 1 344 ? 0.131 13.995 -7.430 1.00 83.12 344 PRO A C 1
ATOM 2732 O O . PRO A 1 344 ? 0.165 15.085 -8.004 1.00 83.12 344 PRO A O 1
ATOM 2735 N N . THR A 1 345 ? 1.116 13.565 -6.662 1.00 87.44 345 THR A N 1
ATOM 2736 C CA . THR A 1 345 ? 2.449 14.151 -6.562 1.00 87.44 345 THR A CA 1
ATOM 2737 C C . THR A 1 345 ? 3.452 13.200 -7.206 1.00 87.44 345 THR A C 1
ATOM 2739 O O . THR A 1 345 ? 3.106 12.111 -7.674 1.00 87.44 345 THR A O 1
ATOM 2742 N N . ASP A 1 346 ? 4.707 13.618 -7.241 1.00 86.94 346 ASP A N 1
ATOM 2743 C CA . ASP A 1 346 ? 5.842 12.804 -7.648 1.00 86.94 346 ASP A CA 1
ATOM 2744 C C . ASP A 1 346 ? 6.323 11.859 -6.541 1.00 86.94 346 ASP A C 1
ATOM 2746 O O . ASP A 1 346 ? 7.456 11.397 -6.603 1.00 86.94 346 ASP A O 1
ATOM 2750 N N . GLU A 1 347 ? 5.486 11.523 -5.562 1.00 91.06 347 GLU A N 1
ATOM 2751 C CA . GLU A 1 347 ? 5.813 10.576 -4.494 1.00 91.06 347 GLU A CA 1
ATOM 2752 C C . GLU A 1 347 ? 5.323 9.163 -4.825 1.00 91.06 347 GLU A C 1
ATOM 2754 O O . GLU A 1 347 ? 4.420 8.961 -5.643 1.00 91.06 347 GLU A O 1
ATOM 2759 N N . TRP A 1 348 ? 5.923 8.170 -4.170 1.00 94.75 348 TRP A N 1
ATOM 2760 C CA . TRP A 1 348 ? 5.411 6.803 -4.197 1.00 94.75 348 TRP A CA 1
ATOM 2761 C C . TRP A 1 348 ? 4.176 6.658 -3.307 1.00 94.75 348 TRP A C 1
ATOM 2763 O O . TRP A 1 348 ? 4.127 7.141 -2.175 1.00 94.75 348 TRP A O 1
ATOM 2773 N N . TYR A 1 349 ? 3.191 5.931 -3.820 1.00 95.25 349 TYR A N 1
ATOM 2774 C CA . TYR A 1 349 ? 1.954 5.587 -3.137 1.00 95.25 349 TYR A CA 1
ATOM 2775 C C . TYR A 1 349 ? 1.871 4.080 -2.949 1.00 95.25 349 TYR A C 1
ATOM 2777 O O . TYR A 1 349 ? 2.066 3.330 -3.901 1.00 95.25 349 TYR A O 1
ATOM 2785 N N . HIS A 1 350 ? 1.535 3.644 -1.740 1.00 96.88 350 HIS A N 1
ATOM 2786 C CA . HIS A 1 350 ? 1.255 2.251 -1.421 1.00 96.88 350 HIS A CA 1
ATOM 2787 C C . HIS A 1 350 ? -0.255 2.009 -1.454 1.00 96.88 350 HIS A C 1
ATOM 2789 O O . HIS A 1 350 ? -0.984 2.493 -0.586 1.00 96.88 350 HIS A O 1
ATOM 2795 N N . LEU A 1 351 ? -0.716 1.260 -2.452 1.00 97.19 351 LEU A N 1
ATOM 2796 C CA . LEU A 1 351 ? -2.071 0.736 -2.545 1.00 97.19 351 LEU A CA 1
ATOM 2797 C C . LEU A 1 351 ? -2.174 -0.561 -1.749 1.00 97.19 351 LEU A C 1
ATOM 2799 O O . LEU A 1 351 ? -1.419 -1.492 -2.007 1.00 97.19 351 LEU A O 1
ATOM 2803 N N . LYS A 1 352 ? -3.169 -0.655 -0.868 1.00 97.88 352 LYS A N 1
ATOM 2804 C CA . LYS A 1 352 ? -3.531 -1.885 -0.161 1.00 97.88 352 LYS A CA 1
ATOM 2805 C C . LYS A 1 352 ? -5.030 -2.118 -0.250 1.00 97.88 352 LYS A C 1
ATOM 2807 O O . LYS A 1 352 ? -5.827 -1.338 0.266 1.00 97.88 352 LYS A O 1
ATOM 2812 N N . ILE A 1 353 ? -5.418 -3.214 -0.883 1.00 97.25 353 ILE A N 1
ATOM 2813 C CA . ILE A 1 353 ? -6.805 -3.639 -1.054 1.00 97.25 353 ILE A CA 1
ATOM 2814 C C . ILE A 1 353 ? -7.026 -4.889 -0.216 1.00 97.25 353 ILE A C 1
ATOM 2816 O O . ILE A 1 353 ? -6.332 -5.882 -0.394 1.00 97.25 353 ILE A O 1
ATOM 2820 N N . ILE A 1 354 ? -8.021 -4.873 0.664 1.00 97.00 354 ILE A N 1
ATOM 2821 C CA . ILE A 1 354 ? -8.412 -6.035 1.464 1.00 97.00 354 ILE A CA 1
ATOM 2822 C C . ILE A 1 354 ? -9.824 -6.417 1.067 1.00 97.00 354 ILE A C 1
ATOM 2824 O O . ILE A 1 354 ? -10.727 -5.592 1.179 1.00 97.00 354 ILE A O 1
ATOM 2828 N N . ARG A 1 355 ? -10.032 -7.663 0.636 1.00 94.94 355 ARG A N 1
ATOM 2829 C CA . ARG A 1 355 ? -11.358 -8.188 0.296 1.00 94.94 355 ARG A CA 1
ATOM 2830 C C . ARG A 1 355 ? -11.659 -9.462 1.064 1.00 94.94 355 ARG A C 1
ATOM 2832 O O . ARG A 1 355 ? -10.934 -10.441 0.920 1.00 94.94 355 ARG A O 1
ATOM 2839 N N . THR A 1 356 ? -12.755 -9.469 1.813 1.00 94.62 356 THR A N 1
ATOM 2840 C CA . THR A 1 356 ? -13.159 -10.579 2.682 1.00 94.62 356 THR A CA 1
ATOM 2841 C C . THR A 1 356 ? -14.238 -11.471 2.040 1.00 94.62 356 THR A C 1
ATOM 2843 O O . THR A 1 356 ? -14.956 -11.024 1.138 1.00 94.62 356 THR A O 1
ATOM 2846 N N . PRO A 1 357 ? -14.390 -12.739 2.483 1.00 94.19 357 PRO A N 1
ATOM 2847 C CA . PRO A 1 357 ? -15.326 -13.702 1.888 1.00 94.19 357 PRO A CA 1
ATOM 2848 C C . PRO A 1 357 ? -16.803 -13.310 1.988 1.00 94.19 357 PRO A C 1
ATOM 2850 O O . PRO A 1 357 ? -17.608 -13.707 1.153 1.00 94.19 357 PRO A O 1
ATOM 2853 N N . ASP A 1 358 ? -17.165 -12.504 2.986 1.00 92.25 358 ASP A N 1
ATOM 2854 C CA . ASP A 1 358 ? -18.518 -11.979 3.204 1.00 92.25 358 ASP A CA 1
ATOM 2855 C C . ASP A 1 358 ? -18.864 -10.760 2.321 1.00 92.25 358 ASP A C 1
ATOM 2857 O O . ASP A 1 358 ? -19.972 -10.208 2.413 1.00 92.25 358 ASP A O 1
ATOM 2861 N N . GLY A 1 359 ? -17.941 -10.380 1.431 1.00 90.06 359 GLY A N 1
ATOM 2862 C CA . GLY A 1 359 ? -18.148 -9.419 0.354 1.00 90.06 359 GLY A CA 1
ATOM 2863 C C . GLY A 1 359 ? -17.578 -8.034 0.608 1.00 90.06 359 GLY A C 1
ATOM 2864 O O . GLY A 1 359 ? -17.639 -7.202 -0.298 1.00 90.06 359 GLY A O 1
ATOM 2865 N N . TRP A 1 360 ? -17.057 -7.752 1.805 1.00 92.75 360 TRP A N 1
ATOM 2866 C CA . TRP A 1 360 ? -16.490 -6.438 2.096 1.00 92.75 360 TRP A CA 1
ATOM 2867 C C . TRP A 1 360 ? -15.171 -6.226 1.368 1.00 92.75 360 TRP A C 1
ATOM 2869 O O . TRP A 1 360 ? -14.369 -7.148 1.211 1.00 92.75 360 TRP A O 1
ATOM 2879 N N . PHE A 1 361 ? -14.941 -4.988 0.950 1.00 93.62 361 PHE A N 1
ATOM 2880 C CA . PHE A 1 361 ? -13.658 -4.524 0.461 1.00 93.62 361 PHE A CA 1
ATOM 2881 C C . PHE A 1 361 ? -13.274 -3.205 1.128 1.00 93.62 361 PHE A C 1
ATOM 2883 O O . PHE A 1 361 ? -14.130 -2.373 1.426 1.00 93.62 361 PHE A O 1
ATOM 2890 N N . TYR A 1 362 ? -11.975 -3.030 1.334 1.00 94.50 362 TYR A N 1
ATOM 2891 C CA . TYR A 1 362 ? -11.347 -1.845 1.902 1.00 94.50 362 TYR A CA 1
ATOM 2892 C C . TYR A 1 362 ? -10.156 -1.492 1.023 1.00 94.50 362 TYR A C 1
ATOM 2894 O O . TYR A 1 362 ? -9.370 -2.377 0.685 1.00 94.50 362 TYR A O 1
ATOM 2902 N N . ILE A 1 363 ? -10.027 -0.229 0.639 1.00 95.06 363 ILE A N 1
ATOM 2903 C CA . ILE A 1 363 ? -8.944 0.249 -0.217 1.00 95.06 363 ILE A CA 1
ATOM 2904 C C . ILE A 1 363 ? -8.244 1.386 0.498 1.00 95.06 363 ILE A C 1
ATOM 2906 O O . ILE A 1 363 ? -8.834 2.444 0.717 1.00 95.06 363 ILE A O 1
ATOM 2910 N N . TYR A 1 364 ? -6.985 1.147 0.838 1.00 94.06 364 TYR A N 1
ATOM 2911 C CA . TYR A 1 364 ? -6.109 2.101 1.482 1.00 94.06 364 TYR A CA 1
ATOM 2912 C C . TYR A 1 364 ? -5.054 2.599 0.499 1.00 94.06 364 TYR A C 1
ATOM 2914 O O . TYR A 1 364 ? -4.506 1.817 -0.281 1.00 94.06 364 TYR A O 1
ATOM 2922 N N . VAL A 1 365 ? -4.729 3.884 0.591 1.00 93.38 365 VAL A N 1
ATOM 2923 C CA . VAL A 1 365 ? -3.546 4.485 -0.028 1.00 93.38 365 VAL A CA 1
ATOM 2924 C C . VAL A 1 365 ? -2.722 5.133 1.065 1.00 93.38 365 VAL A C 1
ATOM 2926 O O . VAL A 1 365 ? -3.231 5.984 1.791 1.00 93.38 365 VAL A O 1
ATOM 2929 N N . ASN A 1 366 ? -1.456 4.735 1.200 1.00 92.06 366 ASN A N 1
ATOM 2930 C CA . ASN A 1 366 ? -0.574 5.204 2.276 1.00 92.06 366 ASN A CA 1
ATOM 2931 C C . ASN A 1 366 ? -1.233 5.057 3.664 1.00 92.06 366 ASN A C 1
ATOM 2933 O O . ASN A 1 366 ? -1.216 5.975 4.479 1.00 92.06 366 ASN A O 1
ATOM 2937 N N . ASP A 1 367 ? -1.877 3.904 3.884 1.00 88.19 367 ASP A N 1
ATOM 2938 C CA . ASP A 1 367 ? -2.662 3.554 5.078 1.00 88.19 367 ASP A CA 1
ATOM 2939 C C . ASP A 1 367 ? -3.868 4.476 5.389 1.00 88.19 367 ASP A C 1
ATOM 2941 O O . ASP A 1 367 ? -4.531 4.295 6.412 1.00 88.19 367 ASP A O 1
ATOM 2945 N N . MET A 1 368 ? -4.225 5.407 4.495 1.00 88.31 368 MET A N 1
ATOM 2946 C CA . MET A 1 368 ? -5.479 6.169 4.551 1.00 88.31 368 MET A CA 1
ATOM 2947 C C . MET A 1 368 ? -6.573 5.445 3.772 1.00 88.31 368 MET A C 1
ATOM 2949 O O . MET A 1 368 ? -6.344 5.023 2.641 1.00 88.31 368 MET A O 1
ATOM 2953 N N . LEU A 1 369 ? -7.761 5.297 4.358 1.00 91.06 369 LEU A N 1
ATOM 2954 C CA . LEU A 1 369 ? -8.872 4.611 3.704 1.00 91.06 369 LEU A CA 1
ATOM 2955 C C . LEU A 1 369 ? -9.518 5.522 2.649 1.00 91.06 369 LEU A C 1
ATOM 2957 O O . LEU A 1 369 ? -10.104 6.543 2.987 1.00 91.06 369 LEU A O 1
ATOM 2961 N N . GLU A 1 370 ? -9.466 5.125 1.379 1.00 90.19 370 GLU A N 1
ATOM 2962 C CA . GLU A 1 370 ? -10.124 5.855 0.287 1.00 90.19 370 GLU A CA 1
ATOM 2963 C C . GLU A 1 370 ? -11.519 5.304 -0.013 1.00 90.19 370 GLU A C 1
ATOM 2965 O O . GLU A 1 370 ? -12.487 6.055 -0.130 1.00 90.19 370 GLU A O 1
ATOM 2970 N N . PHE A 1 371 ? -11.638 3.979 -0.129 1.00 90.88 371 PHE A N 1
ATOM 2971 C CA . PHE A 1 371 ? -12.899 3.328 -0.473 1.00 90.88 371 PHE A CA 1
ATOM 2972 C C . PHE A 1 371 ? -13.203 2.165 0.455 1.00 90.88 371 PHE A C 1
ATOM 2974 O O . PHE A 1 371 ? -12.327 1.393 0.845 1.00 90.88 371 PHE A O 1
ATOM 2981 N N . TYR A 1 372 ? -14.487 2.010 0.743 1.00 90.75 372 TYR A N 1
ATOM 2982 C CA . TYR A 1 372 ? -15.036 0.879 1.460 1.00 90.75 372 TYR A CA 1
ATOM 2983 C C . TYR A 1 372 ? -16.407 0.556 0.886 1.00 90.75 372 TYR A C 1
ATOM 2985 O O . TYR A 1 372 ? -17.183 1.450 0.552 1.00 90.75 372 TYR A O 1
ATOM 2993 N N . GLY A 1 373 ? -16.714 -0.727 0.788 1.00 89.75 373 GLY A N 1
ATOM 2994 C CA . GLY A 1 373 ? -18.023 -1.159 0.342 1.00 89.75 373 GLY A CA 1
ATOM 2995 C C . GLY A 1 373 ? -18.168 -2.663 0.393 1.00 89.75 373 GLY A C 1
ATOM 2996 O O . GLY A 1 373 ? -17.277 -3.390 0.834 1.00 89.75 373 GLY A O 1
ATOM 2997 N N . ARG A 1 374 ? -19.318 -3.140 -0.072 1.00 89.94 374 ARG A N 1
ATOM 2998 C CA . ARG A 1 374 ? -19.631 -4.563 -0.138 1.00 89.94 374 ARG A CA 1
ATOM 2999 C C . ARG A 1 374 ? -20.029 -4.928 -1.554 1.00 89.94 374 ARG A C 1
ATOM 3001 O O . ARG A 1 374 ? -20.940 -4.324 -2.108 1.00 89.94 374 ARG A O 1
ATOM 3008 N N . SER A 1 375 ? -19.376 -5.932 -2.127 1.00 85.06 375 SER A N 1
ATOM 3009 C CA . SER A 1 375 ? -19.726 -6.444 -3.446 1.00 85.06 375 SER A CA 1
ATOM 3010 C C . SER A 1 375 ? -19.514 -7.953 -3.555 1.00 85.06 375 SER A C 1
ATOM 3012 O O . SER A 1 375 ? -18.405 -8.471 -3.370 1.00 85.06 375 SER A O 1
ATOM 3014 N N . ASN A 1 376 ? -20.588 -8.634 -3.955 1.00 82.06 376 ASN A N 1
ATOM 3015 C CA . ASN A 1 376 ? -20.651 -10.077 -4.193 1.00 82.06 376 ASN A CA 1
ATOM 3016 C C . ASN A 1 376 ? -20.769 -10.415 -5.688 1.00 82.06 376 ASN A C 1
ATOM 3018 O O . ASN A 1 376 ? -21.213 -11.508 -6.025 1.00 82.06 376 ASN A O 1
ATOM 3022 N N . THR A 1 377 ? -20.424 -9.486 -6.587 1.00 80.12 377 THR A N 1
ATOM 3023 C CA . THR A 1 377 ? -20.627 -9.673 -8.033 1.00 80.12 377 THR A CA 1
ATOM 3024 C C . THR A 1 377 ? -19.740 -10.764 -8.625 1.00 80.12 377 THR A C 1
ATOM 3026 O O . THR A 1 377 ? -20.146 -11.407 -9.584 1.00 80.12 377 THR A O 1
ATOM 3029 N N . THR A 1 378 ? -18.570 -11.035 -8.039 1.00 83.56 378 THR A N 1
ATOM 3030 C CA . THR A 1 378 ? -17.783 -12.231 -8.372 1.00 83.56 378 THR A CA 1
ATOM 3031 C C . THR A 1 378 ? -17.067 -12.813 -7.158 1.00 83.56 378 THR A C 1
ATOM 3033 O O . THR A 1 378 ? -16.609 -12.095 -6.269 1.00 83.56 378 THR A O 1
ATOM 3036 N N . THR A 1 379 ? -16.958 -14.135 -7.106 1.00 88.38 379 THR A N 1
ATOM 3037 C CA . THR A 1 379 ? -16.234 -14.888 -6.066 1.00 88.38 379 THR A CA 1
ATOM 3038 C C . THR A 1 379 ? -15.030 -15.640 -6.635 1.00 88.38 379 THR A C 1
ATOM 3040 O O . THR A 1 379 ? -14.348 -16.362 -5.912 1.00 88.38 379 THR A O 1
ATOM 3043 N N . VAL A 1 380 ? -14.755 -15.456 -7.929 1.00 90.94 380 VAL A N 1
ATOM 3044 C CA . VAL A 1 380 ? -13.711 -16.154 -8.679 1.00 90.94 380 VAL A CA 1
ATOM 3045 C C . VAL A 1 380 ? -12.804 -15.126 -9.343 1.00 90.94 380 VAL A C 1
ATOM 3047 O O . VAL A 1 380 ? -13.279 -14.142 -9.904 1.00 90.94 380 VAL A O 1
ATOM 3050 N N . SER A 1 381 ? -11.500 -15.388 -9.306 1.00 94.88 381 SER A N 1
ATOM 3051 C CA . SER A 1 381 ? -10.505 -14.707 -10.131 1.00 94.88 381 SER A CA 1
ATOM 3052 C C . SER A 1 381 ? -9.792 -15.741 -10.995 1.00 94.88 381 SER A C 1
ATOM 3054 O O . SER A 1 381 ? -9.603 -16.884 -10.568 1.00 94.88 381 SER A O 1
ATOM 3056 N N . ARG A 1 382 ? -9.426 -15.360 -12.215 1.00 95.31 382 ARG A N 1
ATOM 3057 C CA . ARG A 1 382 ? -8.561 -16.149 -13.106 1.00 95.31 382 ARG A CA 1
ATOM 3058 C C . ARG A 1 382 ? -7.248 -15.436 -13.388 1.00 95.31 382 ARG A C 1
ATOM 3060 O O . ARG A 1 382 ? -6.239 -16.088 -13.653 1.00 95.31 382 ARG A O 1
ATOM 3067 N N . GLN A 1 383 ? -7.266 -14.112 -13.340 1.00 95.38 383 GLN A N 1
ATOM 3068 C CA . GLN A 1 383 ? -6.119 -13.279 -13.639 1.00 95.38 383 GLN A CA 1
ATOM 3069 C C . GLN A 1 383 ? -6.210 -11.946 -12.902 1.00 95.38 383 GLN A C 1
ATOM 3071 O O . GLN A 1 383 ? -7.270 -11.539 -12.428 1.00 95.38 383 GLN A O 1
ATOM 3076 N N . ILE A 1 384 ? -5.075 -11.268 -12.842 1.00 96.38 384 ILE A N 1
ATOM 3077 C CA . ILE A 1 384 ? -4.982 -9.846 -12.533 1.00 96.38 384 ILE A CA 1
ATOM 3078 C C . ILE A 1 384 ? -4.534 -9.095 -13.779 1.00 96.38 384 ILE A C 1
ATOM 3080 O O . ILE A 1 384 ? -3.884 -9.670 -14.655 1.00 96.38 384 ILE A O 1
ATOM 3084 N N . ARG A 1 385 ? -4.855 -7.804 -13.857 1.00 94.62 385 ARG A N 1
ATOM 3085 C CA . ARG A 1 385 ? -4.356 -6.935 -14.927 1.00 94.62 385 ARG A CA 1
ATOM 3086 C C . ARG A 1 385 ? -3.792 -5.642 -14.367 1.00 94.62 385 ARG A C 1
ATOM 3088 O O . ARG A 1 385 ? -4.388 -5.036 -13.481 1.00 94.62 385 ARG A O 1
ATOM 3095 N N . LEU A 1 386 ? -2.689 -5.190 -14.938 1.00 95.31 386 LEU A N 1
ATOM 3096 C CA . LEU A 1 386 ? -2.112 -3.881 -14.701 1.00 95.31 386 LEU A CA 1
ATOM 3097 C C . LEU A 1 386 ? -2.163 -3.087 -16.003 1.00 95.31 386 LEU A C 1
ATOM 3099 O O . LEU A 1 386 ? -1.534 -3.444 -16.999 1.00 95.31 386 LEU A O 1
ATOM 3103 N N . ARG A 1 387 ? -2.912 -1.991 -15.976 1.00 92.44 387 ARG A N 1
ATOM 3104 C CA . ARG A 1 387 ? -3.017 -1.038 -17.070 1.00 92.44 387 ARG A CA 1
ATOM 3105 C C . ARG A 1 387 ? -2.249 0.223 -16.711 1.00 92.44 387 ARG A C 1
ATOM 3107 O O . ARG A 1 387 ? -2.529 0.851 -15.692 1.00 92.44 387 ARG A O 1
ATOM 3114 N N . LEU A 1 388 ? -1.318 0.600 -17.576 1.00 91.50 388 LEU A N 1
ATOM 3115 C CA . LEU A 1 388 ? -0.514 1.809 -17.452 1.00 91.50 388 LEU A CA 1
ATOM 3116 C C . LEU A 1 388 ? -0.682 2.624 -18.725 1.00 91.50 388 LEU A C 1
ATOM 3118 O O . LEU A 1 388 ? -0.293 2.185 -19.808 1.00 91.50 388 LEU A O 1
ATOM 3122 N N . SER A 1 389 ? -1.280 3.799 -18.590 1.00 86.19 389 SER A N 1
ATOM 3123 C CA . SER A 1 389 ? -1.526 4.708 -19.704 1.00 86.19 389 SER A CA 1
ATOM 3124 C C . SER A 1 389 ? -0.778 5.999 -19.483 1.00 86.19 389 SER A C 1
ATOM 3126 O O . SER A 1 389 ? -0.751 6.535 -18.375 1.00 86.19 389 SER A O 1
ATOM 3128 N N . ARG A 1 390 ? -0.191 6.509 -20.555 1.00 81.44 390 ARG A N 1
ATOM 3129 C CA . ARG A 1 390 ? 0.455 7.810 -20.581 1.00 81.44 390 ARG A CA 1
ATOM 3130 C C . ARG A 1 390 ? -0.244 8.648 -21.623 1.00 81.44 390 ARG A C 1
ATOM 3132 O O . ARG A 1 390 ? -0.313 8.246 -22.777 1.00 81.44 390 ARG A O 1
ATOM 3139 N N . PHE A 1 391 ? -0.699 9.823 -21.227 1.00 74.56 391 PHE A N 1
ATOM 3140 C CA . PHE A 1 391 ? -1.189 10.792 -22.190 1.00 74.56 391 PHE A CA 1
ATOM 3141 C C . PHE A 1 391 ? -0.015 11.607 -22.747 1.00 74.56 391 PHE A C 1
ATOM 3143 O O . PHE A 1 391 ? 0.728 12.219 -21.979 1.00 74.56 391 PHE A O 1
ATOM 3150 N N . ASP A 1 392 ? 0.195 11.570 -24.068 1.00 63.34 392 ASP A N 1
ATOM 3151 C CA . ASP A 1 392 ? 1.322 12.241 -24.722 1.00 63.34 392 ASP A CA 1
ATOM 3152 C C . ASP A 1 392 ? 0.916 13.605 -25.301 1.00 63.34 392 ASP A C 1
ATOM 3154 O O . ASP A 1 392 ? 0.215 13.699 -26.308 1.00 63.34 392 ASP A O 1
ATOM 3158 N N . TYR A 1 393 ? 1.415 14.681 -24.687 1.00 57.47 393 TYR A N 1
ATOM 3159 C CA . TYR A 1 393 ? 1.492 16.002 -25.311 1.00 57.47 393 TYR A CA 1
ATOM 3160 C C . TYR A 1 393 ? 2.831 16.648 -24.940 1.00 57.47 393 TYR A C 1
ATOM 3162 O O . TYR A 1 393 ? 3.303 16.522 -23.810 1.00 57.47 393 TYR A O 1
ATOM 3170 N N . ALA A 1 394 ? 3.386 17.473 -25.831 1.00 52.09 394 ALA A N 1
ATOM 3171 C CA . ALA A 1 394 ? 4.545 18.350 -25.593 1.00 52.09 394 ALA A CA 1
ATOM 3172 C C . ALA A 1 394 ? 4.414 19.347 -24.398 1.00 52.09 394 ALA A C 1
ATOM 3174 O O . ALA A 1 394 ? 5.286 20.184 -24.192 1.00 52.09 394 ALA A O 1
ATOM 3175 N N . LEU A 1 395 ? 3.326 19.276 -23.624 1.00 50.41 395 LEU A N 1
ATOM 3176 C CA . LEU A 1 395 ? 2.875 20.170 -22.549 1.00 50.41 395 LEU A CA 1
ATOM 3177 C C . LEU A 1 395 ? 2.718 19.416 -21.231 1.00 50.41 395 LEU A C 1
ATOM 3179 O O . LEU A 1 395 ? 2.665 20.063 -20.188 1.00 50.41 395 LEU A O 1
ATOM 3183 N N . ASN A 1 396 ? 2.608 18.084 -21.263 1.00 58.84 396 ASN A N 1
ATOM 3184 C CA . ASN A 1 396 ? 2.444 17.288 -20.062 1.00 58.84 396 ASN A CA 1
ATOM 3185 C C . ASN A 1 396 ? 3.457 16.137 -20.047 1.00 58.84 396 ASN A C 1
ATOM 3187 O O . ASN A 1 396 ? 3.257 15.118 -20.705 1.00 58.84 396 ASN A O 1
ATOM 3191 N N . PRO A 1 397 ? 4.559 16.279 -19.302 1.00 62.72 397 PRO A N 1
ATOM 3192 C CA . PRO A 1 397 ? 5.573 15.251 -19.239 1.00 62.72 397 PRO A CA 1
ATOM 3193 C C . PRO A 1 397 ? 5.187 14.110 -18.281 1.00 62.72 397 PRO A C 1
ATOM 3195 O O . PRO A 1 397 ? 6.048 13.285 -18.006 1.00 62.72 397 PRO A O 1
ATOM 3198 N N . THR A 1 398 ? 3.969 14.020 -17.734 1.00 72.38 398 THR A N 1
ATOM 3199 C CA . THR A 1 398 ? 3.675 13.003 -16.712 1.00 72.38 398 THR A CA 1
ATOM 3200 C C . THR A 1 398 ? 3.702 11.584 -17.278 1.00 72.38 398 THR A C 1
ATOM 3202 O O . THR A 1 398 ? 3.121 11.272 -18.313 1.00 72.38 398 THR A O 1
ATOM 3205 N N . THR A 1 399 ? 4.400 10.700 -16.572 1.00 83.06 399 THR A N 1
ATOM 3206 C CA . THR A 1 399 ? 4.332 9.249 -16.760 1.00 83.06 399 THR A CA 1
ATOM 3207 C C . THR A 1 399 ? 3.735 8.621 -15.507 1.00 83.06 399 THR A C 1
ATOM 3209 O O . THR A 1 399 ? 3.562 9.303 -14.494 1.00 83.06 399 THR A O 1
ATOM 3212 N N . VAL A 1 400 ? 3.433 7.330 -15.566 1.00 90.31 400 VAL A N 1
ATOM 3213 C CA . VAL A 1 400 ? 3.056 6.541 -14.396 1.00 90.31 400 VAL A CA 1
ATOM 3214 C C . VAL A 1 400 ? 3.854 5.250 -14.375 1.00 90.31 400 VAL A C 1
ATOM 3216 O O . VAL A 1 400 ? 4.125 4.652 -15.424 1.00 90.31 400 VAL A O 1
ATOM 3219 N N . ILE A 1 401 ? 4.261 4.874 -13.173 1.00 93.56 401 ILE A N 1
ATOM 3220 C CA . ILE A 1 401 ? 5.006 3.656 -12.884 1.00 93.56 401 ILE A CA 1
ATOM 3221 C C . ILE A 1 401 ? 4.289 2.892 -11.776 1.00 93.56 401 ILE A C 1
ATOM 3223 O O . ILE A 1 401 ? 3.634 3.504 -10.926 1.00 93.56 401 ILE A O 1
ATOM 3227 N N . ALA A 1 402 ? 4.390 1.571 -11.812 1.00 96.88 402 ALA A N 1
ATOM 3228 C CA . ALA A 1 402 ? 3.837 0.666 -10.824 1.00 96.88 402 ALA A CA 1
ATOM 3229 C C . ALA A 1 402 ? 4.819 -0.467 -10.544 1.00 96.88 402 ALA A C 1
ATOM 3231 O O . ALA A 1 402 ? 5.540 -0.908 -11.437 1.00 96.88 402 ALA A O 1
ATOM 3232 N N . ASP A 1 403 ? 4.837 -0.919 -9.301 1.00 97.06 403 ASP A N 1
ATOM 3233 C CA . ASP A 1 403 ? 5.840 -1.841 -8.804 1.00 97.06 403 ASP A CA 1
ATOM 3234 C C . ASP A 1 403 ? 5.352 -2.610 -7.569 1.00 97.06 403 ASP A C 1
ATOM 3236 O O . ASP A 1 403 ? 4.304 -2.276 -7.010 1.00 97.06 403 ASP A O 1
ATOM 3240 N N . GLY A 1 404 ? 6.099 -3.625 -7.137 1.00 96.62 404 GLY A N 1
ATOM 3241 C CA . GLY A 1 404 ? 5.860 -4.363 -5.897 1.00 96.62 404 GLY A CA 1
ATOM 3242 C C . GLY A 1 404 ? 4.447 -4.936 -5.792 1.00 96.62 404 GLY A C 1
ATOM 3243 O O . GLY A 1 404 ? 3.723 -4.658 -4.838 1.00 96.62 404 GLY A O 1
ATOM 3244 N N . ILE A 1 405 ? 4.015 -5.708 -6.788 1.00 98.38 405 ILE A N 1
ATOM 3245 C CA . ILE A 1 405 ? 2.695 -6.343 -6.783 1.00 98.38 405 ILE A CA 1
ATOM 3246 C C . ILE A 1 405 ? 2.755 -7.591 -5.909 1.00 98.38 405 ILE A C 1
ATOM 3248 O O . ILE A 1 405 ? 3.387 -8.591 -6.257 1.00 98.38 405 ILE A O 1
ATOM 3252 N N . VAL A 1 406 ? 2.049 -7.549 -4.782 1.00 98.50 406 VAL A N 1
ATOM 3253 C CA . VAL A 1 406 ? 2.040 -8.622 -3.786 1.00 98.50 406 VAL A CA 1
ATOM 3254 C C . VAL A 1 406 ? 0.603 -9.029 -3.482 1.00 98.50 406 VAL A C 1
ATOM 3256 O O . VAL A 1 406 ? -0.248 -8.184 -3.211 1.00 98.50 406 VAL A O 1
ATOM 3259 N N . ILE A 1 407 ? 0.298 -10.328 -3.527 1.00 98.69 407 ILE A N 1
ATOM 3260 C CA . ILE A 1 407 ? -1.043 -10.839 -3.213 1.00 98.69 407 ILE A CA 1
ATOM 3261 C C . ILE A 1 407 ? -0.956 -11.917 -2.148 1.00 98.69 407 ILE A C 1
ATOM 3263 O O . ILE A 1 407 ? -0.271 -12.922 -2.308 1.00 98.69 407 ILE A O 1
ATOM 3267 N N . TRP A 1 408 ? -1.737 -11.732 -1.093 1.00 98.44 408 TRP A N 1
ATOM 3268 C CA . TRP A 1 408 ? -1.854 -12.629 0.041 1.00 98.44 408 TRP A CA 1
ATOM 3269 C C . TRP A 1 408 ? -3.236 -13.280 0.026 1.00 98.44 408 TRP A C 1
ATOM 3271 O O . TRP A 1 408 ? -4.222 -12.692 0.479 1.00 98.44 408 TRP A O 1
ATOM 3281 N N . LYS A 1 409 ? -3.339 -14.494 -0.510 1.00 97.56 409 LYS A N 1
ATOM 3282 C CA . LYS A 1 409 ? -4.601 -15.226 -0.620 1.00 97.56 409 LYS A CA 1
ATOM 3283 C C . LYS A 1 409 ? -5.105 -15.596 0.768 1.00 97.56 409 LYS A C 1
ATOM 3285 O O . LYS A 1 409 ? -4.384 -16.162 1.582 1.00 97.56 409 LYS A O 1
ATOM 3290 N N . ASN A 1 410 ? -6.368 -15.275 1.041 1.00 97.06 410 ASN A N 1
ATOM 3291 C CA . ASN A 1 410 ? -7.039 -15.540 2.319 1.00 97.06 410 ASN A CA 1
ATOM 3292 C C . ASN A 1 410 ? -6.334 -14.964 3.569 1.00 97.06 410 ASN A C 1
ATOM 3294 O O . ASN A 1 410 ? -6.679 -15.340 4.689 1.00 97.06 410 ASN A O 1
ATOM 3298 N N . LYS A 1 411 ? -5.384 -14.037 3.401 1.00 97.12 411 LYS A N 1
ATOM 3299 C CA . LYS A 1 411 ? -4.737 -13.283 4.483 1.00 97.12 411 LYS A CA 1
ATOM 3300 C C . LYS A 1 411 ? -5.223 -11.831 4.399 1.00 97.12 411 LYS A C 1
ATOM 3302 O O . LYS A 1 411 ? -5.184 -11.228 3.328 1.00 97.12 411 LYS A O 1
ATOM 3307 N N . TYR A 1 412 ? -5.700 -11.268 5.509 1.00 96.50 412 TYR A N 1
ATOM 3308 C CA . TYR A 1 412 ? -6.344 -9.944 5.553 1.00 96.50 412 TYR A CA 1
ATOM 3309 C C . TYR A 1 412 ? -5.507 -8.973 6.390 1.00 96.50 412 TYR A C 1
ATOM 3311 O O . TYR A 1 412 ? -5.669 -8.885 7.608 1.00 96.50 412 TYR A O 1
ATOM 3319 N N . LEU A 1 413 ? -4.577 -8.272 5.744 1.00 95.44 413 LEU A N 1
ATOM 3320 C CA . LEU A 1 413 ? -3.559 -7.449 6.397 1.00 95.44 413 LEU A CA 1
ATOM 3321 C C . LEU A 1 413 ? -4.089 -6.043 6.705 1.00 95.44 413 LEU A C 1
ATOM 3323 O O . LEU A 1 413 ? -3.620 -5.042 6.166 1.00 95.44 413 LEU A O 1
ATOM 3327 N N . PHE A 1 414 ? -5.098 -5.965 7.574 1.00 95.06 414 PHE A N 1
ATOM 3328 C CA . PHE A 1 414 ? -5.611 -4.686 8.070 1.00 95.06 414 PHE A CA 1
ATOM 3329 C C . PHE A 1 414 ? -4.521 -3.883 8.799 1.00 95.06 414 PHE A C 1
ATOM 3331 O O . PHE A 1 414 ? -3.547 -4.470 9.285 1.00 95.06 414 PHE A O 1
ATOM 3338 N N . PRO A 1 415 ? -4.677 -2.547 8.919 1.00 93.50 415 PRO A N 1
ATOM 3339 C CA . PRO A 1 415 ? -3.802 -1.737 9.757 1.00 93.50 415 PRO A CA 1
ATOM 3340 C C . PRO A 1 415 ? -3.609 -2.361 11.144 1.00 93.50 415 PRO A C 1
ATOM 3342 O O . PRO A 1 415 ? -4.547 -2.899 11.741 1.00 93.50 415 PRO A O 1
ATOM 3345 N N . LYS A 1 416 ? -2.375 -2.305 11.654 1.00 93.69 416 LYS A N 1
ATOM 3346 C CA . LYS A 1 416 ? -2.050 -2.839 12.981 1.00 93.69 416 LYS A CA 1
ATOM 3347 C C . LYS A 1 416 ? -2.874 -2.122 14.050 1.00 93.69 416 LYS A C 1
ATOM 3349 O O . LYS A 1 416 ? -3.151 -0.928 13.929 1.00 93.69 416 LYS A O 1
ATOM 3354 N N . LYS A 1 417 ? -3.221 -2.848 15.116 1.00 96.69 417 LYS A N 1
ATOM 3355 C CA . LYS A 1 417 ? -3.869 -2.253 16.287 1.00 96.69 417 LYS A CA 1
ATOM 3356 C C . LYS A 1 417 ? -2.992 -1.138 16.852 1.00 96.69 417 LYS A C 1
ATOM 3358 O O . LYS A 1 417 ? -1.798 -1.338 17.070 1.00 96.69 417 LYS A O 1
ATOM 3363 N N . SER A 1 418 ? -3.591 0.017 17.104 1.00 97.06 418 SER A N 1
ATOM 3364 C CA . SER A 1 418 ? -2.922 1.127 17.782 1.00 97.06 418 SER A CA 1
ATOM 3365 C C . SER A 1 418 ? -3.934 1.991 18.519 1.00 97.06 418 SER A C 1
ATOM 3367 O O . SER A 1 418 ? -5.044 2.183 18.023 1.00 97.06 418 SER A O 1
ATOM 3369 N N . ALA A 1 419 ? -3.522 2.575 19.639 1.00 98.06 419 ALA A N 1
ATOM 3370 C CA . ALA A 1 419 ? -4.244 3.644 20.312 1.00 98.06 419 ALA A CA 1
ATOM 3371 C C . ALA A 1 419 ? -3.269 4.795 20.569 1.00 98.06 419 ALA A C 1
ATOM 3373 O O . ALA A 1 419 ? -2.196 4.588 21.132 1.00 98.06 419 ALA A O 1
ATOM 3374 N N . ARG A 1 420 ? -3.620 6.009 20.139 1.00 97.75 420 ARG A N 1
ATOM 3375 C CA . ARG A 1 420 ? -2.796 7.205 20.366 1.00 97.75 420 ARG A CA 1
ATOM 3376 C C . ARG A 1 420 ? -3.649 8.366 20.838 1.00 97.75 420 ARG A C 1
ATOM 3378 O O . ARG A 1 420 ? -4.743 8.562 20.324 1.00 97.75 420 ARG A O 1
ATOM 3385 N N . TYR A 1 421 ? -3.129 9.185 21.742 1.00 98.31 421 TYR A N 1
ATOM 3386 C CA . TYR A 1 421 ? -3.735 10.481 22.031 1.00 98.31 421 TYR A CA 1
ATOM 3387 C C . TYR A 1 421 ? -3.201 11.535 21.059 1.00 98.31 421 TYR A C 1
ATOM 3389 O O . TYR A 1 421 ? -1.990 11.659 20.880 1.00 98.31 421 TYR A O 1
ATOM 3397 N N . GLY A 1 422 ? -4.083 12.289 20.413 1.00 97.19 422 GLY A N 1
ATOM 3398 C CA . GLY A 1 422 ? -3.670 13.367 19.520 1.00 97.19 422 GLY A CA 1
ATOM 3399 C C . GLY A 1 422 ? -4.815 13.942 18.697 1.00 97.19 422 GLY A C 1
ATOM 3400 O O . GLY A 1 422 ? -5.977 13.610 18.946 1.00 97.19 422 GLY A O 1
ATOM 3401 N N . PRO A 1 423 ? -4.495 14.790 17.707 1.00 96.31 423 PRO A N 1
ATOM 3402 C CA . PRO A 1 423 ? -5.510 15.427 16.892 1.00 96.31 423 PRO A CA 1
ATOM 3403 C C . PRO A 1 423 ? -6.237 14.407 16.011 1.00 96.31 423 PRO A C 1
ATOM 3405 O O . PRO A 1 423 ? -5.645 13.433 15.521 1.00 96.31 423 PRO A O 1
ATOM 3408 N N . TYR A 1 424 ? -7.521 14.674 15.796 1.00 93.69 424 TYR A N 1
ATOM 3409 C CA . TYR A 1 424 ? -8.386 13.992 14.844 1.00 93.69 424 TYR A CA 1
ATOM 3410 C C . TYR A 1 424 ? -9.330 14.997 14.175 1.00 93.69 424 TYR A C 1
ATOM 3412 O O . TYR A 1 424 ? -9.623 16.059 14.735 1.00 93.69 424 TYR A O 1
ATOM 3420 N N . ILE A 1 425 ? -9.798 14.670 12.969 1.00 91.06 425 ILE A N 1
ATOM 3421 C CA . ILE A 1 425 ? -10.737 15.518 12.231 1.00 91.06 425 ILE A CA 1
ATOM 3422 C C . ILE A 1 425 ? -12.118 15.371 12.864 1.00 91.06 425 ILE A C 1
ATOM 3424 O O . ILE A 1 425 ? -12.830 14.389 12.661 1.00 91.06 425 ILE A O 1
ATOM 3428 N N . TYR A 1 426 ? -12.487 16.366 13.662 1.00 89.56 426 TYR A N 1
ATOM 3429 C CA . TYR A 1 426 ? -13.792 16.438 14.294 1.00 89.56 426 TYR A CA 1
ATOM 3430 C C . TYR A 1 426 ? -14.860 16.918 13.318 1.00 89.56 426 TYR A C 1
ATOM 3432 O O . TYR A 1 426 ? -15.979 16.444 13.371 1.00 89.56 426 TYR A O 1
ATOM 3440 N N . ASN A 1 427 ? -14.572 17.846 12.415 1.00 88.44 427 ASN A N 1
ATOM 3441 C CA . ASN A 1 427 ? -15.567 18.260 11.429 1.00 88.44 427 ASN A CA 1
ATOM 3442 C C . ASN A 1 427 ? -14.893 18.842 10.191 1.00 88.44 427 ASN A C 1
ATOM 3444 O O . ASN A 1 427 ? -13.722 19.202 10.244 1.00 88.44 427 ASN A O 1
ATOM 3448 N N . TRP A 1 428 ? -15.644 18.984 9.108 1.00 88.06 428 TRP A N 1
ATOM 3449 C CA . TRP A 1 428 ? -15.259 19.794 7.962 1.00 88.06 428 TRP A CA 1
ATOM 3450 C C . TRP A 1 428 ? -16.170 21.012 7.900 1.00 88.06 428 TRP A C 1
ATOM 3452 O O . TRP A 1 428 ? -17.390 20.888 7.972 1.00 88.06 428 TRP A O 1
ATOM 3462 N N . VAL A 1 429 ? -15.584 22.200 7.783 1.00 91.62 429 VAL A N 1
ATOM 3463 C CA . VAL A 1 429 ? -16.340 23.451 7.670 1.00 91.62 429 VAL A CA 1
ATOM 3464 C C . VAL A 1 429 ? -15.977 24.121 6.357 1.00 91.62 429 VAL A C 1
ATOM 3466 O O . VAL A 1 429 ? -14.807 24.205 5.996 1.00 91.62 429 VAL A O 1
ATOM 3469 N N . TRP A 1 430 ? -16.988 24.582 5.627 1.00 91.06 430 TRP A N 1
ATOM 3470 C CA . TRP A 1 430 ? -16.788 25.373 4.422 1.00 91.06 430 TRP A CA 1
ATOM 3471 C C . TRP A 1 430 ? -16.320 26.783 4.793 1.00 91.06 430 TRP A C 1
ATOM 3473 O O . TRP A 1 430 ? -17.050 27.520 5.457 1.00 91.06 430 TRP A O 1
ATOM 3483 N N . ASP A 1 431 ? -15.123 27.176 4.354 1.00 90.12 431 ASP A N 1
ATOM 3484 C CA . ASP A 1 431 ? -14.559 28.508 4.632 1.00 90.12 431 ASP A CA 1
ATOM 3485 C C . ASP A 1 431 ? -14.927 29.573 3.580 1.00 90.12 431 ASP A C 1
ATOM 3487 O O . ASP A 1 431 ? -14.479 30.719 3.653 1.00 90.12 431 ASP A O 1
ATOM 3491 N N . GLY A 1 432 ? -15.747 29.202 2.591 1.00 90.25 432 GLY A N 1
ATOM 3492 C CA . GLY A 1 432 ? -16.054 30.020 1.416 1.00 90.25 432 GLY A CA 1
ATOM 3493 C C . GLY A 1 432 ? -15.315 29.587 0.147 1.00 90.25 432 GLY A C 1
ATOM 3494 O O . GLY A 1 432 ? -15.715 29.994 -0.944 1.00 90.25 432 GLY A O 1
ATOM 3495 N N . THR A 1 433 ? -14.268 28.765 0.267 1.00 86.38 433 THR A N 1
ATOM 3496 C CA . THR A 1 433 ? -13.439 28.301 -0.857 1.00 86.38 433 THR A CA 1
ATOM 3497 C C . THR A 1 433 ? -13.130 26.811 -0.836 1.00 86.38 433 THR A C 1
ATOM 3499 O O . THR A 1 433 ? -13.106 26.187 -1.895 1.00 86.38 433 THR A O 1
ATOM 3502 N N . THR A 1 434 ? -12.897 26.238 0.341 1.00 82.62 434 THR A N 1
ATOM 3503 C CA . THR A 1 434 ? -12.628 24.815 0.524 1.00 82.62 434 THR A CA 1
ATOM 3504 C C . THR A 1 434 ? -13.245 24.333 1.830 1.00 82.62 434 THR A C 1
ATOM 3506 O O . THR A 1 434 ? -13.568 25.114 2.728 1.00 82.62 434 THR A O 1
ATOM 3509 N N . HIS A 1 435 ? -13.407 23.020 1.946 1.00 84.12 435 HIS A N 1
ATOM 3510 C CA . HIS A 1 435 ? -13.641 22.409 3.242 1.00 84.12 435 HIS A CA 1
ATOM 3511 C C . HIS A 1 435 ? -12.318 22.415 4.013 1.00 84.12 435 HIS A C 1
ATOM 3513 O O . HIS A 1 435 ? -11.309 21.909 3.519 1.00 84.12 435 HIS A O 1
ATOM 3519 N N . VAL A 1 436 ? -12.320 23.009 5.205 1.00 90.50 436 VAL A N 1
ATOM 3520 C CA . VAL A 1 436 ? -11.185 23.001 6.134 1.00 90.50 436 VAL A CA 1
ATOM 3521 C C . VAL A 1 436 ? -11.501 22.107 7.334 1.00 90.50 436 VAL A C 1
ATOM 3523 O O . VAL A 1 436 ? -12.644 22.103 7.807 1.00 90.50 436 VAL A O 1
ATOM 3526 N N . PRO A 1 437 ? -10.527 21.330 7.837 1.00 91.62 437 PRO A N 1
ATOM 3527 C CA . PRO A 1 437 ? -10.766 20.438 8.958 1.00 91.62 437 PRO A CA 1
ATOM 3528 C C . PRO A 1 437 ? -10.791 21.223 10.276 1.00 91.62 437 PRO A C 1
ATOM 3530 O O . PRO A 1 437 ? -9.902 22.022 10.571 1.00 91.62 437 PRO A O 1
ATOM 3533 N N . VAL A 1 438 ? -11.789 20.946 11.106 1.00 92.44 438 VAL A N 1
ATOM 3534 C CA . VAL A 1 438 ? -11.845 21.327 12.518 1.00 92.44 438 VAL A CA 1
ATOM 3535 C C . VAL A 1 438 ? -11.287 20.169 13.327 1.00 92.44 438 VAL A C 1
ATOM 3537 O O . VAL A 1 438 ? -11.784 19.047 13.233 1.00 92.44 438 VAL A O 1
ATOM 3540 N N . LEU A 1 439 ? -10.255 20.438 14.122 1.00 95.06 439 LEU A N 1
ATOM 3541 C CA . LEU A 1 439 ? -9.555 19.421 14.900 1.00 95.06 439 LEU A CA 1
ATOM 3542 C C . LEU A 1 439 ? -9.998 19.436 16.366 1.00 95.06 439 LEU A C 1
ATOM 3544 O O . LEU A 1 439 ? -10.199 20.496 16.957 1.00 95.06 439 LEU A O 1
ATOM 3548 N N . ARG A 1 440 ? -10.084 18.248 16.963 1.00 94.69 440 ARG A N 1
ATOM 3549 C CA . ARG A 1 440 ? -10.124 18.033 18.418 1.00 94.69 440 ARG A CA 1
ATOM 3550 C C . ARG A 1 440 ? -9.031 17.040 18.799 1.00 94.69 440 ARG A C 1
ATOM 3552 O O . ARG A 1 440 ? -8.501 16.351 17.931 1.00 94.69 440 ARG A O 1
ATOM 3559 N N . ASN A 1 441 ? -8.697 16.966 20.084 1.00 97.00 441 ASN A N 1
ATOM 3560 C CA . ASN A 1 441 ? -7.800 15.937 20.604 1.00 97.00 441 ASN A CA 1
ATOM 3561 C C . ASN A 1 441 ? -8.607 14.808 21.240 1.00 97.00 441 ASN A C 1
ATOM 3563 O O . ASN A 1 441 ? -9.582 15.062 21.943 1.00 97.00 441 ASN A O 1
ATOM 3567 N N . GLY A 1 442 ? -8.174 13.576 21.004 1.00 97.75 442 GLY A N 1
ATOM 3568 C CA . GLY A 1 442 ? -8.803 12.380 21.544 1.00 97.75 442 GLY A CA 1
ATOM 3569 C C . GLY A 1 442 ? -7.904 11.163 21.413 1.00 97.75 442 GLY A C 1
ATOM 3570 O O . GLY A 1 442 ? -6.819 11.225 20.831 1.00 97.75 442 GLY A O 1
ATOM 3571 N N . ILE A 1 443 ? -8.367 10.048 21.960 1.00 98.69 443 ILE A N 1
ATOM 3572 C CA . ILE A 1 443 ? -7.770 8.733 21.768 1.00 98.69 443 ILE A CA 1
ATOM 3573 C C . ILE A 1 443 ? -8.243 8.207 20.415 1.00 98.69 443 ILE A C 1
ATOM 3575 O O . ILE A 1 443 ? -9.408 7.857 20.251 1.00 98.69 443 ILE A O 1
ATOM 3579 N N . VAL A 1 444 ? -7.336 8.161 19.445 1.00 98.12 444 VAL A N 1
ATOM 3580 C CA . VAL A 1 444 ? -7.571 7.615 18.110 1.00 98.12 444 VAL A CA 1
ATOM 3581 C C . VAL A 1 444 ? -7.178 6.145 18.099 1.00 98.12 444 VAL A C 1
ATOM 3583 O O . VAL A 1 444 ? -6.008 5.803 18.287 1.00 98.12 444 VAL A O 1
ATOM 3586 N N . VAL A 1 445 ? -8.174 5.294 17.877 1.00 97.94 445 VAL A N 1
ATOM 3587 C CA . VAL A 1 445 ? -8.075 3.838 17.836 1.00 97.94 445 VAL A CA 1
ATOM 3588 C C . VAL A 1 445 ? -8.062 3.376 16.386 1.00 97.94 445 VAL A C 1
ATOM 3590 O O . VAL A 1 445 ? -8.976 3.697 15.632 1.00 97.94 445 VAL A O 1
ATOM 3593 N N . ASN A 1 446 ? -7.044 2.610 16.002 1.00 96.31 446 ASN A N 1
ATOM 3594 C CA . ASN A 1 446 ? -6.900 2.047 14.660 1.00 96.31 446 ASN A CA 1
ATOM 3595 C C . ASN A 1 446 ? -6.704 0.524 14.709 1.00 96.31 446 ASN A C 1
ATOM 3597 O O . ASN A 1 446 ? -6.345 -0.034 15.748 1.00 96.31 446 ASN A O 1
ATOM 3601 N N . GLY A 1 447 ? -6.902 -0.127 13.566 1.00 95.38 447 GLY A N 1
ATOM 3602 C CA . GLY A 1 447 ? -6.874 -1.577 13.411 1.00 95.38 447 GLY A CA 1
ATOM 3603 C C . GLY A 1 447 ? -8.217 -2.232 13.720 1.00 95.38 447 GLY A C 1
ATOM 3604 O O . GLY A 1 447 ? -9.199 -1.563 14.044 1.00 95.38 447 GLY A O 1
ATOM 3605 N N . ARG A 1 448 ? -8.281 -3.558 13.566 1.00 95.06 448 ARG A N 1
ATOM 3606 C CA . ARG A 1 448 ? -9.524 -4.326 13.720 1.00 95.06 448 ARG A CA 1
ATOM 3607 C C . ARG A 1 448 ? -9.538 -5.233 14.938 1.00 95.06 448 ARG A C 1
ATOM 3609 O O . ARG A 1 448 ? -8.489 -5.678 15.401 1.00 95.06 448 ARG A O 1
ATOM 3616 N N . GLY A 1 449 ? -10.746 -5.515 15.429 1.00 96.88 449 GLY A N 1
ATOM 3617 C CA . GLY A 1 449 ? -10.969 -6.319 16.627 1.00 96.88 449 GLY A CA 1
ATOM 3618 C C . GLY A 1 449 ? -10.307 -5.735 17.874 1.00 96.88 449 GLY A C 1
ATOM 3619 O O . GLY A 1 449 ? -9.800 -6.500 18.691 1.00 96.88 449 GLY A O 1
ATOM 3620 N N . VAL A 1 450 ? -10.228 -4.405 17.976 1.00 98.44 450 VAL A N 1
ATOM 3621 C CA . VAL A 1 450 ? -9.688 -3.716 19.152 1.00 98.44 450 VAL A CA 1
ATOM 3622 C C . VAL A 1 450 ? -10.692 -3.830 20.299 1.00 98.44 450 VAL A C 1
ATOM 3624 O O . VAL A 1 450 ? -11.886 -3.644 20.075 1.00 98.44 450 VAL A O 1
ATOM 3627 N N . THR A 1 451 ? -10.225 -4.133 21.508 1.00 98.62 451 THR A N 1
ATOM 3628 C CA . THR A 1 451 ? -11.032 -4.157 22.745 1.00 98.62 451 THR A CA 1
ATOM 3629 C C . THR A 1 451 ? -10.747 -2.938 23.630 1.00 98.62 451 THR A C 1
ATOM 3631 O O . THR A 1 451 ? -9.834 -2.158 23.352 1.00 98.62 451 THR A O 1
ATOM 3634 N N . LEU A 1 452 ? -11.502 -2.746 24.719 1.00 98.75 452 LEU A N 1
ATOM 3635 C CA . LEU A 1 452 ? -11.187 -1.678 25.678 1.00 98.75 452 LEU A CA 1
ATOM 3636 C C . LEU A 1 452 ? -9.866 -1.951 26.417 1.00 98.75 452 LEU A C 1
ATOM 3638 O O . LEU A 1 452 ? -9.085 -1.025 26.637 1.00 98.75 452 LEU A O 1
ATOM 3642 N N . GLU A 1 453 ? -9.576 -3.214 26.729 1.00 98.56 453 GLU A N 1
ATOM 3643 C CA . GLU A 1 453 ? -8.285 -3.641 27.281 1.00 98.56 453 GLU A CA 1
ATOM 3644 C C . GLU A 1 453 ? -7.117 -3.310 26.340 1.00 98.56 453 GLU A C 1
ATOM 3646 O O . GLU A 1 453 ? -6.126 -2.719 26.776 1.00 98.56 453 GLU A O 1
ATOM 3651 N N . ASP A 1 454 ? -7.260 -3.604 25.039 1.00 98.62 454 ASP A N 1
ATOM 3652 C CA . ASP A 1 454 ? -6.255 -3.256 24.028 1.00 98.62 454 ASP A CA 1
ATOM 3653 C C . ASP A 1 454 ? -5.967 -1.749 24.040 1.00 98.62 454 ASP A C 1
ATOM 3655 O O . ASP A 1 454 ? -4.809 -1.343 23.974 1.00 98.62 454 ASP A O 1
ATOM 3659 N N . ILE A 1 455 ? -7.002 -0.905 24.137 1.00 98.75 455 ILE A N 1
ATOM 3660 C CA . ILE A 1 455 ? -6.838 0.556 24.166 1.00 98.75 455 ILE A CA 1
ATOM 3661 C C . ILE A 1 455 ? -6.012 0.978 25.382 1.00 98.75 455 ILE A C 1
ATOM 3663 O O . ILE A 1 455 ? -5.072 1.758 25.225 1.00 98.75 455 ILE A O 1
ATOM 3667 N N . ALA A 1 456 ? -6.327 0.464 26.574 1.00 98.62 456 ALA A N 1
ATOM 3668 C CA . ALA A 1 456 ? -5.583 0.786 27.791 1.00 98.62 456 ALA A CA 1
ATOM 3669 C C . ALA A 1 456 ? -4.109 0.355 27.689 1.00 98.62 456 ALA A C 1
ATOM 3671 O O . ALA A 1 456 ? -3.214 1.141 28.011 1.00 98.62 456 ALA A O 1
ATOM 3672 N N . ALA A 1 457 ? -3.858 -0.860 27.190 1.00 98.50 457 ALA A N 1
ATOM 3673 C CA . ALA A 1 457 ? -2.515 -1.412 27.032 1.00 98.50 457 ALA A CA 1
ATOM 3674 C C . ALA A 1 457 ? -1.686 -0.664 25.974 1.00 98.50 457 ALA A C 1
ATOM 3676 O O . ALA A 1 457 ? -0.534 -0.317 26.226 1.00 98.50 457 ALA A O 1
ATOM 3677 N N . LEU A 1 458 ? -2.272 -0.382 24.804 1.00 98.38 458 LEU A N 1
ATOM 3678 C CA . LEU A 1 458 ? -1.599 0.301 23.694 1.00 98.38 458 LEU A CA 1
ATOM 3679 C C . LEU A 1 458 ? -1.348 1.782 23.988 1.00 98.38 458 LEU A C 1
ATOM 3681 O O . LEU A 1 458 ? -0.325 2.319 23.568 1.00 98.38 458 LEU A O 1
ATOM 3685 N N . LEU A 1 459 ? -2.270 2.444 24.693 1.00 98.25 459 LEU A N 1
ATOM 3686 C CA . LEU A 1 459 ? -2.112 3.846 25.068 1.00 98.25 459 LEU A CA 1
ATOM 3687 C C . LEU A 1 459 ? -1.106 4.015 26.213 1.00 98.25 459 LEU A C 1
ATOM 3689 O O . LEU A 1 459 ? -0.390 5.015 26.250 1.00 98.25 459 LEU A O 1
ATOM 3693 N N . GLY A 1 460 ? -1.087 3.080 27.171 1.00 97.88 460 GLY A N 1
ATOM 3694 C CA . GLY A 1 460 ? -0.175 3.109 28.317 1.00 97.88 460 GLY A CA 1
ATOM 3695 C C . GLY A 1 460 ? -0.348 4.326 29.235 1.00 97.88 460 GLY A C 1
ATOM 3696 O O . GLY A 1 460 ? 0.572 4.671 29.974 1.00 97.88 460 GLY A O 1
ATOM 3697 N N . ASN A 1 461 ? -1.499 5.009 29.183 1.00 98.06 461 ASN A N 1
ATOM 3698 C CA . ASN A 1 461 ? -1.753 6.233 29.942 1.00 98.06 461 ASN A CA 1
ATOM 3699 C C . ASN A 1 461 ? -3.124 6.200 30.632 1.00 98.06 461 ASN A C 1
ATOM 3701 O O . ASN A 1 461 ? -4.137 6.650 30.086 1.00 98.06 461 ASN A O 1
ATOM 3705 N N . SER A 1 462 ? -3.120 5.735 31.882 1.00 97.75 462 SER A N 1
ATOM 3706 C CA . SER A 1 462 ? -4.316 5.598 32.720 1.00 97.75 462 SER A CA 1
ATOM 3707 C C . SER A 1 462 ? -5.005 6.920 33.065 1.00 97.75 462 SER A C 1
ATOM 3709 O O . SER A 1 462 ? -6.175 6.903 33.437 1.00 97.75 462 SER A O 1
ATOM 3711 N N . SER A 1 463 ? -4.328 8.066 32.905 1.00 98.06 463 SER A N 1
ATOM 3712 C CA . SER A 1 463 ? -4.952 9.385 33.103 1.00 98.06 463 SER A CA 1
ATOM 3713 C C . SER A 1 463 ? -5.915 9.780 31.977 1.00 98.06 463 SER A C 1
ATOM 3715 O O . SER A 1 463 ? -6.751 10.661 32.165 1.00 98.06 463 SER A O 1
ATOM 3717 N N . LEU A 1 464 ? -5.808 9.132 30.811 1.00 98.38 464 LEU A N 1
ATOM 3718 C CA . LEU A 1 464 ? -6.683 9.348 29.655 1.00 98.38 464 LEU A CA 1
ATOM 3719 C C . LEU A 1 464 ? -7.659 8.186 29.462 1.00 98.38 464 LEU A C 1
ATOM 3721 O O . LEU A 1 464 ? -8.827 8.414 29.136 1.00 98.38 464 LEU A O 1
ATOM 3725 N N . PHE A 1 465 ? -7.178 6.957 29.668 1.00 98.81 465 PHE A N 1
ATOM 3726 C CA . PHE A 1 465 ? -7.968 5.741 29.538 1.00 98.81 465 PHE A CA 1
ATOM 3727 C C . PHE A 1 465 ? -7.445 4.646 30.465 1.00 98.81 465 PHE A C 1
ATOM 3729 O O . PHE A 1 465 ? -6.286 4.248 30.357 1.00 98.81 465 PHE A O 1
ATOM 3736 N N . SER A 1 466 ? -8.294 4.129 31.348 1.00 98.56 466 SER A N 1
ATOM 3737 C CA . SER A 1 466 ? -7.973 2.985 32.207 1.00 98.56 466 SER A CA 1
ATOM 3738 C C . SER A 1 466 ? -8.937 1.834 31.958 1.00 98.56 466 SER A C 1
ATOM 3740 O O . SER A 1 466 ? -10.074 2.062 31.553 1.00 98.56 466 SER A O 1
ATOM 3742 N N . TYR A 1 467 ? -8.480 0.608 32.202 1.00 98.75 467 TYR A N 1
ATOM 3743 C CA . TYR A 1 467 ? -9.286 -0.606 32.127 1.00 98.75 467 TYR A CA 1
ATOM 3744 C C . TYR A 1 467 ? -9.002 -1.476 33.350 1.00 98.75 467 TYR A C 1
ATOM 3746 O O . TYR A 1 467 ? -7.842 -1.696 33.696 1.00 98.75 467 TYR A O 1
ATOM 3754 N N . ASP A 1 468 ? -10.064 -1.939 33.999 1.00 98.44 468 ASP A N 1
ATOM 3755 C CA . ASP A 1 468 ? -10.020 -2.891 35.102 1.00 98.44 468 ASP A CA 1
ATOM 3756 C C . ASP A 1 468 ? -10.513 -4.265 34.607 1.00 98.44 468 ASP A C 1
ATOM 3758 O O . ASP A 1 468 ? -11.699 -4.390 34.269 1.00 98.44 468 ASP A O 1
ATOM 3762 N N . PRO A 1 469 ? -9.638 -5.290 34.552 1.00 97.69 469 PRO A N 1
ATOM 3763 C CA . PRO A 1 469 ? -10.002 -6.617 34.064 1.00 97.69 469 PRO A CA 1
ATOM 3764 C C . PRO A 1 469 ? -10.956 -7.370 35.001 1.00 97.69 469 PRO A C 1
ATOM 3766 O O . PRO A 1 469 ? -11.740 -8.188 34.514 1.00 97.69 469 PRO A O 1
ATOM 3769 N N . ASP A 1 470 ? -10.947 -7.082 36.307 1.00 97.94 470 ASP A N 1
ATOM 3770 C CA . ASP A 1 470 ? -11.776 -7.791 37.288 1.00 97.94 470 ASP A CA 1
ATOM 3771 C C . ASP A 1 470 ? -13.240 -7.364 37.167 1.00 97.94 470 ASP A C 1
ATOM 3773 O O . ASP A 1 470 ? -14.161 -8.186 37.185 1.00 97.94 470 ASP A O 1
ATOM 3777 N N . THR A 1 471 ? -13.467 -6.061 36.993 1.00 97.81 471 THR A N 1
ATOM 3778 C CA . THR A 1 471 ? -14.815 -5.495 36.840 1.00 97.81 471 THR A CA 1
ATOM 3779 C C . THR A 1 471 ? -15.235 -5.299 35.384 1.00 97.81 471 THR A C 1
ATOM 3781 O O . THR A 1 471 ? -16.373 -4.887 35.137 1.00 97.81 471 THR A O 1
ATOM 3784 N N . LYS A 1 472 ? -14.338 -5.569 34.423 1.00 98.38 472 LYS A N 1
ATOM 3785 C CA . LYS A 1 472 ? -14.510 -5.302 32.984 1.00 98.38 472 LYS A CA 1
ATOM 3786 C C . LYS A 1 472 ? -14.962 -3.870 32.705 1.00 98.38 472 LYS A C 1
ATOM 3788 O O . LYS A 1 472 ? -15.877 -3.629 31.913 1.00 98.38 472 LYS A O 1
ATOM 3793 N N . THR A 1 473 ? -14.370 -2.916 33.416 1.00 98.69 473 THR A N 1
ATOM 3794 C CA . THR A 1 473 ? -14.765 -1.505 33.362 1.00 98.69 473 THR A CA 1
ATOM 3795 C C . THR A 1 473 ? -13.630 -0.655 32.817 1.00 98.69 473 THR A C 1
ATOM 3797 O O . THR A 1 473 ? -12.538 -0.630 33.376 1.00 98.69 473 THR A O 1
ATOM 3800 N N . ALA A 1 474 ? -13.911 0.088 31.750 1.00 98.81 474 ALA A N 1
ATOM 3801 C CA . ALA A 1 474 ? -13.042 1.120 31.220 1.00 98.81 474 ALA A CA 1
ATOM 3802 C C . ALA A 1 474 ? -13.520 2.514 31.629 1.00 98.81 474 ALA A C 1
ATOM 3804 O O . ALA A 1 474 ? -14.713 2.816 31.538 1.00 98.81 474 ALA A O 1
ATOM 3805 N N . ASN A 1 475 ? -12.588 3.388 32.000 1.00 98.75 475 ASN A N 1
ATOM 3806 C CA . ASN A 1 475 ? -12.852 4.805 32.228 1.00 98.75 475 ASN A CA 1
ATOM 3807 C C . ASN A 1 475 ? -12.140 5.637 31.162 1.00 98.75 475 ASN A C 1
ATOM 3809 O O . ASN A 1 475 ? -10.926 5.529 31.004 1.00 98.75 475 ASN A O 1
ATOM 3813 N N . CYS A 1 476 ? -12.889 6.480 30.454 1.00 98.62 476 CYS A N 1
ATOM 3814 C CA . CYS A 1 476 ? -12.381 7.382 29.429 1.00 98.62 476 CYS A CA 1
ATOM 3815 C C . CYS A 1 476 ? -12.561 8.843 29.865 1.00 98.62 476 CYS A C 1
ATOM 3817 O O . CYS A 1 476 ? -13.671 9.285 30.163 1.00 98.62 476 CYS A O 1
ATOM 3819 N N . TYR A 1 477 ? -11.463 9.598 29.889 1.00 98.25 477 TYR A N 1
ATOM 3820 C CA . TYR A 1 477 ? -11.417 10.982 30.384 1.00 98.25 477 TYR A CA 1
ATOM 3821 C C . TYR A 1 477 ? -11.291 12.024 29.258 1.00 98.25 477 TYR A C 1
ATOM 3823 O O . TYR A 1 477 ? -10.985 13.191 29.507 1.00 98.25 477 TYR A O 1
ATOM 3831 N N . THR A 1 478 ? -11.474 11.606 28.005 1.00 98.00 478 THR A N 1
ATOM 3832 C CA . THR A 1 478 ? -11.324 12.442 26.807 1.00 98.00 478 THR A CA 1
ATOM 3833 C C . THR A 1 478 ? -12.205 11.908 25.669 1.00 98.00 478 THR A C 1
ATOM 3835 O O . THR A 1 478 ? -13.050 11.043 25.890 1.00 98.00 478 THR A O 1
ATOM 3838 N N . ASP A 1 479 ? -12.049 12.435 24.456 1.00 98.19 479 ASP A N 1
ATOM 3839 C CA . ASP A 1 479 ? -12.714 11.894 23.275 1.00 98.19 479 ASP A CA 1
ATOM 3840 C C . ASP A 1 479 ? -12.149 10.500 22.948 1.00 98.19 479 ASP A C 1
ATOM 3842 O O . ASP A 1 479 ? -10.936 10.287 22.983 1.00 98.19 479 ASP A O 1
ATOM 3846 N N . LEU A 1 480 ? -13.013 9.561 22.575 1.00 98.62 480 LEU A N 1
ATOM 3847 C CA . LEU A 1 480 ? -12.649 8.252 22.044 1.00 98.62 480 LEU A CA 1
ATOM 3848 C C . LEU A 1 480 ? -13.077 8.179 20.579 1.00 98.62 480 LEU A C 1
ATOM 3850 O O . LEU A 1 480 ? -14.239 8.408 20.249 1.00 98.62 480 LEU A O 1
ATOM 3854 N N . VAL A 1 481 ? -12.144 7.862 19.692 1.00 98.38 481 VAL A N 1
ATOM 3855 C CA . VAL A 1 481 ? -12.355 7.896 18.245 1.00 98.38 481 VAL A CA 1
ATOM 3856 C C . VAL A 1 481 ? -11.990 6.544 17.660 1.00 98.38 481 VAL A C 1
ATOM 3858 O O . VAL A 1 481 ? -10.826 6.153 17.684 1.00 98.38 481 VAL A O 1
ATOM 3861 N N . VAL A 1 482 ? -12.969 5.840 17.100 1.00 98.00 482 VAL A N 1
ATOM 3862 C CA . VAL A 1 482 ? -12.726 4.654 16.272 1.00 98.00 482 VAL A CA 1
ATOM 3863 C C . VAL A 1 482 ? -12.435 5.155 14.862 1.00 98.00 482 VAL A C 1
ATOM 3865 O O . VAL A 1 482 ? -13.321 5.712 14.214 1.00 98.00 482 VAL A O 1
ATOM 3868 N N . TRP A 1 483 ? -11.173 5.050 14.441 1.00 95.50 483 TRP A N 1
ATOM 3869 C CA . TRP A 1 483 ? -10.663 5.644 13.204 1.00 95.50 483 TRP A CA 1
ATOM 3870 C C . TRP A 1 483 ? -11.235 4.982 11.946 1.00 95.50 483 TRP A C 1
ATOM 3872 O O . TRP A 1 483 ? -11.917 3.961 12.009 1.00 95.50 483 TRP A O 1
ATOM 3882 N N . GLU A 1 484 ? -10.972 5.582 10.789 1.00 92.81 484 GLU A N 1
ATOM 3883 C CA . GLU A 1 484 ? -11.528 5.143 9.513 1.00 92.81 484 GLU A CA 1
ATOM 3884 C C . GLU A 1 484 ? -11.165 3.685 9.200 1.00 92.81 484 GLU A C 1
ATOM 3886 O O . GLU A 1 484 ? -10.002 3.284 9.266 1.00 92.81 484 GLU A O 1
ATOM 3891 N N . GLY A 1 485 ? -12.176 2.869 8.892 1.00 92.88 485 GLY A N 1
ATOM 3892 C CA . GLY A 1 485 ? -12.013 1.430 8.650 1.00 92.88 485 GLY A CA 1
ATOM 3893 C C . GLY A 1 485 ? -11.591 0.590 9.867 1.00 92.88 485 GLY A C 1
ATOM 3894 O O . GLY A 1 485 ? -11.390 -0.618 9.718 1.00 92.88 485 GLY A O 1
ATOM 3895 N N . ALA A 1 486 ? -11.443 1.186 11.054 1.00 96.00 486 ALA A N 1
ATOM 3896 C CA . ALA A 1 486 ? -11.086 0.477 12.281 1.00 96.00 486 ALA A CA 1
ATOM 3897 C C . ALA A 1 486 ? -12.291 -0.266 12.881 1.00 96.00 486 ALA A C 1
ATOM 3899 O O . ALA A 1 486 ? -13.442 -0.030 12.513 1.00 96.00 486 ALA A O 1
ATOM 3900 N N . GLU A 1 487 ? -12.046 -1.174 13.825 1.00 97.44 487 GLU A N 1
ATOM 3901 C CA . GLU A 1 487 ? -13.109 -1.906 14.517 1.00 97.44 487 GLU A CA 1
ATOM 3902 C C . GLU A 1 487 ? -12.864 -1.973 16.021 1.00 97.44 487 GLU A C 1
ATOM 3904 O O . GLU A 1 487 ? -11.840 -2.494 16.465 1.00 97.44 487 GLU A O 1
ATOM 3909 N N . LEU A 1 488 ? -13.852 -1.496 16.781 1.00 98.62 488 LEU A N 1
ATOM 3910 C CA . LEU A 1 488 ? -13.916 -1.593 18.234 1.00 98.62 488 LEU A CA 1
ATOM 3911 C C . LEU A 1 488 ? -15.003 -2.592 18.640 1.00 98.62 488 LEU A C 1
ATOM 3913 O O . LEU A 1 488 ? -16.147 -2.518 18.180 1.00 98.62 488 LEU A O 1
ATOM 3917 N N . ILE A 1 489 ? -14.643 -3.517 19.523 1.00 98.56 489 ILE A N 1
ATOM 3918 C CA . ILE A 1 489 ? -15.525 -4.526 20.099 1.00 98.56 489 ILE A CA 1
ATOM 3919 C C . ILE A 1 489 ? -15.594 -4.289 21.604 1.00 98.56 489 ILE A C 1
ATOM 3921 O O . ILE A 1 489 ? -14.571 -4.278 22.280 1.00 98.56 489 ILE A O 1
ATOM 3925 N N . ILE A 1 490 ? -16.811 -4.125 22.112 1.00 98.38 490 ILE A N 1
ATOM 3926 C CA . ILE A 1 490 ? -17.122 -3.992 23.533 1.00 98.38 490 ILE A CA 1
ATOM 3927 C C . ILE A 1 490 ? -18.042 -5.160 23.890 1.00 98.38 490 ILE A C 1
ATOM 3929 O O . ILE A 1 490 ? -19.150 -5.249 23.353 1.00 98.38 490 ILE A O 1
ATOM 3933 N N . ASN A 1 491 ? -17.573 -6.095 24.719 1.00 98.00 491 ASN A N 1
ATOM 3934 C CA . ASN A 1 491 ? -18.256 -7.374 24.937 1.00 98.00 491 ASN A CA 1
ATOM 3935 C C . ASN A 1 491 ? -18.349 -7.764 26.418 1.00 98.00 491 ASN A C 1
ATOM 3937 O O . ASN A 1 491 ? -17.399 -8.280 27.006 1.00 98.00 491 ASN A O 1
ATOM 3941 N N . GLY A 1 492 ? -19.522 -7.564 27.020 1.00 98.19 492 GLY A N 1
ATOM 3942 C CA . GLY A 1 492 ? -19.733 -7.783 28.453 1.00 98.19 492 GLY A CA 1
ATOM 3943 C C . GLY A 1 492 ? -18.997 -6.772 29.340 1.00 98.19 492 GLY A C 1
ATOM 3944 O O . GLY A 1 492 ? -18.858 -7.004 30.538 1.00 98.19 492 GLY A O 1
ATOM 3945 N N . GLU A 1 493 ? -18.495 -5.685 28.752 1.00 98.50 493 GLU A N 1
ATOM 3946 C CA . GLU A 1 493 ? -17.730 -4.622 29.409 1.00 98.50 493 GLU A CA 1
ATOM 3947 C C . GLU A 1 493 ? -18.575 -3.359 29.646 1.00 98.50 493 GLU A C 1
ATOM 3949 O O . GLU A 1 493 ? -19.621 -3.152 29.013 1.00 98.50 493 GLU A O 1
ATOM 3954 N N . LYS A 1 494 ? -18.088 -2.490 30.536 1.00 98.62 494 LYS A N 1
ATOM 3955 C CA . LYS A 1 494 ? -18.605 -1.139 30.774 1.00 98.62 494 LYS A CA 1
ATOM 3956 C C . LYS A 1 494 ? -17.604 -0.103 30.270 1.00 98.62 494 LYS A C 1
ATOM 3958 O O . LYS A 1 494 ? -16.458 -0.121 30.696 1.00 98.62 494 LYS A O 1
ATOM 3963 N N . LEU A 1 495 ? -18.042 0.831 29.433 1.00 98.75 495 LEU A N 1
ATOM 3964 C CA . LEU A 1 495 ? -17.271 2.018 29.056 1.00 98.75 495 LEU A CA 1
ATOM 3965 C C . LEU A 1 495 ? -17.897 3.252 29.710 1.00 98.75 495 LEU A C 1
ATOM 3967 O O . LEU A 1 495 ? -19.047 3.596 29.437 1.00 98.75 495 LEU A O 1
ATOM 3971 N N . ILE A 1 496 ? -17.140 3.914 30.579 1.00 98.62 496 ILE A N 1
ATOM 3972 C CA . ILE A 1 496 ? -17.608 5.057 31.358 1.00 98.62 496 ILE A CA 1
ATOM 3973 C C . ILE A 1 496 ? -16.849 6.311 30.926 1.00 98.62 496 ILE A C 1
ATOM 3975 O O . ILE A 1 496 ? -15.636 6.402 31.108 1.00 98.62 496 ILE A O 1
ATOM 3979 N N . PHE A 1 497 ? -17.559 7.297 30.382 1.00 98.69 497 PHE A N 1
ATOM 3980 C CA . PHE A 1 497 ? -17.003 8.613 30.076 1.00 98.69 497 PHE A CA 1
ATOM 3981 C C . PHE A 1 497 ? -17.055 9.535 31.297 1.00 98.69 497 PHE A C 1
ATOM 3983 O O . PHE A 1 497 ? -18.035 9.549 32.045 1.00 98.69 497 PHE A O 1
ATOM 3990 N N . HIS A 1 498 ? -16.018 10.355 31.466 1.00 98.12 498 HIS A N 1
ATOM 3991 C CA . HIS A 1 498 ? -15.888 11.333 32.554 1.00 98.12 498 HIS A CA 1
ATOM 3992 C C . HIS A 1 498 ? -15.847 12.780 32.027 1.00 98.12 498 HIS A C 1
ATOM 3994 O O . HIS A 1 498 ? -14.836 13.469 32.198 1.00 98.12 498 HIS A O 1
ATOM 4000 N N . PRO A 1 499 ? -16.914 13.269 31.366 1.00 97.25 499 PRO A N 1
ATOM 4001 C CA . PRO A 1 499 ? -16.963 14.645 30.884 1.00 97.25 499 PRO A CA 1
ATOM 4002 C C . PRO A 1 499 ? -16.976 15.645 32.050 1.00 97.25 499 PRO A C 1
ATOM 4004 O O . PRO A 1 499 ? -17.568 15.395 33.102 1.00 97.25 499 PRO A O 1
ATOM 4007 N N . LYS A 1 500 ? -16.310 16.790 31.861 1.00 96.44 500 LYS A N 1
ATOM 4008 C CA . LYS A 1 500 ? -16.274 17.897 32.842 1.00 96.44 500 LYS A CA 1
ATOM 4009 C C . LYS A 1 500 ? -17.432 18.883 32.681 1.00 96.44 500 LYS A C 1
ATOM 4011 O O . LYS A 1 500 ? -17.696 19.666 33.584 1.00 96.44 500 LYS A O 1
ATOM 4016 N N . GLU A 1 501 ? -18.074 18.844 31.525 1.00 96.94 501 GLU A N 1
ATOM 4017 C CA . GLU A 1 501 ? -19.204 19.667 31.123 1.00 96.94 501 GLU A CA 1
ATOM 4018 C C . GLU A 1 501 ? -20.020 18.893 30.085 1.00 96.94 501 GLU A C 1
ATOM 4020 O O . GLU A 1 501 ? -19.537 17.918 29.497 1.00 96.94 501 GLU A O 1
ATOM 4025 N N . ASP A 1 502 ? -21.255 19.322 29.867 1.00 97.00 502 ASP A N 1
ATOM 4026 C CA . ASP A 1 502 ? -22.144 18.768 28.851 1.00 97.00 502 ASP A CA 1
ATOM 4027 C C . ASP A 1 502 ? -21.479 18.803 27.468 1.00 97.00 502 ASP A C 1
ATOM 4029 O O . ASP A 1 502 ? -20.918 19.824 27.072 1.00 97.00 502 ASP A O 1
ATOM 4033 N N . ALA A 1 503 ? -21.518 17.686 26.734 1.00 91.94 503 ALA A N 1
ATOM 4034 C CA . ALA A 1 503 ? -20.815 17.523 25.457 1.00 91.94 503 ALA A CA 1
ATOM 4035 C C . ALA A 1 503 ? -19.277 17.685 25.535 1.00 91.94 503 ALA A C 1
ATOM 4037 O O . ALA A 1 503 ? -18.625 17.944 24.520 1.00 91.94 503 ALA A O 1
ATOM 4038 N N . GLY A 1 504 ? -18.673 17.511 26.718 1.00 93.31 504 GLY A N 1
ATOM 4039 C CA . GLY A 1 504 ? -17.227 17.658 26.925 1.00 93.31 504 GLY A CA 1
ATOM 4040 C C . GLY A 1 504 ? -16.370 16.524 26.340 1.00 93.31 504 GLY A C 1
ATOM 4041 O O . GLY A 1 504 ? -15.208 16.752 26.001 1.00 93.31 504 GLY A O 1
ATOM 4042 N N . CYS A 1 505 ? -16.940 15.325 26.176 1.00 96.56 505 CYS A N 1
ATOM 4043 C CA . CYS A 1 505 ? -16.287 14.159 25.569 1.00 96.56 505 CYS A CA 1
ATOM 4044 C C . CYS A 1 505 ? -17.103 13.626 24.389 1.00 96.56 505 CYS A C 1
ATOM 4046 O O . CYS A 1 505 ? -18.333 13.575 24.457 1.00 96.56 505 CYS A O 1
ATOM 4048 N N . TYR A 1 506 ? -16.418 13.172 23.341 1.00 97.19 506 TYR A N 1
ATOM 4049 C CA . TYR A 1 506 ? -17.032 12.564 22.161 1.00 97.19 506 TYR A CA 1
ATOM 4050 C C . TYR A 1 506 ? -16.636 11.104 22.012 1.00 97.19 506 TYR A C 1
ATOM 4052 O O . TYR A 1 506 ? -15.455 10.776 22.047 1.00 97.19 506 TYR A O 1
ATOM 4060 N N . PHE A 1 507 ? -17.615 10.248 21.741 1.00 97.75 507 PHE A N 1
ATOM 4061 C CA . PHE A 1 507 ? -17.392 8.916 21.207 1.00 97.75 507 PHE A CA 1
ATOM 4062 C C . PHE A 1 507 ? -17.698 8.930 19.705 1.00 97.75 507 PHE A C 1
ATOM 4064 O O . PHE A 1 507 ? -18.862 8.937 19.304 1.00 97.75 507 PHE A O 1
ATOM 4071 N N . SER A 1 508 ? -16.654 9.021 18.879 1.00 96.94 508 SER A N 1
ATOM 4072 C CA . SER A 1 508 ? -16.773 9.191 17.426 1.00 96.94 508 SER A CA 1
ATOM 4073 C C . SER A 1 508 ? -16.455 7.899 16.684 1.00 96.94 508 SER A C 1
ATOM 4075 O O . SER A 1 508 ? -15.376 7.334 16.856 1.00 96.94 508 SER A O 1
ATOM 4077 N N . ILE A 1 509 ? -17.367 7.463 15.819 1.00 96.50 509 ILE A N 1
ATOM 4078 C CA . ILE A 1 509 ? -17.192 6.298 14.945 1.00 96.50 509 ILE A CA 1
ATOM 4079 C C . ILE A 1 509 ? -16.993 6.809 13.521 1.00 96.50 509 ILE A C 1
ATOM 4081 O O . ILE A 1 509 ? -17.953 7.247 12.902 1.00 96.50 509 ILE A O 1
ATOM 4085 N N . MET A 1 510 ? -15.751 6.828 13.032 1.00 93.94 510 MET A N 1
ATOM 4086 C CA . MET A 1 510 ? -15.387 7.486 11.769 1.00 93.94 510 MET A CA 1
ATOM 4087 C C . MET A 1 510 ? -15.831 6.688 10.529 1.00 93.94 510 MET A C 1
ATOM 4089 O O . MET A 1 510 ? -16.405 5.603 10.627 1.00 93.94 510 MET A O 1
ATOM 4093 N N . TYR A 1 511 ? -15.580 7.235 9.337 1.00 90.62 511 TYR A N 1
ATOM 4094 C CA . TYR A 1 511 ? -15.975 6.632 8.062 1.00 90.62 511 TYR A CA 1
ATOM 4095 C C . TYR A 1 511 ? -15.524 5.165 7.945 1.00 90.62 511 TYR A C 1
ATOM 4097 O O . TYR A 1 511 ? -14.369 4.833 8.203 1.00 90.62 511 TYR A O 1
ATOM 4105 N N . ALA A 1 512 ? -16.453 4.277 7.575 1.00 91.31 512 ALA A N 1
ATOM 4106 C CA . ALA A 1 512 ? -16.250 2.826 7.472 1.00 91.31 512 ALA A CA 1
ATOM 4107 C C . ALA A 1 512 ? -15.767 2.113 8.756 1.00 91.31 512 ALA A C 1
ATOM 4109 O O . ALA A 1 512 ? -15.412 0.931 8.707 1.00 91.31 512 ALA A O 1
ATOM 4110 N N . ALA A 1 513 ? -15.753 2.794 9.903 1.00 94.75 513 ALA A N 1
ATOM 4111 C CA . ALA A 1 513 ? -15.441 2.171 11.177 1.00 94.75 513 ALA A CA 1
ATOM 4112 C C . ALA A 1 513 ? -16.581 1.244 11.623 1.00 94.75 513 ALA A C 1
ATOM 4114 O O . ALA A 1 513 ? -17.759 1.487 11.363 1.00 94.75 513 ALA A O 1
ATOM 4115 N N . THR A 1 514 ? -16.232 0.172 12.327 1.00 95.00 514 THR A N 1
ATOM 4116 C CA . THR A 1 514 ? -17.186 -0.780 12.899 1.00 95.00 514 THR A CA 1
ATOM 4117 C C . THR A 1 514 ? -17.169 -0.684 14.419 1.00 95.00 514 THR A C 1
ATOM 4119 O O . THR A 1 514 ? -16.123 -0.810 15.049 1.00 95.00 514 THR A O 1
ATOM 4122 N N . LEU A 1 515 ? -18.343 -0.522 15.023 1.00 97.31 515 LEU A N 1
ATOM 4123 C CA . LEU A 1 515 ? -18.523 -0.657 16.464 1.00 97.31 515 LEU A CA 1
ATOM 4124 C C . LEU A 1 515 ? -19.435 -1.848 16.757 1.00 97.31 515 LEU A C 1
ATOM 4126 O O . LEU A 1 515 ? -20.550 -1.918 16.242 1.00 97.31 515 LEU A O 1
ATOM 4130 N N . ARG A 1 516 ? -18.977 -2.767 17.610 1.00 97.62 516 ARG A N 1
ATOM 4131 C CA . ARG A 1 516 ? -19.775 -3.895 18.108 1.00 97.62 516 ARG A CA 1
ATOM 4132 C C . ARG A 1 516 ? -19.951 -3.760 19.611 1.00 97.62 516 ARG A C 1
ATOM 4134 O O . ARG A 1 516 ? -18.966 -3.798 20.338 1.00 97.62 516 ARG A O 1
ATOM 4141 N N . ILE A 1 517 ? -21.194 -3.623 20.064 1.00 97.44 517 ILE A N 1
ATOM 4142 C CA . ILE A 1 517 ? -21.546 -3.556 21.486 1.00 97.44 517 ILE A CA 1
ATOM 4143 C C . ILE A 1 517 ? -22.391 -4.787 21.803 1.00 97.44 517 ILE A C 1
ATOM 4145 O O . ILE A 1 517 ? -23.529 -4.892 21.350 1.00 97.44 517 ILE A O 1
ATOM 4149 N N . ASN A 1 518 ? -21.836 -5.713 22.579 1.00 97.75 518 ASN A N 1
ATOM 4150 C CA . ASN A 1 518 ? -22.465 -6.984 22.918 1.00 97.75 518 ASN A CA 1
ATOM 4151 C C . ASN A 1 518 ? -22.619 -7.080 24.438 1.00 97.75 518 ASN A C 1
ATOM 4153 O O . ASN A 1 518 ? -21.621 -7.140 25.147 1.00 97.75 518 ASN A O 1
ATOM 4157 N N . ASN A 1 519 ? -23.854 -7.118 24.951 1.00 97.50 519 ASN A N 1
ATOM 4158 C CA . ASN A 1 519 ? -24.132 -7.236 26.395 1.00 97.50 519 ASN A CA 1
ATOM 4159 C C . ASN A 1 519 ? -23.363 -6.214 27.261 1.00 97.50 519 ASN A C 1
ATOM 4161 O O . ASN A 1 519 ? -22.891 -6.539 28.348 1.00 97.50 519 ASN A O 1
ATOM 4165 N N . SER A 1 520 ? -23.213 -4.989 26.759 1.00 98.38 520 SER A N 1
ATOM 4166 C CA . SER A 1 520 ? -22.325 -3.967 27.316 1.00 98.38 520 SER A CA 1
ATOM 4167 C C . SER A 1 520 ? -23.053 -2.672 27.637 1.00 98.38 520 SER A C 1
ATOM 4169 O O . SER A 1 520 ? -24.137 -2.408 27.118 1.00 98.38 520 SER A O 1
ATOM 4171 N N . VAL A 1 521 ? -22.438 -1.852 28.491 1.00 97.62 521 VAL A N 1
ATOM 4172 C CA . VAL A 1 521 ? -22.983 -0.555 28.914 1.00 97.62 521 VAL A CA 1
ATOM 4173 C C . VAL A 1 521 ? -22.004 0.553 28.557 1.00 97.62 521 VAL A C 1
ATOM 4175 O O . VAL A 1 521 ? -20.822 0.458 28.877 1.00 97.62 521 VAL A O 1
ATOM 4178 N N . ILE A 1 522 ? -22.504 1.622 27.937 1.00 97.88 522 ILE A N 1
ATOM 4179 C CA . ILE A 1 522 ? -21.746 2.853 27.694 1.00 97.88 522 ILE A CA 1
ATOM 4180 C C . ILE A 1 522 ? -22.484 4.004 28.372 1.00 97.88 522 ILE A C 1
ATOM 4182 O O . ILE A 1 522 ? -23.645 4.258 28.055 1.00 97.88 522 ILE A O 1
ATOM 4186 N N . THR A 1 523 ? -21.840 4.679 29.322 1.00 97.44 523 THR A N 1
ATOM 4187 C CA . THR A 1 523 ? -22.495 5.685 30.177 1.00 97.44 523 THR A CA 1
ATOM 4188 C C . THR A 1 523 ? -21.553 6.828 30.555 1.00 97.44 523 THR A C 1
ATOM 4190 O O . THR A 1 523 ? -20.340 6.715 30.405 1.00 97.44 523 THR A O 1
ATOM 4193 N N . SER A 1 524 ? -22.107 7.921 31.077 1.00 97.25 524 SER A N 1
ATOM 4194 C CA . SER A 1 524 ? -21.349 8.935 31.816 1.00 97.25 524 SER A CA 1
ATOM 4195 C C . SER A 1 524 ? -21.199 8.543 33.289 1.00 97.25 524 SER A C 1
ATOM 4197 O O . SER A 1 524 ? -22.087 7.903 33.856 1.00 97.25 524 SER A O 1
ATOM 4199 N N . ALA A 1 525 ? -20.098 8.958 33.918 1.00 96.31 525 ALA A N 1
ATOM 4200 C CA . ALA A 1 525 ? -19.860 8.802 35.357 1.00 96.31 525 ALA A CA 1
ATOM 4201 C C . ALA A 1 525 ? -20.624 9.815 36.226 1.00 96.31 525 ALA A C 1
ATOM 4203 O O . ALA A 1 525 ? -20.744 9.633 37.435 1.00 96.31 525 ALA A O 1
ATOM 4204 N N . ASN A 1 526 ? -21.075 10.919 35.631 1.00 93.75 526 ASN A N 1
ATOM 4205 C CA . ASN A 1 526 ? -21.652 12.063 36.326 1.00 93.75 526 ASN A CA 1
ATOM 4206 C C . ASN A 1 526 ? -22.862 12.621 35.547 1.00 93.75 526 ASN A C 1
ATOM 4208 O O . ASN A 1 526 ? -23.318 12.018 34.578 1.00 93.75 526 ASN A O 1
ATOM 4212 N N . GLN A 1 527 ? -23.393 13.762 35.994 1.00 95.00 527 GLN A N 1
ATOM 4213 C CA . GLN A 1 527 ? -24.564 14.419 35.396 1.00 95.00 527 GLN A CA 1
ATOM 4214 C C . GLN A 1 527 ? -24.338 14.954 33.972 1.00 95.00 527 GLN A C 1
ATOM 4216 O O . GLN A 1 527 ? -25.309 15.251 33.281 1.00 95.00 527 GLN A O 1
ATOM 4221 N N . HIS A 1 528 ? -23.082 15.094 33.541 1.00 97.69 528 HIS A N 1
ATOM 4222 C CA . HIS A 1 528 ? -22.740 15.622 32.230 1.00 97.69 528 HIS A CA 1
ATOM 4223 C C . HIS A 1 528 ? -22.791 14.518 31.176 1.00 97.69 528 HIS A C 1
ATOM 4225 O O . HIS A 1 528 ? -22.253 13.420 31.353 1.00 97.69 528 HIS A O 1
ATOM 4231 N N . TYR A 1 529 ? -23.431 14.801 30.046 1.00 95.69 529 TYR A N 1
ATOM 4232 C CA . TYR A 1 529 ? -23.531 13.839 28.952 1.00 95.69 529 TYR A CA 1
ATOM 4233 C C . TYR A 1 529 ? -22.292 13.879 28.046 1.00 95.69 529 TYR A C 1
ATOM 4235 O O . TYR A 1 529 ? -21.708 14.937 27.803 1.00 95.69 529 TYR A O 1
ATOM 4243 N N . TYR A 1 530 ? -21.903 12.715 27.518 1.00 96.69 530 TYR A N 1
ATOM 4244 C CA . TYR A 1 530 ? -20.973 12.609 26.391 1.00 96.69 530 TYR A CA 1
ATOM 4245 C C . TYR A 1 530 ? -21.749 12.619 25.064 1.00 96.69 530 TYR A C 1
ATOM 4247 O O . TYR A 1 530 ? -22.935 12.289 25.022 1.00 96.69 530 TYR A O 1
ATOM 4255 N N . CYS A 1 531 ? -21.083 12.977 23.970 1.00 96.12 531 CYS A N 1
ATOM 4256 C CA . CYS A 1 531 ? -21.676 12.981 22.635 1.00 96.12 531 CYS A CA 1
ATOM 4257 C C . CYS A 1 531 ? -21.314 11.709 21.872 1.00 96.12 531 CYS A C 1
ATOM 4259 O O . CYS A 1 531 ? -20.138 11.435 21.640 1.00 96.12 531 CYS A O 1
ATOM 4261 N N . PHE A 1 532 ? -22.318 10.962 21.423 1.00 95.00 532 PHE A N 1
ATOM 4262 C CA . PHE A 1 532 ? -22.129 9.853 20.490 1.00 95.00 532 PHE A CA 1
ATOM 4263 C C . PHE A 1 532 ? -22.237 10.375 19.054 1.00 95.00 532 PHE A C 1
ATOM 4265 O O . PHE A 1 532 ? -23.237 11.005 18.709 1.00 95.00 532 PHE A O 1
ATOM 4272 N N . ARG A 1 533 ? -21.230 10.124 18.211 1.00 91.00 533 ARG A N 1
ATOM 4273 C CA . ARG A 1 533 ? -21.160 10.688 16.859 1.00 91.00 533 ARG A CA 1
ATOM 4274 C C . ARG A 1 533 ? -20.884 9.643 15.780 1.00 91.00 533 ARG A C 1
ATOM 4276 O O . ARG A 1 533 ? -19.924 8.881 15.875 1.00 91.00 533 ARG A O 1
ATOM 4283 N N . PHE A 1 534 ? -21.665 9.738 14.706 1.00 87.44 534 PHE A N 1
ATOM 4284 C CA . PHE A 1 534 ? -21.375 9.177 13.387 1.00 87.44 534 PHE A CA 1
ATOM 4285 C C . PHE A 1 534 ? -21.217 10.343 12.386 1.00 87.44 534 PHE A C 1
ATOM 4287 O O . PHE A 1 534 ? -21.922 11.345 12.548 1.00 87.44 534 PHE A O 1
ATOM 4294 N N . PRO A 1 535 ? -20.252 10.284 11.452 1.00 71.62 535 PRO A N 1
ATOM 4295 C CA . PRO A 1 535 ? -19.997 11.320 10.453 1.00 71.62 535 PRO A CA 1
ATOM 4296 C C . PRO A 1 535 ? -21.089 11.426 9.390 1.00 71.62 535 PRO A C 1
ATOM 4298 O O . PRO A 1 535 ? -21.805 10.424 9.154 1.00 71.62 535 PRO A O 1
#

Sequence (535 aa):
MDKGKRVGGYICPWCGSEYAYVFEDGHIICARCRKVIRGPPGVRKVKRPPIHAPKVPKAAYLAALCLIIALSSFLAYLFIHGPFKPPEPERVIPNIISWSNNKTNDADRMFLVEPGETVEFTVNAEKAARFEWTVNKQLVQSSTSPKFVFRVPNAKGIWEIHVAAVGEGEPKCGIPPQADCEWVISTLSVDEAPDFFDYFTDGKWANRTETDPWGRPLPEWRFENDFRWANVPGWPITSHCWAQAPFKKIPGIPIPSWATASERQYGETPTAMLIAPSTTAYGTFEMWFRFPGGGWVPPGGGSGPRTEVQFYYIDDGFGHVYSYTKTSDSHNYAIGHHDSGFFPTDEWYHLKIIRTPDGWFYIYVNDMLEFYGRSNTTTVSRQIRLRLSRFDYALNPTTVIADGIVIWKNKYLFPKKSARYGPYIYNWVWDGTTHVPVLRNGIVVNGRGVTLEDIAALLGNSSLFSYDPDTKTANCYTDLVVWEGAELIINGEKLIFHPKEDAGCYFSIMYAATLRINNSVITSANQHYYCFRFP

Foldseek 3Di:
DFFFDKDFQCQDPPPRQRIWTAGPQGWTARPPPRHTPDDGPDDDPDPDDDDDDDDDPVVVVVVVVVVVVVVVVVVVCCVVPNPPDDPFPDAQAKDFPAKAKPPVRHRAQAAEDAAQDKMKIATDMPQFPWKFKDKPQHTDDIGNGRMDMDGHHNDWDKIKIKMWRAHDGDDFQLHGNTAMAIHMYGNDDPVRAFPAWFQLRVFDQAPDDHAHRHRHDHWRKDWDADLPAQEAEADWGRRRSWTWFHPDHDPPDDRDPPHDPLSVVQAYKHKIKIKTWDWFLFFKKKKKKFWSLWADADVPGDDHDWFKKKKFPADPPPPDTFIWMDTRNQWIDTPPDIGLGDTGDRGMWMWMWGAHPQFWIWIDIVLHTRDIDGDPPDRTGGMMMIMGIDRDDPVGSIIMIMGTIGHHHPHGDFDDWAWEWDKDQPDWDDPPPDTDGDIDTAIETAAEPQELVNNCVRHVDVVAWDADPVQLEMEGAAEAEDDALYEYEYACHEYEYEAPAAQRYEDEQEHNYYYHHHNYYYYYPDPHDHHYDYD

Secondary structure (DSSP, 8-state):
---PEEEES---TTT---EEEE-TTS-EEETTT--EEE-------PPPPP-PPP---HHHHHHHHHHHHHHHHHHHHHHHH-S--PPPPPP---EEEEEEETTTSSS--EEE--TT-EEEEEEEEES-SEEEEEETTEEEEEES-SEEEEE--SSS-EEEEEEEEE-SS--BTTB-SEEEEEEEEE---TTTS-SEEE--TTS-SSS---B-TTSPBPP--EEE---STTEEE---B-BTTBEE--SSPPTTPPPPTT--HHHHHH--EEEEEEEEE---SSEEEEEEEE-TT-----TT-SS----EEEEEEEE-SSS-EEEEEEETTS-EEETTEE-------SSEEEEEEEE-TTSEEEEEETTEEEEEEE--S-S--SEEEEEEE---BTTB----EEEEEEEEET---PPPPEEEEEEEEEEEEE-SSSEEEEEEEEEEEESSSB-HHHHHHHH--TTTEEEETTTTEEEE-SEEEE-TT-EEEEES-EEEE--SSTT-SEEEE-TT-EEEEES-EEEESSSSPPEEE--

Radius of gyration: 30.39 Å; chains: 1; bounding box: 54×97×75 Å